Protein 2Q7S (pdb70)

Secondary structure (DSSP, 8-state):
--SEEEE--SS---SEEEEETT------GGG--SS-HHHHGGG--TTHHHHTTTTGGGT-EEEEESS-TTT--TT------GGGEES--SS--------S---S-----SSPEEHHHHHHHIIIIIHHHHHHHHHHHHHHHHHHS-EEEEEEE--TTHHHHTT---SSPPPSEEEESTTTTSS-HHHHHHHHHHHHHTT--EEESSS----HHHHH-BGGGTEEEEEEEE-GGG--TTTT---THHHHHHHHHHHHHHHHHHHHHHH-/--SEEEE--SS---SEEEEETT------TT----S-HHHHGGG--TTHHHHTTTTGGGT-EEEEESS-TTT--TT------GGGEES--SS-----HHHHTTBSSSB-EEETTEES-SSPEEHHHHHHHIIIIIHHHHHHHHHHHHHHHHHHS-EEEEEEE--TTHHHHTT---SSPPPSEEEESTTTTSS-HHHHHHHHHHHHHTT--EEESSS----HHHHHH-BGGGTEEEEEEEE-GGG--TTT----TTHHHHHHHHHHHHHHHHHHHHHH-

Organism: Cupriavidus pinatubonensis (strain JMP 134 / LMG 1197) (NCBI:txid264198)

Structure (mmCIF, N/CA/C/O backbone):
data_2Q7S
#
_entry.id   2Q7S
#
_cell.length_a   58.610
_cell.length_b   74.835
_cell.length_c   145.163
_cell.angle_alpha   90.000
_cell.angle_beta   90.000
_cell.angle_gamma   90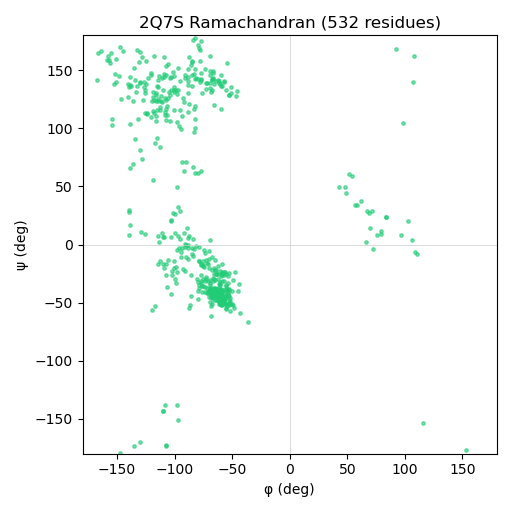.000
#
_symmetry.space_group_name_H-M   'P 21 21 21'
#
loop_
_entity.id
_entity.type
_entity.pdbx_description
1 polymer 'N-formylglutamate amidohydrolase'
2 non-polymer 'ZINC ION'
3 water water
#
loop_
_atom_site.group_PDB
_atom_site.id
_atom_site.type_symbol
_atom_site.label_atom_id
_atom_site.label_alt_id
_atom_site.label_comp_id
_atom_site.label_asym_id
_atom_site.label_entity_id
_atom_site.label_seq_id
_atom_site.pdbx_PDB_ins_code
_atom_site.Cartn_x
_atom_site.Cartn_y
_atom_site.Cartn_z
_atom_site.occupancy
_atom_site.B_iso_or_equiv
_atom_site.auth_seq_id
_atom_site.auth_comp_id
_atom_site.auth_asym_id
_atom_site.auth_atom_id
_atom_site.pdbx_PDB_model_num
ATOM 1 N N . ILE A 1 11 ? 16.338 70.071 85.802 1.00 38.25 10 ILE A N 1
ATOM 2 C CA . ILE A 1 11 ? 15.560 68.912 85.267 1.00 35.99 10 ILE A CA 1
ATOM 3 C C . ILE A 1 11 ? 16.496 68.108 84.322 1.00 33.37 10 ILE A C 1
ATOM 4 O O . ILE A 1 11 ? 16.304 66.899 84.134 1.00 34.12 10 ILE A O 1
ATOM 9 N N . ALA A 1 12 ? 17.523 68.778 83.786 1.00 29.30 11 ALA A N 1
ATOM 10 C CA . ALA A 1 12 ? 18.645 68.111 83.079 1.00 27.96 11 ALA A CA 1
ATOM 11 C C . ALA A 1 12 ? 19.259 66.959 83.922 1.00 22.85 11 ALA A C 1
ATOM 12 O O . ALA A 1 12 ? 19.491 67.119 85.114 1.00 20.36 11 ALA A O 1
ATOM 14 N N . PRO A 1 13 ? 19.426 65.770 83.331 1.00 20.25 12 PRO A N 1
ATOM 15 C CA . PRO A 1 13 ? 19.905 64.627 84.151 1.00 20.86 12 PRO A CA 1
ATOM 16 C C . PRO A 1 13 ? 21.390 64.629 84.558 1.00 18.43 12 PRO A C 1
ATOM 17 O O . PRO A 1 13 ? 21.832 63.763 85.325 1.00 16.77 12 PRO A O 1
ATOM 21 N N . PHE A 1 14 ? 22.162 65.571 84.015 1.00 16.29 13 PHE A N 1
ATOM 22 C CA . PHE A 1 14 ? 23.546 65.683 84.331 1.00 14.43 13 PHE A CA 1
ATOM 23 C C . PHE A 1 14 ? 24.037 67.112 84.073 1.00 13.51 13 PHE A C 1
ATOM 24 O O . PHE A 1 14 ? 23.430 67.874 83.333 1.00 14.30 13 PHE A O 1
ATOM 32 N N . THR A 1 15 ? 25.109 67.449 84.768 1.00 15.76 14 THR A N 1
ATOM 33 C CA . THR A 1 15 ? 25.954 68.569 84.433 1.00 16.93 14 THR A CA 1
ATOM 34 C C . THR A 1 15 ? 27.216 68.058 83.720 1.00 17.52 14 THR A C 1
ATOM 35 O O . THR A 1 15 ? 27.683 66.920 83.943 1.00 16.84 14 THR A O 1
ATOM 39 N N . LEU A 1 16 ? 27.732 68.886 82.817 1.00 17.61 15 LEU A N 1
ATOM 40 C CA . LEU A 1 16 ? 28.925 68.554 82.015 1.00 14.59 15 LEU A CA 1
ATOM 41 C C . LEU A 1 16 ? 29.789 69.803 81.948 1.00 13.33 15 LEU A C 1
ATOM 42 O O . LEU A 1 16 ? 29.424 70.760 81.289 1.00 15.03 15 LEU A O 1
ATOM 47 N N . ALA A 1 17 ? 30.862 69.792 82.728 1.00 13.96 16 ALA A N 1
ATOM 48 C CA . ALA A 1 17 ? 31.829 70.912 82.814 1.00 13.57 16 ALA A CA 1
ATOM 49 C C . ALA A 1 17 ? 32.967 70.651 81.839 1.00 14.05 16 ALA A C 1
ATOM 50 O O . ALA A 1 17 ? 33.769 69.690 82.006 1.00 11.95 16 ALA A O 1
ATOM 52 N N . LEU A 1 18 ? 32.991 71.473 80.789 1.00 16.29 17 LEU A N 1
ATOM 53 C CA . LEU A 1 18 ? 34.006 71.420 79.741 1.00 18.93 17 LEU A CA 1
ATOM 54 C C . LEU A 1 18 ? 35.135 72.446 79.966 1.00 18.42 17 LEU A C 1
ATOM 55 O O . LEU A 1 18 ? 34.930 73.517 80.565 1.00 18.72 17 LEU A O 1
ATOM 60 N N . PRO A 1 19 ? 36.340 72.130 79.461 1.00 17.26 18 PRO A N 1
ATOM 61 C CA . PRO A 1 19 ? 37.448 73.072 79.681 1.00 19.72 18 PRO A CA 1
ATOM 62 C C . PRO A 1 19 ? 37.297 74.421 78.955 1.00 19.30 18 PRO A C 1
ATOM 63 O O . PRO A 1 19 ? 36.811 74.445 77.838 1.00 18.62 18 PRO A O 1
ATOM 67 N N . GLU A 1 20 ? 37.713 75.530 79.574 1.00 19.17 19 GLU A N 1
ATOM 68 C CA . GLU A 1 20 ? 37.782 76.823 78.872 1.00 21.53 19 GLU A CA 1
ATOM 69 C C . GLU A 1 20 ? 38.973 76.996 77.944 1.00 19.01 19 GLU A C 1
ATOM 70 O O . GLU A 1 20 ? 38.882 77.708 76.943 1.00 21.68 19 GLU A O 1
ATOM 76 N N . GLY A 1 21 ? 40.092 76.373 78.282 1.00 17.04 20 GLY A N 1
ATOM 77 C CA . GLY A 1 21 ? 41.268 76.435 77.446 1.00 17.12 20 GLY A CA 1
ATOM 78 C C . GLY A 1 21 ? 41.581 75.103 76.770 1.00 18.78 20 GLY A C 1
ATOM 79 O O . GLY A 1 21 ? 40.684 74.395 76.362 1.00 17.33 20 GLY A O 1
ATOM 80 N N . GLU A 1 22 ? 42.869 74.797 76.641 1.00 20.99 21 GLU A N 1
ATOM 81 C CA . GLU A 1 22 ? 43.349 73.582 75.984 1.00 21.25 21 GLU A CA 1
ATOM 82 C C . GLU A 1 22 ? 42.649 72.398 76.604 1.00 15.42 21 GLU A C 1
ATOM 83 O O . GLU A 1 22 ? 42.582 72.310 77.832 1.00 15.89 21 GLU A O 1
ATOM 89 N N . ALA A 1 23 ? 42.056 71.533 75.780 1.00 12.12 22 ALA A N 1
ATOM 90 C CA . ALA A 1 23 ? 41.524 70.261 76.269 1.00 8.18 22 ALA A CA 1
ATOM 91 C C . ALA A 1 23 ? 42.644 69.196 76.384 1.00 10.60 22 ALA A C 1
ATOM 92 O O . ALA A 1 23 ? 43.642 69.249 75.644 1.00 14.31 22 ALA A O 1
ATOM 94 N N . LEU A 1 24 ? 42.479 68.246 77.322 1.00 9.02 23 LEU A N 1
ATOM 95 C CA . LEU A 1 24 ? 43.346 67.036 77.466 1.00 7.45 23 LEU A CA 1
ATOM 96 C C . LEU A 1 24 ? 42.436 65.839 77.583 1.00 7.75 23 LEU A C 1
ATOM 97 O O . LEU A 1 24 ? 41.290 65.998 78.007 1.00 10.19 23 LEU A O 1
ATOM 102 N N . PRO A 1 25 ? 42.913 64.625 77.260 1.00 7.85 24 PRO A N 1
ATOM 103 C CA . PRO A 1 25 ? 42.015 63.453 77.394 1.00 12.49 24 PRO A CA 1
ATOM 104 C C . PRO A 1 25 ? 41.925 62.891 78.828 1.00 14.43 24 PRO A C 1
ATOM 105 O O . PRO A 1 25 ? 42.311 61.739 79.097 1.00 7.87 24 PRO A O 1
ATOM 109 N N . LEU A 1 26 ? 41.449 63.728 79.715 1.00 13.26 25 LEU A N 1
ATOM 110 C CA . LEU A 1 26 ? 41.137 63.394 81.090 1.00 12.56 25 LEU A CA 1
ATOM 111 C C . LEU A 1 26 ? 39.648 63.595 81.204 1.00 12.37 25 LEU A C 1
ATOM 112 O O . LEU A 1 26 ? 39.134 64.729 81.151 1.00 12.23 25 LEU A O 1
ATOM 117 N N . VAL A 1 27 ? 38.926 62.497 81.356 1.00 11.02 26 VAL A N 1
ATOM 118 C CA . VAL A 1 27 ? 37.456 62.552 81.433 1.00 13.66 26 VAL A CA 1
ATOM 119 C C . VAL A 1 27 ? 37.092 61.984 82.803 1.00 14.48 26 VAL A C 1
ATOM 120 O O . VAL A 1 27 ? 37.536 60.883 83.148 1.00 12.81 26 VAL A O 1
ATOM 124 N N . CYS A 1 28 ? 36.298 62.736 83.575 1.00 12.03 27 CYS A N 1
ATOM 125 C CA . CYS A 1 28 ? 36.003 62.385 84.964 1.00 12.57 27 CYS A CA 1
ATOM 126 C C . CYS A 1 28 ? 34.502 62.337 85.177 1.00 16.30 27 CYS A C 1
ATOM 127 O O . CYS A 1 28 ? 33.799 63.239 84.734 1.00 18.15 27 CYS A O 1
ATOM 130 N N . ASP A 1 29 ? 33.975 61.255 85.777 1.00 16.23 28 ASP A N 1
ATOM 131 C CA . ASP A 1 29 ? 32.572 61.288 86.120 1.00 14.30 28 ASP A CA 1
ATOM 132 C C . ASP A 1 29 ? 32.278 61.051 87.616 1.00 9.54 28 ASP A C 1
ATOM 133 O O . ASP A 1 29 ? 32.965 60.314 88.250 1.00 13.56 28 ASP A O 1
ATOM 138 N N . SER A 1 30 ? 31.264 61.767 88.108 1.00 14.37 29 SER A N 1
ATOM 139 C CA . SER A 1 30 ? 30.750 61.656 89.477 1.00 12.04 29 SER A CA 1
ATOM 140 C C . SER A 1 30 ? 29.293 61.129 89.303 1.00 11.63 29 SER A C 1
ATOM 141 O O . SER A 1 30 ? 28.305 61.915 89.224 1.00 10.66 29 SER A O 1
ATOM 144 N N . PRO A 1 31 ? 29.131 59.798 89.321 1.00 9.91 30 PRO A N 1
ATOM 145 C CA . PRO A 1 31 ? 27.781 59.209 89.105 1.00 9.86 30 PRO A CA 1
ATOM 146 C C . PRO A 1 31 ? 26.811 59.271 90.297 1.00 12.86 30 PRO A C 1
ATOM 147 O O . PRO A 1 31 ? 25.626 59.013 90.141 1.00 15.01 30 PRO A O 1
ATOM 151 N N . HIS A 1 32 ? 27.345 59.521 91.485 1.00 13.20 31 HIS A N 1
ATOM 152 C CA . HIS A 1 32 ? 26.639 59.347 92.717 1.00 12.42 31 HIS A CA 1
ATOM 153 C C . HIS A 1 32 ? 26.338 60.584 93.503 1.00 12.17 31 HIS A C 1
ATOM 154 O O . HIS A 1 32 ? 25.770 60.474 94.569 1.00 13.38 31 HIS A O 1
ATOM 161 N N . SER A 1 33 ? 26.713 61.752 92.956 1.00 13.07 32 SER A N 1
ATOM 162 C CA . SER A 1 33 ? 26.608 63.015 93.642 1.00 14.68 32 SER A CA 1
ATOM 163 C C . SER A 1 33 ? 25.271 63.736 93.462 1.00 14.52 32 SER A C 1
ATOM 164 O O . SER A 1 33 ? 25.082 64.809 94.037 1.00 18.09 32 SER A O 1
ATOM 167 N N . GLY A 1 34 ? 24.357 63.148 92.701 1.00 16.84 33 GLY A N 1
ATOM 168 C CA . GLY A 1 34 ? 23.077 63.764 92.469 1.00 13.11 33 GLY A CA 1
ATOM 169 C C . GLY A 1 34 ? 22.177 63.804 93.679 1.00 12.75 33 GLY A C 1
ATOM 170 O O . GLY A 1 34 ? 22.034 62.801 94.374 1.00 11.10 33 GLY A O 1
ATOM 171 N N . THR A 1 35 ? 21.556 64.968 93.910 1.00 16.34 34 THR A N 1
ATOM 172 C CA . THR A 1 35 ? 20.694 65.212 95.077 1.00 17.93 34 THR A CA 1
ATOM 173 C C . THR A 1 35 ? 19.283 65.717 94.707 1.00 17.69 34 THR A C 1
ATOM 174 O O . THR A 1 35 ? 18.515 66.102 95.588 1.00 14.99 34 THR A O 1
ATOM 178 N N . PHE A 1 36 ? 18.935 65.696 93.419 1.00 19.43 35 PHE A N 1
ATOM 179 C CA . PHE A 1 36 ? 17.597 66.115 92.962 1.00 20.45 35 PHE A CA 1
ATOM 180 C C . PHE A 1 36 ? 16.711 64.882 92.803 1.00 16.03 35 PHE A C 1
ATOM 181 O O . PHE A 1 36 ? 16.816 64.183 91.812 1.00 14.05 35 PHE A O 1
ATOM 189 N N . TYR A 1 37 ? 15.840 64.653 93.781 1.00 15.17 36 TYR A N 1
ATOM 190 C CA . TYR A 1 37 ? 14.971 63.468 93.854 1.00 19.73 36 TYR A CA 1
ATOM 191 C C . TYR A 1 37 ? 13.701 63.649 92.966 1.00 19.97 36 TYR A C 1
ATOM 192 O O . TYR A 1 37 ? 12.939 64.608 93.153 1.00 18.11 36 TYR A O 1
ATOM 201 N N . PRO A 1 38 ? 13.518 62.772 91.960 1.00 19.88 37 PRO A N 1
ATOM 202 C CA . PRO A 1 38 ? 12.305 62.762 91.139 1.00 23.41 37 PRO A CA 1
ATOM 203 C C . PRO A 1 38 ? 10.984 62.589 91.905 1.00 24.54 37 PRO A C 1
ATOM 204 O O . PRO A 1 38 ? 10.898 61.775 92.820 1.00 24.90 37 PRO A O 1
ATOM 208 N N . ALA A 1 39 ? 9.968 63.337 91.485 1.00 26.99 38 ALA A N 1
ATOM 209 C CA . ALA A 1 39 ? 8.641 63.269 92.089 1.00 27.84 38 ALA A CA 1
ATOM 210 C C . ALA A 1 39 ? 8.081 61.846 92.036 1.00 27.43 38 ALA A C 1
ATOM 211 O O . ALA A 1 39 ? 7.341 61.431 92.918 1.00 26.21 38 ALA A O 1
ATOM 213 N N . ASP A 1 40 ? 8.448 61.085 91.014 1.00 28.16 39 ASP A N 1
ATOM 214 C CA . ASP A 1 40 ? 7.848 59.748 90.806 1.00 29.98 39 ASP A CA 1
ATOM 215 C C . ASP A 1 40 ? 8.583 58.604 91.520 1.00 29.96 39 ASP A C 1
ATOM 216 O O . ASP A 1 40 ? 8.336 57.424 91.244 1.00 29.31 39 ASP A O 1
ATOM 221 N N . PHE A 1 41 ? 9.459 58.956 92.455 1.00 31.29 40 PHE A N 1
ATOM 222 C CA . PHE A 1 41 ? 10.187 57.967 93.249 1.00 31.40 40 PHE A CA 1
ATOM 223 C C . PHE A 1 41 ? 9.226 56.924 93.823 1.00 30.72 40 PHE A C 1
ATOM 224 O O . PHE A 1 41 ? 9.424 55.730 93.648 1.00 30.77 40 PHE A O 1
ATOM 232 N N . GLY A 1 42 ? 8.170 57.377 94.501 1.00 32.65 41 GLY A N 1
ATOM 233 C CA . GLY A 1 42 ? 7.190 56.460 95.098 1.00 33.15 41 GLY A CA 1
ATOM 234 C C . GLY A 1 42 ? 7.762 55.524 96.163 1.00 32.60 41 GLY A C 1
ATOM 235 O O . GLY A 1 42 ? 7.374 54.352 96.247 1.00 33.15 41 GLY A O 1
ATOM 236 N N . ALA A 1 43 ? 8.690 56.049 96.965 1.00 31.53 42 ALA A N 1
ATOM 237 C CA . ALA A 1 43 ? 9.302 55.304 98.058 1.00 30.68 42 ALA A CA 1
ATOM 238 C C . ALA A 1 43 ? 8.401 55.406 99.288 1.00 30.85 42 ALA A C 1
ATOM 239 O O . ALA A 1 43 ? 7.591 56.333 99.388 1.00 30.92 42 ALA A O 1
ATOM 241 N N . VAL A 1 44 ? 8.520 54.451 100.210 1.00 31.20 43 VAL A N 1
ATOM 242 C CA . VAL A 1 44 ? 7.849 54.564 101.522 1.00 31.47 43 VAL A CA 1
ATOM 243 C C . VAL A 1 44 ? 8.797 55.079 102.628 1.00 31.60 43 VAL A C 1
ATOM 244 O O . VAL A 1 44 ? 8.371 55.325 103.755 1.00 30.58 43 VAL A O 1
ATOM 248 N N . VAL A 1 45 ? 10.073 55.257 102.294 1.00 33.58 44 VAL A N 1
ATOM 249 C CA . VAL A 1 45 ? 11.095 55.683 103.257 1.00 34.96 44 VAL A CA 1
ATOM 250 C C . VAL A 1 45 ? 11.373 57.188 103.095 1.00 38.51 44 VAL A C 1
ATOM 251 O O . VAL A 1 45 ? 11.301 57.728 101.988 1.00 40.06 44 VAL A O 1
ATOM 255 N N . ALA A 1 46 ? 11.660 57.863 104.210 1.00 42.10 45 ALA A N 1
ATOM 256 C CA . ALA A 1 46 ? 11.848 59.318 104.209 1.00 43.34 45 ALA A CA 1
ATOM 257 C C . ALA A 1 46 ? 13.112 59.658 103.439 1.00 44.83 45 ALA A C 1
ATOM 258 O O . ALA A 1 46 ? 14.116 58.951 103.559 1.00 44.76 45 ALA A O 1
ATOM 260 N N . PRO A 1 47 ? 13.088 60.753 102.655 1.00 45.85 46 PRO A N 1
ATOM 261 C CA . PRO A 1 47 ? 14.249 61.041 101.788 1.00 43.72 46 PRO A CA 1
ATOM 262 C C . PRO A 1 47 ? 15.519 61.204 102.627 1.00 40.92 46 PRO A C 1
ATOM 263 O O . PRO A 1 47 ? 16.604 60.848 102.173 1.00 39.50 46 PRO A O 1
ATOM 267 N N . GLU A 1 48 ? 15.360 61.700 103.858 1.00 36.87 47 GLU A N 1
ATOM 268 C CA . GLU A 1 48 ? 16.462 61.765 104.824 1.00 35.29 47 GLU A CA 1
ATOM 269 C C . GLU A 1 48 ? 17.169 60.421 105.040 1.00 32.20 47 GLU A C 1
ATOM 270 O O . GLU A 1 48 ? 18.342 60.403 105.405 1.00 33.65 47 GLU A O 1
ATOM 276 N N . ARG A 1 49 ? 16.458 59.312 104.837 1.00 27.46 48 ARG A N 1
ATOM 277 C CA . ARG A 1 49 ? 17.053 57.980 104.936 1.00 26.92 48 ARG A CA 1
ATOM 278 C C . ARG A 1 49 ? 17.814 57.581 103.677 1.00 28.32 48 ARG A C 1
ATOM 279 O O . ARG A 1 49 ? 18.786 56.826 103.749 1.00 31.00 48 ARG A O 1
ATOM 287 N N . LEU A 1 50 ? 17.362 58.106 102.538 1.00 28.45 49 LEU A N 1
ATOM 288 C CA . LEU A 1 50 ? 17.918 57.812 101.200 1.00 28.62 49 LEU A CA 1
ATOM 289 C C . LEU A 1 50 ? 19.219 58.576 100.911 1.00 29.36 49 LEU A C 1
ATOM 290 O O . LEU A 1 50 ? 20.139 58.050 100.274 1.00 29.13 49 LEU A O 1
ATOM 295 N N . ARG A 1 51 ? 19.277 59.821 101.388 1.00 28.81 50 ARG A N 1
ATOM 296 C CA . ARG A 1 51 ? 20.456 60.651 101.287 1.00 28.91 50 ARG A CA 1
ATOM 297 C C . ARG A 1 51 ? 21.727 59.881 101.721 1.00 31.81 50 ARG A C 1
ATOM 298 O O . ARG A 1 51 ? 22.836 60.210 101.251 1.00 31.79 50 ARG A O 1
ATOM 306 N N . GLY A 1 52 ? 21.551 58.839 102.553 1.00 28.76 51 GLY A N 1
ATOM 307 C CA . GLY A 1 52 ? 22.604 57.864 102.868 1.00 27.09 51 GLY A CA 1
ATOM 308 C C . GLY A 1 52 ? 23.543 57.508 101.724 1.00 27.27 51 GLY A C 1
ATOM 309 O O . GLY A 1 52 ? 24.714 57.874 101.775 1.00 29.82 51 GLY A O 1
ATOM 310 N N . GLY A 1 53 ? 23.022 56.845 100.682 1.00 25.81 52 GLY A N 1
ATOM 311 C CA . GLY A 1 53 ? 23.784 56.383 99.486 1.00 23.75 52 GLY A CA 1
ATOM 312 C C . GLY A 1 53 ? 24.318 57.436 98.518 1.00 19.95 52 GLY A C 1
ATOM 313 O O . GLY A 1 53 ? 24.870 57.098 97.449 1.00 19.92 52 GLY A O 1
ATOM 314 N N . GLU A 1 54 ? 24.132 58.718 98.851 1.00 17.13 53 GLU A N 1
ATOM 315 C CA . GLU A 1 54 ? 24.689 59.786 98.077 1.00 15.70 53 GLU A CA 1
ATOM 316 C C . GLU A 1 54 ? 26.183 59.924 98.345 1.00 10.44 53 GLU A C 1
ATOM 317 O O . GLU A 1 54 ? 26.613 59.993 99.488 1.00 7.90 53 GLU A O 1
ATOM 323 N N . ASP A 1 55 ? 26.947 59.992 97.285 1.00 10.91 54 ASP A N 1
ATOM 324 C CA . ASP A 1 55 ? 28.302 60.515 97.345 1.00 11.30 54 ASP A CA 1
ATOM 325 C C . ASP A 1 55 ? 28.289 62.066 97.234 1.00 10.12 54 ASP A C 1
ATOM 326 O O . ASP A 1 55 ? 28.802 62.635 96.262 1.00 9.15 54 ASP A O 1
ATOM 331 N N . THR A 1 56 ? 27.731 62.692 98.263 1.00 9.24 55 THR A N 1
ATOM 332 C CA . THR A 1 56 ? 27.428 64.138 98.252 1.00 12.70 55 THR A CA 1
ATOM 333 C C . THR A 1 56 ? 28.697 64.991 98.086 1.00 14.31 55 THR A C 1
ATOM 334 O O . THR A 1 56 ? 29.777 64.673 98.642 1.00 12.64 55 THR A O 1
ATOM 338 N N . HIS A 1 57 ? 28.538 66.059 97.292 1.00 14.20 56 HIS A N 1
ATOM 339 C CA . HIS A 1 57 ? 29.570 67.067 96.999 1.00 14.21 56 HIS A CA 1
ATOM 340 C C . HIS A 1 57 ? 30.795 66.588 96.206 1.00 11.51 56 HIS A C 1
ATOM 341 O O . HIS A 1 57 ? 31.698 67.366 96.006 1.00 8.78 56 HIS A O 1
ATOM 348 N N . VAL A 1 58 ? 30.833 65.317 95.790 1.00 16.00 57 VAL A N 1
ATOM 349 C CA . VAL A 1 58 ? 32.039 64.753 95.124 1.00 16.39 57 VAL A CA 1
ATOM 350 C C . VAL A 1 58 ? 32.361 65.475 93.850 1.00 15.45 57 VAL A C 1
ATOM 351 O O . VAL A 1 58 ? 33.522 65.721 93.512 1.00 11.79 57 VAL A O 1
ATOM 355 N N . ASP A 1 59 ? 31.322 65.917 93.183 1.00 18.09 58 ASP A N 1
ATOM 356 C CA . ASP A 1 59 ? 31.534 66.751 92.003 1.00 20.25 58 ASP A CA 1
ATOM 357 C C . ASP A 1 59 ? 32.183 68.113 92.296 1.00 18.49 58 ASP A C 1
ATOM 358 O O . ASP A 1 59 ? 33.027 68.551 91.520 1.00 16.88 58 ASP A O 1
ATOM 363 N N . ALA A 1 60 ? 31.819 68.751 93.412 1.00 19.18 59 ALA A N 1
ATOM 364 C CA . ALA A 1 60 ? 32.414 70.059 93.819 1.00 16.89 59 ALA A CA 1
ATOM 365 C C . ALA A 1 60 ? 33.845 69.859 94.328 1.00 16.25 59 ALA A C 1
ATOM 366 O O . ALA A 1 60 ? 34.689 70.736 94.143 1.00 14.14 59 ALA A O 1
ATOM 368 N N . LEU A 1 61 ? 34.127 68.691 94.937 1.00 14.68 60 LEU A N 1
ATOM 369 C CA . LEU A 1 61 ? 35.492 68.358 95.414 1.00 14.50 60 LEU A CA 1
ATOM 370 C C . LEU A 1 61 ? 36.456 68.340 94.244 1.00 15.69 60 LEU A C 1
ATOM 371 O O . LEU A 1 61 ? 37.578 68.826 94.358 1.00 12.97 60 LEU A O 1
ATOM 376 N N . TRP A 1 62 ? 35.978 67.829 93.109 1.00 16.74 61 TRP A N 1
ATOM 377 C CA . TRP A 1 62 ? 36.808 67.777 91.911 1.00 16.91 61 TRP A CA 1
ATOM 378 C C . TRP A 1 62 ? 36.558 68.876 90.903 1.00 14.01 61 TRP A C 1
ATOM 379 O O . TRP A 1 62 ? 36.824 68.692 89.700 1.00 14.75 61 TRP A O 1
ATOM 390 N N . GLU A 1 63 ? 36.071 70.025 91.358 1.00 14.76 62 GLU A N 1
ATOM 391 C CA . GLU A 1 63 ? 35.838 71.176 90.445 1.00 17.67 62 GLU A CA 1
ATOM 392 C C . GLU A 1 63 ? 37.001 71.571 89.512 1.00 15.18 62 GLU A C 1
ATOM 393 O O . GLU A 1 63 ? 36.742 72.012 88.440 1.00 19.34 62 GLU A O 1
ATOM 399 N N . ALA A 1 64 ? 38.253 71.368 89.926 1.00 16.15 63 ALA A N 1
ATOM 400 C CA . ALA A 1 64 ? 39.497 71.686 89.142 1.00 14.62 63 ALA A CA 1
ATOM 401 C C . ALA A 1 64 ? 39.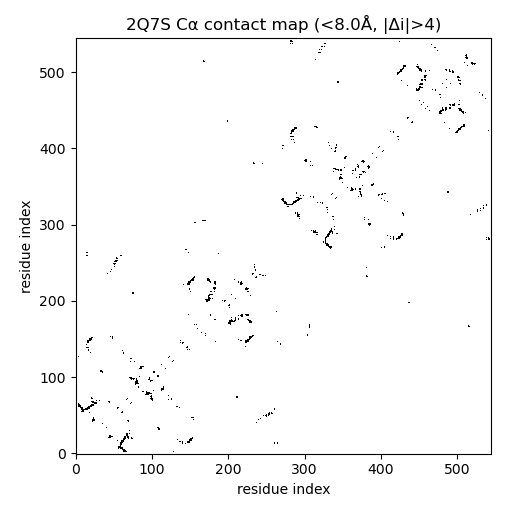638 71.008 87.804 1.00 15.76 63 ALA A C 1
ATOM 402 O O . ALA A 1 64 ? 40.389 71.457 86.967 1.00 10.81 63 ALA A O 1
ATOM 404 N N . VAL A 1 65 ? 38.970 69.877 87.631 1.00 16.00 64 VAL A N 1
ATOM 405 C CA . VAL A 1 65 ? 39.108 69.070 86.451 1.00 13.80 64 VAL A CA 1
ATOM 406 C C . VAL A 1 65 ? 39.010 69.849 85.102 1.00 13.27 64 VAL A C 1
ATOM 407 O O . VAL A 1 65 ? 39.923 69.698 84.285 1.00 10.26 64 VAL A O 1
ATOM 411 N N . PRO A 1 66 ? 37.903 70.628 84.850 1.00 14.40 65 PRO A N 1
ATOM 412 C CA . PRO A 1 66 ? 37.767 71.431 83.651 1.00 13.38 65 PRO A CA 1
ATOM 413 C C . PRO A 1 66 ? 38.727 72.639 83.644 1.00 12.93 65 PRO A C 1
ATOM 414 O O . PRO A 1 66 ? 39.130 73.102 82.584 1.00 12.77 65 PRO A O 1
ATOM 418 N N . ARG A 1 67 ? 39.216 73.025 84.820 1.00 11.49 66 ARG A N 1
ATOM 419 C CA . ARG A 1 67 ? 40.157 74.148 84.950 1.00 11.07 66 ARG A CA 1
ATOM 420 C C . ARG A 1 67 ? 41.535 73.759 84.483 1.00 11.17 66 ARG A C 1
ATOM 421 O O . ARG A 1 67 ? 42.326 74.612 84.242 1.00 9.65 66 ARG A O 1
ATOM 429 N N . VAL A 1 68 ? 41.825 72.465 84.410 1.00 13.14 67 VAL A N 1
ATOM 430 C CA . VAL A 1 68 ? 43.108 72.001 83.952 1.00 13.62 67 VAL A CA 1
ATOM 431 C C . VAL A 1 68 ? 42.998 71.302 82.584 1.00 12.60 67 VAL A C 1
ATOM 432 O O . VAL A 1 68 ? 43.969 70.751 82.124 1.00 15.11 67 VAL A O 1
ATOM 436 N N . GLY A 1 69 ? 41.851 71.379 81.913 1.00 11.38 68 GLY A N 1
ATOM 437 C CA . GLY A 1 69 ? 41.733 70.806 80.565 1.00 11.55 68 GLY A CA 1
ATOM 438 C C . GLY A 1 69 ? 40.889 69.546 80.472 1.00 11.01 68 GLY A C 1
ATOM 439 O O . GLY A 1 69 ? 40.570 69.110 79.380 1.00 10.51 68 GLY A O 1
ATOM 440 N N . GLY A 1 70 ? 40.460 69.019 81.618 1.00 11.80 69 GLY A N 1
ATOM 441 C CA . GLY A 1 70 ? 39.604 67.817 81.657 1.00 13.70 69 GLY A CA 1
ATOM 442 C C . GLY A 1 70 ? 38.126 68.060 81.483 1.00 12.43 69 GLY A C 1
ATOM 443 O O . GLY A 1 70 ? 37.642 69.202 81.402 1.00 12.07 69 GLY A O 1
ATOM 444 N N . THR A 1 71 ? 37.376 66.964 81.444 1.00 14.22 70 THR A N 1
ATOM 445 C CA . THR A 1 71 ? 35.926 67.049 81.371 1.00 14.92 70 THR A CA 1
ATOM 446 C C . THR A 1 71 ? 35.364 66.387 82.606 1.00 12.96 70 THR A C 1
ATOM 447 O O . THR A 1 71 ? 35.775 65.303 82.981 1.00 13.09 70 THR A O 1
ATOM 451 N N . LEU A 1 72 ? 34.448 67.080 83.254 1.00 13.39 71 LEU A N 1
ATOM 452 C CA . LEU A 1 72 ? 33.766 66.556 84.413 1.00 13.69 71 LEU A CA 1
ATOM 453 C C . LEU A 1 72 ? 32.270 66.428 84.171 1.00 14.25 71 LEU A C 1
ATOM 454 O O . LEU A 1 72 ? 31.534 67.410 84.030 1.00 9.08 71 LEU A O 1
ATOM 459 N N . LEU A 1 73 ? 31.846 65.171 84.145 1.00 11.74 72 LEU A N 1
ATOM 460 C CA . LEU A 1 73 ? 30.445 64.801 84.123 1.00 13.79 72 LEU A CA 1
ATOM 461 C C . LEU A 1 73 ? 29.870 64.414 85.521 1.00 13.35 72 LEU A C 1
ATOM 462 O O . LEU A 1 73 ? 30.440 63.640 86.261 1.00 13.79 72 LEU A O 1
ATOM 467 N N . ALA A 1 74 ? 28.698 64.957 85.853 1.00 15.11 73 ALA A N 1
ATOM 468 C CA . ALA A 1 74 ? 28.075 64.597 87.111 1.00 16.75 73 ALA A CA 1
ATOM 469 C C . ALA A 1 74 ? 26.558 64.408 87.014 1.00 15.47 73 ALA A C 1
ATOM 470 O O . ALA A 1 74 ? 25.863 65.231 86.402 1.00 18.49 73 ALA A O 1
ATOM 472 N N . ALA A 1 75 ? 26.055 63.338 87.644 1.00 15.41 74 ALA A N 1
ATOM 473 C CA . ALA A 1 75 ? 24.605 63.062 87.738 1.00 16.66 74 ALA A CA 1
ATOM 474 C C . ALA A 1 75 ? 23.840 64.039 88.641 1.00 13.53 74 ALA A C 1
ATOM 475 O O . ALA A 1 75 ? 24.324 64.421 89.708 1.00 15.01 74 ALA A O 1
ATOM 477 N N . THR A 1 76 ? 22.649 64.452 88.231 1.00 14.85 75 THR A N 1
ATOM 478 C CA . THR A 1 76 ? 21.836 65.343 89.071 1.00 16.46 75 THR A CA 1
ATOM 479 C C . THR A 1 76 ? 20.743 64.530 89.802 1.00 17.03 75 THR A C 1
ATOM 480 O O . THR A 1 76 ? 20.204 64.954 90.820 1.00 18.93 75 THR A O 1
ATOM 484 N N . PHE A 1 77 ? 20.445 63.350 89.275 1.00 19.16 76 PHE A N 1
ATOM 485 C CA . PHE A 1 77 ? 19.502 62.440 89.898 1.00 18.11 76 PHE A CA 1
ATOM 486 C C . PHE A 1 77 ? 20.224 61.607 90.938 1.00 17.28 76 PHE A C 1
ATOM 487 O O . PHE A 1 77 ? 21.441 61.406 90.821 1.00 13.06 76 PHE A O 1
ATOM 495 N N . PRO A 1 78 ? 19.474 61.053 91.908 1.00 15.71 77 PRO A N 1
ATOM 496 C CA . PRO A 1 78 ? 20.130 60.288 92.946 1.00 15.08 77 PRO A CA 1
ATOM 497 C C . PRO A 1 78 ? 20.428 58.864 92.505 1.00 14.33 77 PRO A C 1
ATOM 498 O O . PRO A 1 78 ? 19.618 58.223 91.803 1.00 11.84 77 PRO A O 1
ATOM 502 N N . ARG A 1 79 ? 21.585 58.358 92.926 1.00 12.21 78 ARG A N 1
ATOM 503 C CA . ARG A 1 79 ? 21.967 56.997 92.601 1.00 13.45 78 ARG A CA 1
ATOM 504 C C . ARG A 1 79 ? 21.042 55.940 93.190 1.00 15.39 78 ARG A C 1
ATOM 505 O O . ARG A 1 79 ? 21.012 54.823 92.653 1.00 14.09 78 ARG A O 1
ATOM 513 N N . VAL A 1 80 ? 20.361 56.279 94.312 1.00 14.75 79 VAL A N 1
ATOM 514 C CA A VAL A 1 80 ? 19.357 55.415 94.930 0.50 16.61 79 VAL A CA 1
ATOM 515 C CA B VAL A 1 80 ? 19.355 55.415 94.933 0.50 15.24 79 VAL A CA 1
ATOM 516 C C . VAL A 1 80 ? 18.067 55.342 94.103 1.00 16.19 79 VAL A C 1
ATOM 517 O O . VAL A 1 80 ? 17.213 54.483 94.352 1.00 17.86 79 VAL A O 1
ATOM 524 N N . TYR A 1 81 ? 17.924 56.248 93.139 1.00 15.71 80 TYR A N 1
ATOM 525 C CA . TYR A 1 81 ? 16.826 56.224 92.162 1.00 16.01 80 TYR A CA 1
ATOM 526 C C . TYR A 1 81 ? 17.180 55.366 90.957 1.00 17.25 80 TYR A C 1
ATOM 527 O O . TYR A 1 81 ? 16.442 54.435 90.575 1.00 14.45 80 TYR A O 1
ATOM 536 N N . ILE A 1 82 ? 18.311 55.685 90.337 1.00 13.67 81 ILE A N 1
ATOM 537 C CA . ILE A 1 82 ? 18.958 54.768 89.442 1.00 13.16 81 ILE A CA 1
ATOM 538 C C . ILE A 1 82 ? 20.438 55.038 89.475 1.00 11.91 81 ILE A C 1
ATOM 539 O O . ILE A 1 82 ? 20.862 56.184 89.567 1.00 11.38 81 ILE A O 1
ATOM 544 N N . ASP A 1 83 ? 21.221 53.974 89.457 1.00 12.73 82 ASP A N 1
ATOM 545 C CA . ASP A 1 83 ? 22.662 54.069 89.709 1.00 14.61 82 ASP A CA 1
ATOM 546 C C . ASP A 1 83 ? 23.405 53.946 88.387 1.00 15.00 82 ASP A C 1
ATOM 547 O O . ASP A 1 83 ? 23.524 52.834 87.886 1.00 14.32 82 ASP A O 1
ATOM 552 N N . PRO A 1 84 ? 23.957 55.067 87.867 1.00 15.25 83 PRO A N 1
ATOM 553 C CA . PRO A 1 84 ? 24.667 54.962 86.596 1.00 18.29 83 PRO A CA 1
ATOM 554 C C . PRO A 1 84 ? 25.940 54.122 86.575 1.00 15.56 83 PRO A C 1
ATOM 555 O O . PRO A 1 84 ? 26.419 53.863 85.482 1.00 17.31 83 PRO A O 1
ATOM 559 N N . ASN A 1 85 ? 26.484 53.754 87.745 1.00 11.76 84 ASN A N 1
ATOM 560 C CA . ASN A 1 85 ? 27.688 52.933 87.820 1.00 12.12 84 ASN A CA 1
ATOM 561 C C . ASN A 1 85 ? 27.379 51.483 87.796 1.00 11.61 84 ASN A C 1
ATOM 562 O O . ASN A 1 85 ? 28.248 50.649 88.080 1.00 20.59 84 ASN A O 1
ATOM 567 N N . ARG A 1 86 ? 26.122 51.132 87.569 1.00 15.39 85 ARG A N 1
ATOM 568 C CA . ARG A 1 86 ? 25.793 49.707 87.428 1.00 13.64 85 ARG A CA 1
ATOM 569 C C . ARG A 1 86 ? 25.484 49.493 85.977 1.00 14.16 85 ARG A C 1
ATOM 570 O O . ARG A 1 86 ? 25.144 50.430 85.256 1.00 16.33 85 ARG A O 1
ATOM 586 N N . LEU A 1 88 ? 23.108 47.756 83.023 1.00 16.34 87 LEU A N 1
ATOM 587 C CA . LEU A 1 88 ? 21.699 47.785 82.769 1.00 12.49 87 LEU A CA 1
ATOM 588 C C . LEU A 1 88 ? 21.020 46.463 83.039 1.00 13.82 87 LEU A C 1
ATOM 589 O O . LEU A 1 88 ? 19.801 46.436 83.172 1.00 13.17 87 LEU A O 1
ATOM 594 N N . ASP A 1 89 ? 21.807 45.379 83.125 1.00 12.52 88 ASP A N 1
ATOM 595 C CA . ASP A 1 89 ? 21.287 44.066 83.448 1.00 14.29 88 ASP A CA 1
ATOM 596 C C . ASP A 1 89 ? 21.494 43.692 84.923 1.00 13.71 88 ASP A C 1
ATOM 597 O O . A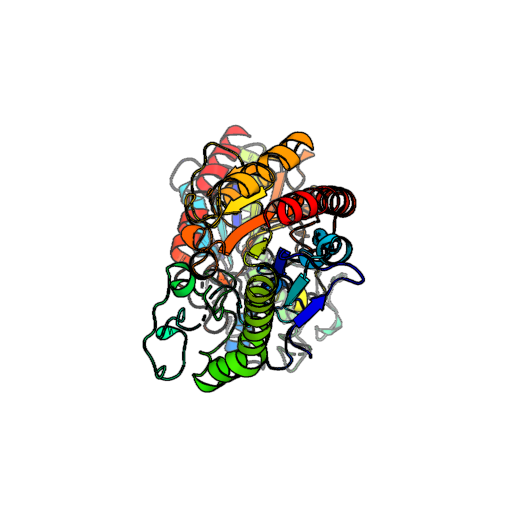SP A 1 89 ? 21.215 42.573 85.311 1.00 12.16 88 ASP A O 1
ATOM 602 N N . ASP A 1 90 ? 21.919 44.662 85.729 1.00 13.86 89 ASP A N 1
ATOM 603 C CA . ASP A 1 90 ? 22.200 44.459 87.163 1.00 13.61 89 ASP A CA 1
ATOM 604 C C . ASP A 1 90 ? 20.957 44.766 88.001 1.00 15.28 89 ASP A C 1
ATOM 605 O O . ASP A 1 90 ? 20.942 45.644 88.841 1.00 15.83 89 ASP A O 1
ATOM 610 N N . ILE A 1 91 ? 19.923 43.952 87.744 1.00 16.98 90 ILE A N 1
ATOM 611 C CA . ILE A 1 91 ? 18.619 44.039 88.341 1.00 15.03 90 ILE A CA 1
ATOM 612 C C . ILE A 1 91 ? 18.257 42.634 88.778 1.00 15.20 90 ILE A C 1
ATOM 613 O O . ILE A 1 91 ? 18.483 41.691 88.045 1.00 15.51 90 ILE A O 1
ATOM 618 N N . ASP A 1 92 ? 17.706 42.501 89.980 1.00 18.33 91 ASP A N 1
ATOM 619 C CA . ASP A 1 92 ? 17.187 41.241 90.470 1.00 18.60 91 ASP A CA 1
ATOM 620 C C . ASP A 1 92 ? 15.738 41.134 90.010 1.00 18.74 91 ASP A C 1
ATOM 621 O O . ASP A 1 92 ? 14.937 41.994 90.354 1.00 17.45 91 ASP A O 1
ATOM 626 N N . PRO A 1 93 ? 15.391 40.081 89.224 1.00 20.74 92 PRO A N 1
ATOM 627 C CA . PRO A 1 93 ? 14.019 39.822 88.785 1.00 20.81 92 PRO A CA 1
ATOM 628 C C . PRO A 1 93 ? 12.936 39.978 89.848 1.00 21.92 92 PRO A C 1
ATOM 629 O O . PRO A 1 93 ? 11.812 40.387 89.537 1.00 21.83 92 PRO A O 1
ATOM 633 N N . ALA A 1 94 ? 13.269 39.636 91.090 1.00 20.75 93 ALA A N 1
ATOM 634 C CA . ALA A 1 94 ? 12.311 39.674 92.168 1.00 22.63 93 ALA A CA 1
ATOM 635 C C . ALA A 1 94 ? 11.951 41.063 92.615 1.00 21.05 93 ALA A C 1
ATOM 636 O O . ALA A 1 94 ? 10.995 41.213 93.350 1.00 21.09 93 ALA A O 1
ATOM 638 N N . GLN A 1 95 ? 12.699 42.084 92.202 1.00 22.60 94 GLN A N 1
ATOM 639 C CA . GLN A 1 95 ? 12.331 43.451 92.542 1.00 24.55 94 GLN A CA 1
ATOM 640 C C . GLN A 1 95 ? 11.296 44.055 91.586 1.00 23.62 94 GLN A C 1
ATOM 641 O O . GLN A 1 95 ? 10.736 45.103 91.877 1.00 26.13 94 GLN A O 1
ATOM 647 N N . LEU A 1 96 ? 11.022 43.365 90.478 1.00 21.74 95 LEU A N 1
ATOM 648 C CA . LEU A 1 96 ? 10.115 43.838 89.431 1.00 20.56 95 LEU A CA 1
ATOM 649 C C . LEU A 1 96 ? 8.752 43.137 89.471 1.00 21.22 95 LEU A C 1
ATOM 650 O O . LEU A 1 96 ? 8.658 41.958 89.779 1.00 18.47 95 LEU A O 1
ATOM 655 N N . GLU A 1 97 ? 7.706 43.901 89.181 1.00 23.75 96 GLU A N 1
ATOM 656 C CA . GLU A 1 97 ? 6.376 43.369 88.972 1.00 26.15 96 GLU A CA 1
ATOM 657 C C . GLU A 1 97 ? 6.390 43.058 87.499 1.00 28.88 96 GLU A C 1
ATOM 658 O O . GLU A 1 97 ? 6.515 43.983 86.672 1.00 29.62 96 GLU A O 1
ATOM 664 N N . GLY A 1 98 ? 6.306 41.765 87.174 1.00 29.01 97 GLY A N 1
ATOM 665 C CA . GLY A 1 98 ? 6.474 41.302 85.803 1.00 28.31 97 GLY A CA 1
ATOM 666 C C . GLY A 1 98 ? 7.887 40.897 85.405 1.00 28.62 97 GLY A C 1
ATOM 667 O O . GLY A 1 98 ? 8.868 41.210 86.097 1.00 27.03 97 GLY A O 1
ATOM 668 N N . PRO A 1 99 ? 8.007 40.250 84.237 1.00 27.96 98 PRO A N 1
ATOM 669 C CA . PRO A 1 99 ? 9.281 39.747 83.742 1.00 27.51 98 PRO A CA 1
ATOM 670 C C . PRO A 1 99 ? 10.021 40.784 82.860 1.00 23.49 98 PRO A C 1
ATOM 671 O O . PRO A 1 99 ? 9.405 41.524 82.078 1.00 21.01 98 PRO A O 1
ATOM 675 N N . TRP A 1 100 ? 11.341 40.821 82.983 1.00 20.00 99 TRP A N 1
ATOM 676 C CA . TRP A 1 100 ? 12.158 41.748 82.212 1.00 16.11 99 TRP A CA 1
ATOM 677 C C . TRP A 1 100 ? 12.328 41.161 80.809 1.00 16.48 99 TRP A C 1
ATOM 678 O O . TRP A 1 100 ? 12.406 39.942 80.669 1.00 16.01 99 TRP A O 1
ATOM 689 N N . PRO A 1 101 ? 12.324 42.010 79.763 1.00 14.73 100 PRO A N 1
ATOM 690 C CA . PRO A 1 101 ? 12.338 41.476 78.402 1.00 14.68 100 PRO A CA 1
ATOM 691 C C . PRO A 1 101 ? 13.590 40.695 77.966 1.00 16.37 100 PRO A C 1
ATOM 692 O O . PRO A 1 101 ? 13.533 39.938 76.989 1.00 15.92 100 PRO A O 1
ATOM 696 N N . THR A 1 102 ? 14.697 40.941 78.662 1.00 16.50 101 THR A N 1
ATOM 697 C CA . THR A 1 102 ? 16.022 40.413 78.349 1.00 15.43 101 THR A CA 1
ATOM 698 C C . THR A 1 102 ? 16.643 39.784 79.593 1.00 14.41 101 THR A C 1
ATOM 699 O O . THR A 1 102 ? 16.129 39.964 80.724 1.00 10.76 101 THR A O 1
ATOM 703 N N . PRO A 1 103 ? 17.727 38.994 79.397 1.00 16.56 102 PRO A N 1
ATOM 704 C CA . PRO A 1 103 ? 18.411 38.370 80.524 1.00 14.95 102 PRO A CA 1
ATOM 705 C C . PRO A 1 103 ? 18.972 39.365 81.535 1.00 15.16 102 PRO A C 1
ATOM 706 O O . PRO A 1 103 ? 19.549 40.417 81.163 1.00 15.18 102 PRO A O 1
ATOM 710 N N . LEU A 1 104 ? 18.795 39.029 82.817 1.00 15.64 103 LEU A N 1
ATOM 711 C CA . LEU A 1 104 ? 19.320 39.822 83.918 1.00 15.07 103 LEU A CA 1
ATOM 712 C C . LEU A 1 104 ? 20.457 39.045 84.559 1.00 16.55 103 LEU A C 1
ATOM 713 O O . LEU A 1 104 ? 20.445 37.824 84.559 1.00 13.01 103 LEU A O 1
ATOM 718 N N . ALA A 1 105 ? 21.452 39.776 85.049 1.00 16.42 104 ALA A N 1
ATOM 719 C CA . ALA A 1 105 ? 22.695 39.229 85.591 1.00 14.99 104 ALA A CA 1
ATOM 720 C C . ALA A 1 105 ? 23.054 40.033 86.842 1.00 16.95 104 ALA A C 1
ATOM 721 O O . ALA A 1 105 ? 24.047 40.784 86.855 1.00 17.42 104 ALA A O 1
ATOM 723 N N . PRO A 1 106 ? 22.222 39.929 87.888 1.00 17.37 105 PRO A N 1
ATOM 724 C CA . PRO A 1 106 ? 22.504 40.684 89.105 1.00 19.24 105 PRO A CA 1
ATOM 725 C C . PRO A 1 106 ? 23.795 40.238 89.858 1.00 21.72 105 PRO A C 1
ATOM 726 O O . PRO A 1 106 ? 24.115 39.054 89.912 1.00 20.28 105 PRO A O 1
ATOM 730 N N . GLY A 1 107 ? 24.511 41.193 90.439 1.00 21.43 106 GLY A N 1
ATOM 731 C CA . GLY A 1 107 ? 25.697 40.923 91.267 1.00 21.49 106 GLY A CA 1
ATOM 732 C C . GLY A 1 107 ? 25.424 41.137 92.752 1.00 19.67 106 GLY A C 1
ATOM 733 O O . GLY A 1 107 ? 24.401 40.674 93.273 1.00 21.71 106 GLY A O 1
ATOM 734 N N . THR A 1 110 ? 23.276 43.709 94.456 1.00 26.74 109 THR A N 1
ATOM 735 C CA . THR A 1 110 ? 21.894 43.835 94.050 1.00 25.59 109 THR A CA 1
ATOM 736 C C . THR A 1 110 ? 20.976 43.075 95.002 1.00 28.99 109 THR A C 1
ATOM 737 O O . THR A 1 110 ? 19.738 43.229 94.933 1.00 29.22 109 THR A O 1
ATOM 741 N N . GLY A 1 115 ? 22.372 47.646 93.899 1.00 20.45 114 GLY A N 1
ATOM 742 C CA . GLY A 1 115 ? 22.101 47.390 92.437 1.00 18.60 114 GLY A CA 1
ATOM 743 C C . GLY A 1 115 ? 21.750 48.586 91.570 1.00 18.48 114 GLY A C 1
ATOM 744 O O . GLY A 1 115 ? 21.760 49.698 92.033 1.00 15.40 114 GLY A O 1
ATOM 745 N N . LEU A 1 116 ? 21.441 48.367 90.280 1.00 18.36 115 LEU A N 1
ATOM 746 C CA . LEU A 1 116 ? 21.052 49.456 89.397 1.00 16.01 115 LEU A CA 1
ATOM 747 C C . LEU A 1 116 ? 19.892 50.266 89.977 1.00 16.61 115 LEU A C 1
ATOM 748 O O . LEU A 1 116 ? 19.890 51.517 89.908 1.00 15.61 115 LEU A O 1
ATOM 753 N N . ILE A 1 117 ? 18.903 49.526 90.494 1.00 15.09 116 ILE A N 1
ATOM 754 C CA . ILE A 1 117 ? 17.759 50.087 91.172 1.00 19.44 116 ILE A CA 1
ATOM 755 C C . ILE A 1 117 ? 17.784 49.627 92.639 1.00 20.80 116 ILE A C 1
ATOM 756 O O . ILE A 1 117 ? 17.494 48.443 92.972 1.00 23.58 116 ILE A O 1
ATOM 761 N N . TRP A 1 118 ? 18.119 50.540 93.532 1.00 20.46 117 TRP A N 1
ATOM 762 C CA . TRP A 1 118 ? 18.076 50.212 94.976 1.00 21.59 117 TRP A CA 1
ATOM 763 C C . TRP A 1 118 ? 16.704 49.776 95.447 1.00 22.51 117 TRP A C 1
ATOM 764 O O . TRP A 1 118 ? 15.691 50.361 95.075 1.00 23.44 117 TRP A O 1
ATOM 775 N N . SER A 1 119 ? 16.702 48.715 96.261 1.00 27.08 118 SER A N 1
ATOM 776 C CA . SER A 1 119 ? 15.499 48.059 96.812 1.00 26.79 118 SER A CA 1
ATOM 777 C C . SER A 1 119 ? 15.323 48.341 98.319 1.00 29.21 118 SER A C 1
ATOM 778 O O . SER A 1 119 ? 14.200 48.243 98.890 1.00 28.56 118 SER A O 1
ATOM 781 N N . ASN A 1 120 ? 16.446 48.604 98.972 1.00 28.32 119 ASN A N 1
ATOM 782 C CA . ASN A 1 120 ? 16.426 48.971 100.352 1.00 31.57 119 ASN A CA 1
ATOM 783 C C . ASN A 1 120 ? 17.631 49.795 100.804 1.00 31.27 119 ASN A C 1
ATOM 784 O O . ASN A 1 120 ? 18.644 49.909 100.104 1.00 32.23 119 ASN A O 1
ATOM 789 N N . VAL A 1 121 ? 17.473 50.408 101.975 1.00 33.28 120 VAL A N 1
ATOM 790 C CA . VAL A 1 121 ? 18.554 51.172 102.620 1.00 34.26 120 VAL A CA 1
ATOM 791 C C . VAL A 1 121 ? 19.255 50.309 103.685 1.00 34.68 120 VAL A C 1
ATOM 792 O O . VAL A 1 121 ? 20.435 50.541 104.007 1.00 36.01 120 VAL A O 1
ATOM 796 N N . ASP A 1 122 ? 18.528 49.308 104.192 1.00 33.71 121 ASP A N 1
ATOM 797 C CA . ASP A 1 122 ? 18.993 48.427 105.270 1.00 34.60 121 ASP A CA 1
ATOM 798 C C . ASP A 1 122 ? 18.320 47.053 105.114 1.00 35.04 121 ASP A C 1
ATOM 799 O O . ASP A 1 122 ? 17.253 46.937 104.474 1.00 35.61 121 ASP A O 1
ATOM 804 N N . ALA A 1 123 ? 18.908 46.017 105.712 1.00 33.27 122 ALA A N 1
ATOM 805 C CA . ALA A 1 123 ? 18.359 44.675 105.532 1.00 32.30 122 ALA A CA 1
ATOM 806 C C . ALA A 1 123 ? 17.116 44.491 106.411 1.00 32.18 122 ALA A C 1
ATOM 807 O O . ALA A 1 123 ? 15.980 44.561 105.925 1.00 31.71 122 ALA A O 1
ATOM 809 N N . PRO A 1 126 ? 14.310 48.577 103.647 1.00 24.88 125 PRO A N 1
ATOM 810 C CA . PRO A 1 126 ? 13.408 48.675 102.486 1.00 26.08 125 PRO A CA 1
ATOM 811 C C . PRO A 1 126 ? 13.201 50.116 102.010 1.00 28.16 125 PRO A C 1
ATOM 812 O O . PRO A 1 126 ? 13.116 51.026 102.850 1.00 27.22 125 PRO A O 1
ATOM 816 N N . ILE A 1 127 ? 13.132 50.301 100.673 1.00 26.05 126 ILE A N 1
ATOM 817 C CA . ILE A 1 127 ? 12.792 51.582 100.042 1.00 25.55 126 ILE A CA 1
ATOM 818 C C . ILE A 1 127 ? 11.301 51.682 99.606 1.00 25.20 126 ILE A C 1
ATOM 819 O O . ILE A 1 127 ? 10.733 52.778 99.642 1.00 26.63 126 ILE A O 1
ATOM 824 N N . TYR A 1 128 ? 10.666 50.572 99.197 1.00 25.62 127 TYR A N 1
ATOM 825 C CA . TYR A 1 128 ? 9.290 50.610 98.641 1.00 26.48 127 TYR A CA 1
ATOM 826 C C . TYR A 1 128 ? 8.350 49.594 99.356 1.00 25.96 127 TYR A C 1
ATOM 827 O O . TYR A 1 128 ? 8.813 48.624 99.969 1.00 22.65 127 TYR A O 1
ATOM 836 N N . ASP A 1 129 ? 7.042 49.793 99.234 1.00 26.36 128 ASP A N 1
ATOM 837 C CA . ASP A 1 129 ? 6.078 48.850 99.843 1.00 28.13 128 ASP A CA 1
ATOM 838 C C . ASP A 1 129 ? 5.462 47.932 98.783 1.00 29.80 128 ASP A C 1
ATOM 839 O O . ASP A 1 129 ? 4.389 47.318 98.991 1.00 28.43 128 ASP A O 1
ATOM 844 N N . ARG A 1 130 ? 6.180 47.825 97.658 1.00 28.84 129 ARG A N 1
ATOM 845 C CA . ARG A 1 130 ? 5.675 47.220 96.449 1.00 29.93 129 ARG A CA 1
ATOM 846 C C . ARG A 1 130 ? 6.849 46.912 95.509 1.00 27.44 129 ARG A C 1
ATOM 847 O O . ARG A 1 130 ? 7.974 47.408 95.699 1.00 28.14 129 ARG A O 1
ATOM 855 N N . LYS A 1 131 ? 6.557 46.109 94.493 1.00 24.81 130 LYS A N 1
ATOM 856 C CA . LYS A 1 131 ? 7.491 45.816 93.414 1.00 24.39 130 LYS A CA 1
ATOM 857 C C . LYS A 1 131 ? 7.355 46.855 92.316 1.00 23.28 130 LYS A C 1
ATOM 858 O O . LYS A 1 131 ? 6.251 47.278 91.986 1.00 22.71 130 LYS A O 1
ATOM 864 N N . LEU A 1 132 ? 8.481 47.262 91.737 1.00 20.89 131 LEU A N 1
ATOM 865 C CA . LEU A 1 132 ? 8.474 48.270 90.682 1.00 19.14 131 LEU A CA 1
ATOM 866 C C . LEU A 1 132 ? 8.025 47.619 89.395 1.00 16.26 131 LEU A C 1
ATOM 867 O O . LEU A 1 132 ? 8.222 46.424 89.178 1.00 16.99 131 LEU A O 1
ATOM 872 N N . THR A 1 133 ? 7.343 48.371 88.556 1.00 14.53 132 THR A N 1
ATOM 873 C CA . THR A 1 133 ? 6.893 47.789 87.299 1.00 15.23 132 THR A CA 1
ATOM 874 C C . THR A 1 133 ? 8.086 47.744 86.339 1.00 15.79 132 THR A C 1
ATOM 875 O O . THR A 1 133 ? 9.073 48.495 86.504 1.00 17.85 132 THR A O 1
ATOM 879 N N . VAL A 1 134 ? 8.011 46.867 85.346 1.00 15.12 133 VAL A N 1
ATOM 880 C CA . VAL A 1 134 ? 9.005 46.869 84.265 1.00 14.38 133 VAL A CA 1
ATOM 881 C C . VAL A 1 134 ? 9.057 48.265 83.608 1.00 13.86 133 VAL A C 1
ATOM 882 O O . VAL A 1 134 ? 10.126 48.879 83.493 1.00 13.02 133 VAL A O 1
ATOM 886 N N . ALA A 1 135 ? 7.879 48.783 83.250 1.00 14.16 134 ALA A N 1
ATOM 887 C CA . ALA A 1 135 ? 7.718 50.090 82.608 1.00 12.45 134 ALA A CA 1
ATOM 888 C C . ALA A 1 135 ? 8.379 51.210 83.382 1.00 12.25 134 ALA A C 1
ATOM 889 O O . ALA A 1 135 ? 9.036 52.063 82.803 1.00 13.40 134 ALA A O 1
ATOM 891 N N . GLU A 1 136 ? 8.225 51.206 84.710 1.00 14.67 135 GLU A N 1
ATOM 892 C CA . GLU A 1 136 ? 8.745 52.242 85.560 1.00 14.31 135 GLU A CA 1
ATOM 893 C C . GLU A 1 136 ? 10.283 52.265 85.564 1.00 13.54 135 GLU A C 1
ATOM 894 O O . GLU A 1 136 ? 10.927 53.325 85.474 1.00 9.34 135 GLU A O 1
ATOM 900 N N . VAL A 1 137 ? 10.882 51.083 85.614 1.00 11.54 136 VAL A N 1
ATOM 901 C CA . VAL A 1 137 ? 12.293 50.976 85.602 1.00 11.28 136 VAL A CA 1
ATOM 902 C C . VAL A 1 137 ? 12.810 51.338 84.201 1.00 11.86 136 VAL A C 1
ATOM 903 O O . VAL A 1 137 ? 13.773 52.070 84.060 1.00 12.33 136 VAL A O 1
ATOM 907 N N . GLN A 1 138 ? 12.112 50.902 83.161 1.00 11.23 137 GLN A N 1
ATOM 908 C CA . GLN A 1 138 ? 12.522 51.265 81.828 1.00 10.96 137 GLN A CA 1
ATOM 909 C C . GLN A 1 138 ? 12.580 52.788 81.687 1.00 12.54 137 GLN A C 1
ATOM 910 O O . GLN A 1 138 ? 13.505 53.300 81.100 1.00 11.07 137 GLN A O 1
ATOM 916 N N . ARG A 1 139 ? 11.603 53.511 82.245 1.00 13.34 138 ARG A N 1
ATOM 917 C CA . ARG A 1 139 ? 11.549 54.962 82.124 1.00 14.35 138 ARG A CA 1
ATOM 918 C C . ARG A 1 139 ? 12.665 55.649 82.876 1.00 14.93 138 ARG A C 1
ATOM 919 O O . ARG A 1 139 ? 13.293 56.606 82.363 1.00 16.56 138 ARG A O 1
ATOM 927 N N . ARG A 1 140 ? 12.987 55.142 84.073 1.00 16.54 139 ARG A N 1
ATOM 928 C CA . ARG A 1 140 ? 14.215 55.593 84.755 1.00 15.17 139 ARG A CA 1
ATOM 929 C C . ARG A 1 140 ? 15.414 55.457 83.845 1.00 14.50 139 ARG A C 1
ATOM 930 O O . ARG A 1 140 ? 16.226 56.399 83.719 1.00 15.80 139 ARG A O 1
ATOM 938 N N . ILE A 1 141 ? 15.562 54.281 83.260 1.00 14.46 140 ILE A N 1
ATOM 939 C CA . ILE A 1 141 ? 16.711 54.023 82.392 1.00 15.35 140 ILE A CA 1
ATOM 940 C C . ILE A 1 141 ? 16.760 55.018 81.240 1.00 14.19 140 ILE A C 1
ATOM 941 O O . ILE A 1 141 ? 17.793 55.598 81.014 1.00 11.47 140 ILE A O 1
ATOM 946 N N . ASN A 1 142 ? 15.633 55.245 80.539 1.00 14.66 141 ASN A N 1
ATOM 947 C CA . ASN A 1 142 ? 15.621 56.141 79.384 1.00 15.86 141 ASN A CA 1
ATOM 948 C C . ASN A 1 142 ? 15.876 57.617 79.717 1.00 14.69 141 ASN A C 1
ATOM 949 O O . ASN A 1 142 ? 16.602 58.298 79.005 1.00 14.55 141 ASN A O 1
ATOM 954 N N . ARG A 1 143 ? 15.242 58.102 80.784 1.00 15.84 142 ARG A N 1
ATOM 955 C CA . ARG A 1 143 ? 15.281 59.497 81.127 1.00 17.99 142 ARG A CA 1
ATOM 956 C C . ARG A 1 143 ? 16.554 59.927 81.850 1.00 16.81 142 ARG A C 1
ATOM 957 O O . ARG A 1 143 ? 16.945 61.068 81.701 1.00 18.93 142 ARG A O 1
ATOM 965 N N . TYR A 1 144 ? 17.166 59.048 82.657 1.00 15.88 143 TYR A N 1
ATOM 966 C CA . TYR A 1 144 ? 18.268 59.426 83.496 1.00 13.33 143 TYR A CA 1
ATOM 967 C C . TYR A 1 144 ? 19.567 58.682 83.144 1.00 10.65 143 TYR A C 1
ATOM 968 O O . TYR A 1 144 ? 20.607 59.297 82.910 1.00 12.83 143 TYR A O 1
ATOM 977 N N . TYR A 1 145 ? 19.527 57.374 83.090 1.00 10.58 144 TYR A N 1
ATOM 978 C CA . TYR A 1 145 ? 20.740 56.591 82.850 1.00 8.66 144 TYR A CA 1
ATOM 979 C C . TYR A 1 145 ? 21.322 56.761 81.454 1.00 11.74 144 TYR A C 1
ATOM 980 O O . TYR A 1 145 ? 22.526 57.020 81.302 1.00 11.72 144 TYR A O 1
ATOM 989 N N . ARG A 1 146 ? 20.480 56.593 80.432 1.00 12.06 145 ARG A N 1
ATOM 990 C CA . ARG A 1 146 ? 20.966 56.605 79.057 1.00 10.02 145 ARG A CA 1
ATOM 991 C C . ARG A 1 146 ? 21.608 57.949 78.672 1.00 12.14 145 ARG A C 1
ATOM 992 O O . ARG A 1 146 ? 22.672 57.972 78.086 1.00 12.85 145 ARG A O 1
ATOM 1000 N N . PRO A 1 147 ? 20.956 59.085 78.987 1.00 12.35 146 PRO A N 1
ATOM 1001 C CA . PRO A 1 147 ? 21.620 60.375 78.766 1.00 12.11 146 PRO A CA 1
ATOM 1002 C C . PRO A 1 147 ? 22.935 60.542 79.472 1.00 11.88 146 PRO A C 1
ATOM 1003 O O . PRO A 1 147 ? 23.898 61.019 78.856 1.00 14.91 146 PRO A O 1
ATOM 1007 N N . TYR A 1 148 ? 22.975 60.187 80.767 1.00 14.38 147 TYR A N 1
ATOM 1008 C CA . TYR A 1 148 ? 24.201 60.218 81.508 1.00 13.84 147 TYR A CA 1
ATOM 1009 C C . TYR A 1 148 ? 25.259 59.388 80.799 1.00 15.06 147 TYR A C 1
ATOM 1010 O O . TYR A 1 148 ? 26.376 59.868 80.532 1.00 11.60 147 TYR A O 1
ATOM 1019 N N . HIS A 1 149 ? 24.942 58.133 80.490 1.00 13.19 148 HIS A N 1
ATOM 1020 C CA . HIS A 1 149 ? 25.947 57.284 79.848 1.00 16.04 148 HIS A CA 1
ATOM 1021 C C . HIS A 1 149 ? 26.329 57.678 78.424 1.00 16.36 148 HIS A C 1
ATOM 1022 O O . HIS A 1 149 ? 27.540 57.638 78.066 1.00 14.33 148 HIS A O 1
ATOM 1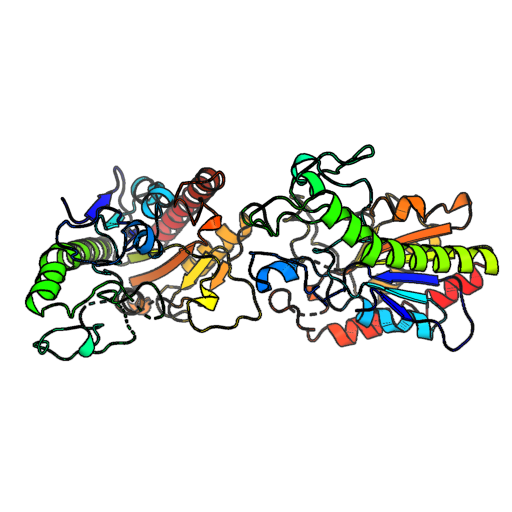029 N N . ALA A 1 150 ? 25.367 58.135 77.630 1.00 16.99 149 ALA A N 1
ATOM 1030 C CA . ALA A 1 150 ? 25.708 58.746 76.317 1.00 17.80 149 ALA A CA 1
ATOM 1031 C C . ALA A 1 150 ? 26.732 59.914 76.450 1.00 18.08 149 ALA A C 1
ATOM 1032 O O . ALA A 1 150 ? 27.661 60.026 75.627 1.00 14.70 149 ALA A O 1
ATOM 1034 N N . ALA A 1 151 ? 26.589 60.728 77.499 1.00 17.10 150 ALA A N 1
ATOM 1035 C CA . ALA A 1 151 ? 27.474 61.907 77.708 1.00 19.16 150 ALA A CA 1
ATOM 1036 C C . ALA A 1 151 ? 28.856 61.388 78.041 1.00 18.35 150 ALA A C 1
ATOM 1037 O O . ALA A 1 151 ? 29.835 61.904 77.509 1.00 15.29 150 ALA A O 1
ATOM 1039 N N . LEU A 1 152 ? 28.927 60.366 78.912 1.00 21.22 151 LEU A N 1
ATOM 1040 C CA . LEU A 1 152 ? 30.229 59.725 79.295 1.00 19.59 151 LEU A CA 1
ATOM 1041 C C . LEU A 1 152 ? 30.912 59.111 78.080 1.00 19.54 151 LEU A C 1
ATOM 1042 O O . LEU A 1 152 ? 32.100 59.327 77.843 1.00 18.60 151 LEU A O 1
ATOM 1047 N N . THR A 1 153 ? 30.178 58.304 77.328 1.00 20.49 152 THR A N 1
ATOM 1048 C CA . THR A 1 153 ? 30.681 57.737 76.042 1.00 20.71 152 THR A CA 1
ATOM 1049 C C . THR A 1 153 ? 31.227 58.800 75.098 1.00 20.23 152 THR A C 1
ATOM 1050 O O . THR A 1 153 ? 32.318 58.668 74.522 1.00 17.62 152 THR A O 1
ATOM 1054 N N . GLU A 1 154 ? 30.444 59.854 74.907 1.00 21.35 153 GLU A N 1
ATOM 1055 C CA . GLU A 1 154 ? 30.817 60.914 73.982 1.00 17.24 153 GLU A CA 1
ATOM 1056 C C . GLU A 1 154 ? 32.096 61.528 74.447 1.00 15.85 153 GLU A C 1
ATOM 1057 O O . GLU A 1 154 ? 32.936 61.829 73.632 1.00 15.25 153 GLU A O 1
ATOM 1063 N N . ALA A 1 155 ? 32.262 61.737 75.753 1.00 13.77 154 ALA A N 1
ATOM 1064 C CA . ALA A 1 155 ? 33.495 62.357 76.285 1.00 14.99 154 ALA A CA 1
ATOM 1065 C C . ALA A 1 155 ? 34.685 61.419 76.184 1.00 13.31 154 ALA A C 1
ATOM 1066 O O . ALA A 1 155 ? 35.780 61.790 75.781 1.00 13.97 154 ALA A O 1
ATOM 1068 N N . VAL A 1 156 ? 34.472 60.169 76.496 1.00 12.04 155 VAL A N 1
ATOM 1069 C CA . VAL A 1 156 ? 35.580 59.205 76.476 1.00 11.44 155 VAL A CA 1
ATOM 1070 C C . VAL A 1 156 ? 36.035 58.946 75.016 1.00 15.05 155 VAL A C 1
ATOM 1071 O O . VAL A 1 156 ? 37.209 59.022 74.707 1.00 19.64 155 VAL A O 1
ATOM 1075 N N . GLU A 1 157 ? 35.086 58.661 74.125 1.00 16.84 156 GLU A N 1
ATOM 1076 C CA . GLU A 1 157 ? 35.405 58.387 72.730 1.00 17.23 156 GLU A CA 1
ATOM 1077 C C . GLU A 1 157 ? 35.893 59.622 71.958 1.00 16.88 156 GLU A C 1
ATOM 1078 O O . GLU A 1 157 ? 36.685 59.478 71.046 1.00 21.33 156 GLU A O 1
ATOM 1084 N N . GLY A 1 158 ? 35.362 60.795 72.264 1.00 14.27 157 GLY A N 1
ATOM 1085 C CA . GLY A 1 158 ? 35.839 62.014 71.723 1.00 12.91 157 GLY A CA 1
ATOM 1086 C C . GLY A 1 158 ? 37.304 62.276 72.087 1.00 15.46 157 GLY A C 1
ATOM 1087 O O . GLY A 1 158 ? 38.094 62.597 71.225 1.00 13.74 157 GLY A O 1
ATOM 1088 N N . ALA A 1 159 ? 37.630 62.171 73.374 1.00 13.78 158 ALA A N 1
ATOM 1089 C CA . ALA A 1 159 ? 38.982 62.251 73.849 1.00 15.77 158 ALA A CA 1
ATOM 1090 C C . ALA A 1 159 ? 39.906 61.295 73.114 1.00 13.03 158 ALA A C 1
ATOM 1091 O O . ALA A 1 159 ? 40.948 61.700 72.616 1.00 14.38 158 ALA A O 1
ATOM 1093 N N . TYR A 1 160 ? 39.518 60.019 73.041 1.00 12.81 159 TYR A N 1
ATOM 1094 C CA . TYR A 1 160 ? 40.358 59.029 72.485 1.00 11.12 159 TYR A CA 1
ATOM 1095 C C . TYR A 1 160 ? 40.520 59.324 70.986 1.00 12.30 159 TYR A C 1
ATOM 1096 O O . TYR A 1 160 ? 41.598 59.201 70.446 1.00 13.87 159 TYR A O 1
ATOM 1105 N N . GLN A 1 161 ? 39.443 59.725 70.321 1.00 11.74 160 GLN A N 1
ATOM 1106 C CA . GLN A 1 161 ? 39.524 59.955 68.881 1.00 9.37 160 GLN A CA 1
ATOM 1107 C C . GLN A 1 161 ? 40.495 61.081 68.563 1.00 12.77 160 GLN A C 1
ATOM 1108 O O . GLN A 1 161 ? 41.262 60.991 67.611 1.00 16.02 160 GLN A O 1
ATOM 1114 N N . ARG A 1 162 ? 40.475 62.145 69.362 1.00 15.93 161 ARG A N 1
ATOM 1115 C CA . ARG A 1 162 ? 41.405 63.287 69.135 1.00 14.01 161 ARG A CA 1
ATOM 1116 C C . ARG A 1 162 ? 42.847 62.980 69.604 1.00 16.95 161 ARG A C 1
ATOM 1117 O O . ARG A 1 162 ? 43.821 63.318 68.940 1.00 15.88 161 ARG A O 1
ATOM 1125 N N . PHE A 1 163 ? 42.992 62.321 70.743 1.00 15.86 162 PHE A N 1
ATOM 1126 C CA . PHE A 1 163 ? 44.309 62.212 71.344 1.00 14.08 162 PHE A CA 1
ATOM 1127 C C . PHE A 1 163 ? 45.000 60.868 71.143 1.00 14.56 162 PHE A C 1
ATOM 1128 O O . PHE A 1 163 ? 46.213 60.795 71.251 1.00 16.76 162 PHE A O 1
ATOM 1136 N N . GLY A 1 164 ? 44.231 59.813 70.885 1.00 14.26 163 GLY A N 1
ATOM 1137 C CA . GLY A 1 164 ? 44.788 58.466 70.770 1.00 12.70 163 GLY A CA 1
ATOM 1138 C C . GLY A 1 164 ? 45.077 57.811 72.089 1.00 15.03 163 GLY A C 1
ATOM 1139 O O . GLY A 1 164 ? 45.680 56.767 72.117 1.00 17.92 163 GLY A O 1
ATOM 1140 N N . ALA A 1 165 ? 44.581 58.399 73.174 1.00 17.71 164 ALA A N 1
ATOM 1141 C CA . ALA A 1 165 ? 44.626 57.835 74.498 1.00 15.92 164 ALA A CA 1
ATOM 1142 C C . ALA A 1 165 ? 43.522 58.514 75.293 1.00 15.95 164 ALA A C 1
ATOM 1143 O O . ALA A 1 165 ? 43.056 59.591 74.929 1.00 15.53 164 ALA A O 1
ATOM 1145 N N . VAL A 1 166 ? 43.139 57.906 76.410 1.00 18.36 165 VAL A N 1
ATOM 1146 C CA . VAL A 1 166 ? 42.227 58.523 77.341 1.00 14.63 165 VAL A CA 1
ATOM 1147 C C . VAL A 1 166 ? 42.495 58.000 78.768 1.00 15.36 165 VAL A C 1
ATOM 1148 O O . VAL A 1 166 ? 42.886 56.843 79.004 1.00 17.12 165 VAL A O 1
ATOM 1152 N N . TRP A 1 167 ? 42.284 58.875 79.715 1.00 12.57 166 TRP A N 1
ATOM 1153 C CA . TRP A 1 167 ? 42.381 58.553 81.140 1.00 14.06 166 TRP A CA 1
ATOM 1154 C C . TRP A 1 167 ? 41.073 58.974 81.771 1.00 13.03 166 TRP A C 1
ATOM 1155 O O . TRP A 1 167 ? 40.726 60.168 81.765 1.00 16.50 166 TRP A O 1
ATOM 1166 N N . HIS A 1 168 ? 40.314 57.970 82.229 1.00 15.25 167 HIS A N 1
ATOM 1167 C CA . HIS A 1 168 ? 39.023 58.145 82.840 1.00 14.53 167 HIS A CA 1
ATOM 1168 C C . HIS A 1 168 ? 39.140 57.983 84.374 1.00 14.60 167 HIS A C 1
ATOM 1169 O O . HIS A 1 168 ? 39.702 57.007 84.819 1.00 16.97 167 HIS A O 1
ATOM 1176 N N . LEU A 1 169 ? 38.628 58.950 85.146 1.00 15.37 168 LEU A N 1
ATOM 1177 C CA . LEU A 1 169 ? 38.499 58.852 86.625 1.00 16.27 168 LEU A CA 1
ATOM 1178 C C . LEU A 1 169 ? 37.007 58.752 86.976 1.00 17.98 168 LEU A C 1
ATOM 1179 O O . LEU A 1 169 ? 36.210 59.578 86.589 1.00 18.69 168 LEU A O 1
ATOM 1184 N N . ASN A 1 170 ? 36.657 57.691 87.674 1.00 16.75 169 ASN A N 1
ATOM 1185 C CA . ASN A 1 170 ? 35.329 57.436 88.209 1.00 16.37 169 ASN A CA 1
ATOM 1186 C C . ASN A 1 170 ? 35.349 57.810 89.717 1.00 15.73 169 ASN A C 1
ATOM 1187 O O . ASN A 1 170 ? 36.082 57.213 90.503 1.00 18.04 169 ASN A O 1
ATOM 1192 N N . LEU A 1 171 ? 34.572 58.818 90.118 1.00 17.21 170 LEU A N 1
ATOM 1193 C CA . LEU A 1 171 ? 34.797 59.520 91.344 1.00 18.39 170 LEU A CA 1
ATOM 1194 C C . LEU A 1 171 ? 33.714 59.225 92.360 1.00 17.61 170 LEU A C 1
ATOM 1195 O O . LEU A 1 171 ? 32.533 59.343 92.038 1.00 15.05 170 LEU A O 1
ATOM 1200 N N . HIS A 1 172 ? 34.120 58.926 93.608 1.00 17.84 171 HIS A N 1
ATOM 1201 C CA . HIS A 1 172 ? 33.202 58.511 94.666 1.00 14.38 171 HIS A CA 1
ATOM 1202 C C . HIS A 1 172 ? 33.623 59.014 96.017 1.00 14.66 171 HIS A C 1
ATOM 1203 O O . HIS A 1 172 ? 34.727 59.529 96.213 1.00 14.45 171 HIS A O 1
ATOM 1210 N N . SER A 1 173 ? 32.691 58.900 96.937 1.00 16.57 172 SER A N 1
ATOM 1211 C CA . SER A 1 173 ? 33.006 58.898 98.364 1.00 14.96 172 SER A CA 1
ATOM 1212 C C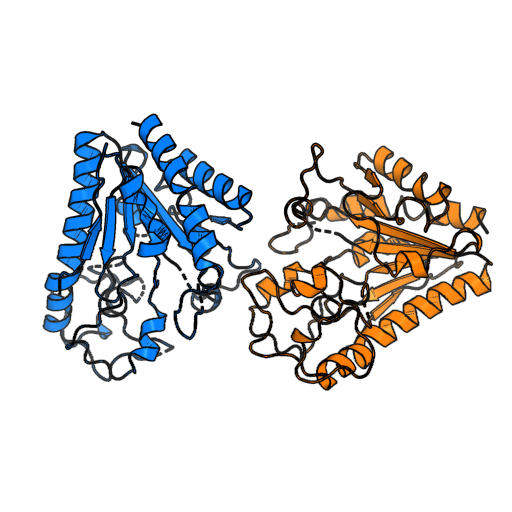 . SER A 1 173 ? 32.337 57.711 99.059 1.00 16.84 172 SER A C 1
ATOM 1213 O O . SER A 1 173 ? 31.328 57.189 98.621 1.00 21.46 172 SER A O 1
ATOM 1224 N N . PRO A 1 175 ? 31.333 55.814 103.082 1.00 16.08 174 PRO A N 1
ATOM 1225 C CA . PRO A 1 175 ? 31.146 55.978 104.509 1.00 16.64 174 PRO A CA 1
ATOM 1226 C C . PRO A 1 175 ? 32.248 55.335 105.318 1.00 19.67 174 PRO A C 1
ATOM 1227 O O . PRO A 1 175 ? 32.991 54.466 104.823 1.00 21.83 174 PRO A O 1
ATOM 1231 N N . ASN A 1 176 ? 32.363 55.756 106.568 1.00 20.05 175 ASN A N 1
ATOM 1232 C CA . ASN A 1 176 ? 33.429 55.291 107.399 1.00 19.52 175 ASN A CA 1
ATOM 1233 C C . ASN A 1 176 ? 33.300 53.790 107.672 1.00 19.89 175 ASN A C 1
ATOM 1234 O O . ASN A 1 176 ? 34.283 53.066 107.841 1.00 20.56 175 ASN A O 1
ATOM 1239 N N . ASN A 1 177 ? 32.067 53.314 107.673 1.00 20.97 176 ASN A N 1
ATOM 1240 C CA . ASN A 1 177 ? 31.800 51.910 107.876 1.00 22.20 176 ASN A CA 1
ATOM 1241 C C . ASN A 1 177 ? 31.601 51.141 106.578 1.00 22.59 176 ASN A C 1
ATOM 1242 O O . ASN A 1 177 ? 30.859 50.175 106.554 1.00 24.94 176 ASN A O 1
ATOM 1247 N N . ALA A 1 178 ? 32.277 51.544 105.504 1.00 22.97 177 ALA A N 1
ATOM 1248 C CA . ALA A 1 178 ? 32.172 50.821 104.229 1.00 24.79 177 ALA A CA 1
ATOM 1249 C C . ALA A 1 178 ? 32.462 49.307 104.343 1.00 25.87 177 ALA A C 1
ATOM 1250 O O . ALA A 1 178 ? 31.857 48.519 103.618 1.00 25.72 177 ALA A O 1
ATOM 1252 N N . TYR A 1 179 ? 33.363 48.908 105.244 1.00 26.34 178 TYR A N 1
ATOM 1253 C CA . TYR A 1 179 ? 33.697 47.494 105.448 1.00 27.81 178 TYR A CA 1
ATOM 1254 C C . TYR A 1 179 ? 32.503 46.719 106.055 1.00 30.18 178 TYR A C 1
ATOM 1255 O O . TYR A 1 179 ? 32.197 45.612 105.630 1.00 29.66 178 TYR A O 1
ATOM 1264 N N . GLU A 1 180 ? 31.861 47.316 107.055 1.00 31.19 179 GLU A N 1
ATOM 1265 C CA . GLU A 1 180 ? 30.681 46.757 107.714 1.00 32.55 179 GLU A CA 1
ATOM 1266 C C . GLU A 1 180 ? 29.509 46.597 106.741 1.00 32.86 179 GLU A C 1
ATOM 1267 O O . GLU A 1 180 ? 28.852 45.551 106.702 1.00 32.48 179 GLU A O 1
ATOM 1273 N N . ARG A 1 181 ? 29.257 47.637 105.964 1.00 32.18 180 ARG A N 1
ATOM 1274 C CA . ARG A 1 181 ? 28.199 47.654 104.959 1.00 34.84 180 ARG A CA 1
ATOM 1275 C C . ARG A 1 181 ? 28.406 46.674 103.791 1.00 36.32 180 ARG A C 1
ATOM 1276 O O . ARG A 1 181 ? 27.442 46.130 103.237 1.00 35.53 180 ARG A O 1
ATOM 1284 N N . LEU A 1 182 ? 29.654 46.524 103.361 1.00 35.59 181 LEU A N 1
ATOM 1285 C CA . LEU A 1 182 ? 30.018 45.425 102.492 1.00 36.28 181 LEU A CA 1
ATOM 1286 C C . LEU A 1 182 ? 30.153 44.291 103.499 1.00 35.97 181 LEU A C 1
ATOM 1287 O O . LEU A 1 182 ? 30.076 44.530 104.696 1.00 37.79 181 LEU A O 1
ATOM 1292 N N . LYS A 1 183 ? 30.317 43.054 103.095 1.00 33.30 182 LYS A N 1
ATOM 1293 C CA . LYS A 1 183 ? 30.301 42.033 104.144 1.00 34.72 182 LYS A CA 1
ATOM 1294 C C . LYS A 1 183 ? 31.719 41.658 104.531 1.00 35.26 182 LYS A C 1
ATOM 1295 O O . LYS A 1 183 ? 32.024 40.472 104.602 1.00 37.35 182 LYS A O 1
ATOM 1297 N N . ILE A 1 184 ? 32.571 42.654 104.810 1.00 34.93 183 ILE A N 1
ATOM 1298 C CA . ILE A 1 184 ? 34.031 42.435 105.024 1.00 34.53 183 ILE A CA 1
ATOM 1299 C C . ILE A 1 184 ? 34.525 42.748 106.453 1.00 35.10 183 ILE A C 1
ATOM 1300 O O . ILE A 1 184 ? 34.161 43.778 107.045 1.00 35.25 183 ILE A O 1
ATOM 1305 N N . GLN A 1 185 ? 35.360 41.856 106.996 1.00 34.06 184 GLN A N 1
ATOM 1306 C CA . GLN A 1 185 ? 36.042 42.109 108.271 1.00 33.62 184 GLN A CA 1
ATOM 1307 C C . GLN A 1 185 ? 37.486 42.358 107.911 1.00 32.60 184 GLN A C 1
ATOM 1308 O O . GLN A 1 185 ? 38.184 41.437 107.506 1.00 35.11 184 GLN A O 1
ATOM 1311 N N . SER A 1 186 ? 37.922 43.609 108.009 1.00 28.51 185 SER A N 1
ATOM 1312 C CA . SER A 1 186 ? 39.277 43.963 107.641 1.00 24.62 185 SER A CA 1
ATOM 1313 C C . SER A 1 186 ? 40.163 44.088 108.873 1.00 23.30 185 SER A C 1
ATOM 1314 O O . SER A 1 186 ? 39.782 44.751 109.831 1.00 20.63 185 SER A O 1
ATOM 1317 N N . PRO A 1 187 ? 41.363 43.471 108.844 1.00 23.22 186 PRO A N 1
ATOM 1318 C CA . PRO A 1 187 ? 42.337 43.690 109.913 1.00 22.28 186 PRO A CA 1
ATOM 1319 C C . PRO A 1 187 ? 43.002 45.069 109.809 1.00 21.31 186 PRO A C 1
ATOM 1320 O O . PRO A 1 187 ? 43.790 45.415 110.666 1.00 22.13 186 PRO A O 1
ATOM 1324 N N . ARG A 1 188 ? 42.689 45.804 108.739 1.00 20.25 187 ARG A N 1
ATOM 1325 C CA . ARG A 1 188 ? 43.165 47.154 108.474 1.00 21.87 187 ARG A CA 1
ATOM 1326 C C . ARG A 1 188 ? 42.052 48.195 108.517 1.00 18.83 187 ARG A C 1
ATOM 1327 O O . ARG A 1 188 ? 40.978 47.963 107.959 1.00 20.61 187 ARG A O 1
ATOM 1335 N N . PRO A 1 189 ? 42.359 49.415 109.000 1.00 17.40 188 PRO A N 1
ATOM 1336 C CA . PRO A 1 189 ? 41.356 50.470 108.798 1.00 15.07 188 PRO A CA 1
ATOM 1337 C C . PRO A 1 189 ? 41.195 50.905 107.348 1.00 15.90 188 PRO A C 1
ATOM 1338 O O . PRO A 1 189 ? 42.156 50.905 106.553 1.00 16.57 188 PRO A O 1
ATOM 1342 N N . LEU A 1 190 ? 39.969 51.311 107.031 1.00 14.31 189 LEU A N 1
ATOM 1343 C CA . LEU A 1 190 ? 39.613 51.902 105.771 1.00 17.29 189 LEU A CA 1
ATOM 1344 C C . LEU A 1 190 ? 40.498 53.113 105.487 1.00 20.65 189 LEU A C 1
ATOM 1345 O O . LEU A 1 190 ? 40.698 53.938 106.376 1.00 22.04 189 LEU A O 1
ATOM 1350 N N . ALA A 1 191 ? 41.037 53.194 104.255 1.00 20.14 190 ALA A N 1
ATOM 1351 C CA . ALA A 1 191 ? 41.950 54.273 103.888 1.00 16.09 190 ALA A CA 1
ATOM 1352 C C . ALA A 1 191 ? 41.131 55.540 103.619 1.00 13.96 190 ALA A C 1
ATOM 1353 O O . ALA A 1 191 ? 39.884 55.519 103.497 1.00 13.04 190 ALA A O 1
ATOM 1355 N N . ASP A 1 192 ? 41.844 56.654 103.524 1.00 12.21 191 ASP A N 1
ATOM 1356 C CA . ASP A 1 192 ? 41.224 57.897 103.201 1.00 9.60 191 ASP A CA 1
ATOM 1357 C C . ASP A 1 192 ? 40.811 57.909 101.726 1.00 12.41 191 ASP A C 1
ATOM 1358 O O . ASP A 1 192 ? 39.795 58.506 101.388 1.00 11.77 191 ASP A O 1
ATOM 1363 N N . PHE A 1 193 ? 41.647 57.307 100.873 1.00 12.02 192 PHE A N 1
ATOM 1364 C CA . PHE A 1 193 ? 41.424 57.137 99.420 1.00 12.30 192 PHE A CA 1
ATOM 1365 C C . PHE A 1 193 ? 41.564 55.672 99.118 1.00 15.42 192 PHE A C 1
ATOM 1366 O O . PHE A 1 193 ? 42.517 55.044 99.582 1.00 16.51 192 PHE A O 1
ATOM 1374 N N . VAL A 1 194 ? 40.620 55.123 98.367 1.00 13.39 193 VAL A N 1
ATOM 1375 C CA . VAL A 1 194 ? 40.728 53.798 97.784 1.00 17.07 193 VAL A CA 1
ATOM 1376 C C . VAL A 1 194 ? 40.730 53.965 96.272 1.00 16.82 193 VAL A C 1
ATOM 1377 O O . VAL A 1 194 ? 39.881 54.697 95.709 1.00 16.46 193 VAL A O 1
ATOM 1381 N N . LEU A 1 195 ? 41.705 53.316 95.645 1.00 13.33 194 LEU A N 1
ATOM 1382 C CA . LEU A 1 195 ? 41.903 53.358 94.184 1.00 15.95 194 LEU A CA 1
ATOM 1383 C C . LEU A 1 195 ? 41.607 51.966 93.619 1.00 15.32 194 LEU A C 1
ATOM 1384 O O . LEU A 1 195 ? 42.261 51.022 93.960 1.00 14.67 194 LEU A O 1
ATOM 1389 N N . GLY A 1 196 ? 40.569 51.856 92.797 1.00 16.35 195 GLY A N 1
ATOM 1390 C CA . GLY A 1 196 ? 40.188 50.596 92.184 1.00 17.48 195 GLY A CA 1
ATOM 1391 C C . GLY A 1 196 ? 40.528 50.595 90.703 1.00 17.39 195 GLY A C 1
ATOM 1392 O O . GLY A 1 196 ? 40.104 51.465 89.954 1.00 15.21 195 GLY A O 1
ATOM 1393 N N . ASP A 1 197 ? 41.300 49.585 90.300 1.00 17.24 196 ASP A N 1
ATOM 1394 C CA . ASP A 1 197 ? 41.671 49.396 88.914 1.00 16.99 196 ASP A CA 1
ATOM 1395 C C . ASP A 1 197 ? 41.625 47.891 88.564 1.00 18.58 196 ASP A C 1
ATOM 1396 O O . ASP A 1 197 ? 42.369 47.416 87.695 1.00 17.14 196 ASP A O 1
ATOM 1401 N N . ARG A 1 198 ? 40.737 47.160 89.253 1.00 17.41 197 ARG A N 1
ATOM 1402 C CA . ARG A 1 198 ? 40.472 45.722 89.023 1.00 18.96 197 ARG A CA 1
ATOM 1403 C C . ARG A 1 198 ? 41.786 44.977 89.111 1.00 17.27 197 ARG A C 1
ATOM 1404 O O . ARG A 1 198 ? 42.224 44.377 88.154 1.00 19.20 197 ARG A O 1
ATOM 1412 N N . ASP A 1 199 ? 42.419 45.106 90.278 1.00 17.21 198 ASP A N 1
ATOM 1413 C CA . ASP A 1 199 ? 43.751 44.565 90.601 1.00 19.43 198 ASP A CA 1
ATOM 1414 C C . ASP A 1 199 ? 44.837 44.830 89.566 1.00 19.13 198 ASP A C 1
ATOM 1415 O O . ASP A 1 199 ? 45.574 43.927 89.169 1.00 16.97 198 ASP A O 1
ATOM 1420 N N . GLY A 1 200 ? 44.943 46.087 89.155 1.00 16.45 199 GLY A N 1
ATOM 1421 C CA . GLY A 1 200 ? 46.023 46.505 88.303 1.00 18.48 199 GLY A CA 1
ATOM 1422 C C . GLY A 1 200 ? 45.837 46.277 86.819 1.00 18.45 199 GLY A C 1
ATOM 1423 O O . GLY A 1 200 ? 46.833 46.200 86.108 1.00 20.61 199 GLY A O 1
ATOM 1424 N N . THR A 1 201 ? 44.592 46.181 86.343 1.00 18.89 200 THR A N 1
ATOM 1425 C CA . THR A 1 201 ? 44.316 45.842 84.923 1.00 19.01 200 THR A CA 1
ATOM 1426 C C . THR A 1 201 ? 43.655 46.939 84.065 1.00 19.11 200 THR A C 1
ATOM 1427 O O . THR A 1 201 ? 43.664 46.858 82.840 1.00 21.08 200 THR A O 1
ATOM 1431 N N . THR A 1 202 ? 43.079 47.957 84.669 1.00 18.45 201 THR A N 1
ATOM 1432 C CA . THR A 1 202 ? 42.282 48.930 83.895 1.00 17.50 201 THR A CA 1
ATOM 1433 C C . THR A 1 202 ? 42.939 50.273 83.680 1.00 18.45 201 THR A C 1
ATOM 1434 O O . THR A 1 202 ? 42.448 51.096 82.887 1.00 18.18 201 THR A O 1
ATOM 1438 N N . CYS A 1 203 ? 44.010 50.518 84.425 1.00 19.39 202 CYS A N 1
ATOM 1439 C CA . CYS A 1 203 ? 44.805 51.730 84.303 1.00 17.67 202 CYS A CA 1
ATOM 1440 C C . CYS A 1 203 ? 46.307 51.376 84.182 1.00 20.71 202 CYS A C 1
ATOM 1441 O O . CYS A 1 203 ? 46.840 50.489 84.866 1.00 19.00 202 CYS A O 1
ATOM 1444 N N . GLU A 1 204 ? 46.990 52.094 83.307 1.00 23.27 203 GLU A N 1
ATOM 1445 C CA . GLU A 1 204 ? 48.404 51.968 83.214 1.00 23.17 203 GLU A CA 1
ATOM 1446 C C . GLU A 1 204 ? 49.011 52.387 84.564 1.00 21.37 203 GLU A C 1
ATOM 1447 O O . GLU A 1 204 ? 48.540 53.324 85.232 1.00 18.78 203 GLU A O 1
ATOM 1453 N N . PRO A 1 205 ? 50.014 51.636 85.013 1.00 19.02 204 PRO A N 1
ATOM 1454 C CA . PRO A 1 205 ? 50.454 51.768 86.391 1.00 17.20 204 PRO A CA 1
ATOM 1455 C C . PRO A 1 205 ? 51.009 53.126 86.801 1.00 15.43 204 PRO A C 1
ATOM 1456 O O . PRO A 1 205 ? 50.956 53.456 87.979 1.00 18.78 204 PRO A O 1
ATOM 1460 N N . GLY A 1 206 ? 51.614 53.861 85.888 1.00 15.43 205 GLY A N 1
ATOM 1461 C CA . GLY A 1 206 ? 52.272 55.126 86.229 1.00 16.91 205 GLY A CA 1
ATOM 1462 C C . GLY A 1 206 ? 51.279 56.133 86.819 1.00 18.16 205 GLY A C 1
ATOM 1463 O O . GLY A 1 206 ? 51.627 56.900 87.713 1.00 18.03 205 GLY A O 1
ATOM 1464 N N . LEU A 1 207 ? 50.039 56.125 86.341 1.00 17.47 206 LEU A N 1
ATOM 1465 C CA . LEU A 1 207 ? 49.041 57.049 86.870 1.00 18.78 206 LEU A CA 1
ATOM 1466 C C . LEU A 1 207 ? 48.553 56.668 88.261 1.00 18.70 206 LEU A C 1
ATOM 1467 O O . LEU A 1 207 ? 48.357 57.548 89.107 1.00 18.51 206 LEU A O 1
ATOM 1472 N N . VAL A 1 208 ? 48.343 55.374 88.494 1.00 19.59 207 VAL A N 1
ATOM 1473 C CA . VAL A 1 208 ? 47.966 54.897 89.831 1.00 19.17 207 VAL A CA 1
ATOM 1474 C C . VAL A 1 208 ? 49.130 55.230 90.823 1.00 18.61 207 VAL A C 1
ATOM 1475 O O . VAL A 1 208 ? 48.882 55.639 91.954 1.00 18.03 207 VAL A O 1
ATOM 1479 N N . ASP A 1 209 ? 50.379 55.068 90.374 1.00 14.73 208 ASP A N 1
ATOM 1480 C CA . ASP A 1 209 ? 51.556 55.353 91.202 1.00 16.56 208 ASP A CA 1
ATOM 1481 C C . ASP A 1 209 ? 51.581 56.846 91.540 1.00 15.93 208 ASP A C 1
ATOM 1482 O O . ASP A 1 209 ? 51.814 57.216 92.685 1.00 13.48 208 ASP A O 1
ATOM 1487 N N . LEU A 1 210 ? 51.351 57.674 90.517 1.00 15.74 209 LEU A N 1
ATOM 1488 C CA . LEU A 1 210 ? 51.272 59.142 90.665 1.00 17.53 209 LEU A CA 1
ATOM 1489 C C . LEU A 1 210 ? 50.234 59.528 91.706 1.00 15.51 209 LEU A C 1
ATOM 1490 O O . LEU A 1 210 ? 50.550 60.211 92.662 1.00 14.56 209 LEU A O 1
ATOM 1495 N N . VAL A 1 211 ? 49.003 59.070 91.537 1.00 15.23 210 VAL A N 1
ATOM 1496 C CA . VAL A 1 211 ? 47.918 59.486 92.432 1.00 16.66 210 VAL A CA 1
ATOM 1497 C C . VAL A 1 211 ? 48.199 59.038 93.874 1.00 17.46 210 VAL A C 1
ATOM 1498 O O . VAL A 1 211 ? 48.075 59.822 94.824 1.00 17.24 210 VAL A O 1
ATOM 1502 N N . GLU A 1 212 ? 48.602 57.783 94.027 1.00 15.52 211 GLU A N 1
ATOM 1503 C CA . GLU A 1 212 ? 48.935 57.254 95.347 1.00 15.98 211 GLU A CA 1
ATOM 1504 C C . GLU A 1 212 ? 50.022 58.093 96.061 1.00 14.31 211 GLU A C 1
ATOM 1505 O O . GLU A 1 212 ? 49.903 58.426 97.215 1.00 14.91 211 GLU A O 1
ATOM 1511 N N . ARG A 1 213 ? 51.118 58.341 95.358 1.00 18.03 212 ARG A N 1
ATOM 1512 C CA . ARG A 1 213 ? 52.280 59.060 95.888 1.00 17.40 212 ARG A CA 1
ATOM 1513 C C . ARG A 1 213 ? 51.917 60.501 96.244 1.00 16.72 212 ARG A C 1
ATOM 1514 O O . ARG A 1 213 ? 52.235 60.983 97.326 1.00 14.30 212 ARG A O 1
ATOM 1522 N N . GLU A 1 214 ? 51.242 61.190 95.341 1.00 14.20 213 GLU A N 1
ATOM 1523 C CA . GLU A 1 214 ? 50.831 62.591 95.605 1.00 13.91 213 GLU A CA 1
ATOM 1524 C C . GLU A 1 214 ? 49.919 62.682 96.841 1.00 13.98 213 GLU A C 1
ATOM 1525 O O . GLU A 1 214 ? 50.132 63.516 97.692 1.00 12.23 213 GLU A O 1
ATOM 1531 N N . LEU A 1 215 ? 48.937 61.778 96.968 1.00 13.33 214 LEU A N 1
ATOM 1532 C CA . LEU A 1 215 ? 48.040 61.781 98.125 1.00 13.03 214 LEU A CA 1
ATOM 1533 C C . LEU A 1 215 ? 48.706 61.420 99.431 1.00 11.19 214 LEU A C 1
ATOM 1534 O O . LEU A 1 215 ? 48.464 62.076 100.430 1.00 14.39 214 LEU A O 1
ATOM 1539 N N . ARG A 1 216 ? 49.549 60.373 99.442 1.00 12.05 215 ARG A N 1
ATOM 1540 C CA . ARG A 1 216 ? 50.372 60.062 100.629 1.00 9.97 215 ARG A CA 1
ATOM 1541 C C . ARG A 1 216 ? 51.331 61.185 101.008 1.00 11.54 215 ARG A C 1
ATOM 1542 O O . ARG A 1 216 ? 51.572 61.418 102.169 1.00 11.78 215 ARG A O 1
ATOM 1550 N N . GLU A 1 217 ? 51.856 61.907 100.045 1.00 11.29 216 GLU A N 1
ATOM 1551 C CA . GLU A 1 217 ? 52.722 63.049 100.380 1.00 19.26 216 GLU A CA 1
ATOM 1552 C C . GLU A 1 217 ? 51.972 64.180 101.092 1.00 17.45 216 GLU A C 1
ATOM 1553 O O . GLU A 1 217 ? 52.565 64.898 101.857 1.00 16.97 216 GLU A O 1
ATOM 1559 N N . LYS A 1 218 ? 50.660 64.284 100.877 1.00 18.93 217 LYS A N 1
ATOM 1560 C CA . LYS A 1 218 ? 49.821 65.337 101.477 1.00 20.24 217 LYS A CA 1
ATOM 1561 C C . LYS A 1 218 ? 49.232 64.870 102.816 1.00 20.48 217 LYS A C 1
ATOM 1562 O O . LYS A 1 218 ? 48.511 65.610 103.488 1.00 21.29 217 LYS A O 1
ATOM 1568 N N . GLY A 1 219 ? 49.523 63.624 103.178 1.00 17.84 218 GLY A N 1
ATOM 1569 C CA . GLY A 1 219 ? 49.186 63.098 104.477 1.00 16.19 218 GLY A CA 1
ATOM 1570 C C . GLY A 1 219 ? 48.031 62.130 104.503 1.00 13.32 218 GLY A C 1
ATOM 1571 O O . GLY A 1 219 ? 47.625 61.709 105.572 1.00 11.37 218 GLY A O 1
ATOM 1572 N N . TYR A 1 220 ? 47.484 61.792 103.342 1.00 9.90 219 TYR A N 1
ATOM 1573 C CA . TYR A 1 220 ? 46.308 60.898 103.269 1.00 8.81 219 TYR A CA 1
ATOM 1574 C C . TYR A 1 220 ? 46.797 59.453 103.215 1.00 11.48 219 TYR A C 1
ATOM 1575 O O . TYR A 1 220 ? 47.885 59.173 102.742 1.00 16.39 219 TYR A O 1
ATOM 1584 N N . THR A 1 221 ? 46.005 58.536 103.722 1.00 16.47 220 THR A N 1
ATOM 1585 C CA . THR A 1 221 ? 46.262 57.108 103.552 1.00 16.17 220 THR A CA 1
ATOM 1586 C C . THR A 1 221 ? 45.584 56.691 102.260 1.00 17.64 220 THR A C 1
ATOM 1587 O O . THR A 1 221 ? 44.543 57.270 101.870 1.00 18.25 220 THR A O 1
ATOM 1591 N N . VAL A 1 222 ? 46.232 55.772 101.541 1.00 15.78 221 VAL A N 1
ATOM 1592 C CA . VAL A 1 222 ? 45.752 55.306 100.233 1.00 13.75 221 VAL A CA 1
ATOM 1593 C C . VAL A 1 222 ? 45.847 53.771 100.258 1.00 15.09 221 VAL A C 1
ATOM 1594 O O . VAL A 1 222 ? 46.856 53.230 100.706 1.00 17.09 221 VAL A O 1
ATOM 1598 N N . ALA A 1 223 ? 44.770 53.097 99.862 1.00 12.51 222 ALA A N 1
ATOM 1599 C CA . ALA A 1 223 ? 44.747 51.632 99.649 1.00 16.16 222 ALA A CA 1
ATOM 1600 C C . ALA A 1 223 ? 44.364 51.403 98.194 1.00 18.10 222 ALA A C 1
ATOM 1601 O O . ALA A 1 223 ? 43.579 52.178 97.640 1.00 19.46 222 ALA A O 1
ATOM 1603 N N . ARG A 1 224 ? 44.919 50.361 97.579 1.00 16.86 223 ARG A N 1
ATOM 1604 C CA . ARG A 1 224 ? 44.501 49.931 96.242 1.00 19.95 223 ARG A CA 1
ATOM 1605 C C . ARG A 1 224 ? 43.585 48.738 96.421 1.00 17.58 223 ARG A C 1
ATOM 1606 O O . ARG A 1 224 ? 43.892 47.842 97.199 1.00 15.93 223 ARG A O 1
ATOM 1614 N N . ASN A 1 225 ? 42.479 48.728 95.691 1.00 15.32 224 ASN A N 1
ATOM 1615 C CA . ASN A 1 225 ? 41.636 47.517 95.525 1.00 15.71 224 ASN A CA 1
ATOM 1616 C C . ASN A 1 225 ? 41.129 46.888 96.814 1.00 14.15 224 ASN A C 1
ATOM 1617 O O . ASN A 1 225 ? 40.899 45.669 96.888 1.00 19.17 224 ASN A O 1
ATOM 1622 N N . ASP A 1 226 ? 40.866 47.745 97.791 1.00 12.66 225 ASP A N 1
ATOM 1623 C CA . ASP A 1 226 ? 40.548 47.342 99.168 1.00 13.91 225 ASP A CA 1
ATOM 1624 C C . ASP A 1 226 ? 39.707 48.446 99.860 1.00 16.30 225 ASP A C 1
ATOM 1625 O O . ASP A 1 226 ? 40.254 49.486 100.252 1.00 16.51 225 ASP A O 1
ATOM 1630 N N . PRO A 1 227 ? 38.377 48.242 99.986 1.00 16.77 226 PRO A N 1
ATOM 1631 C CA . PRO A 1 227 ? 37.551 47.111 99.556 1.00 17.83 226 PRO A CA 1
ATOM 1632 C C . PRO A 1 227 ? 36.967 47.269 98.135 1.00 17.21 226 PRO A C 1
ATOM 1633 O O . PRO A 1 227 ? 36.302 46.360 97.678 1.00 19.71 226 PRO A O 1
ATOM 1637 N N . TYR A 1 228 ? 37.265 48.377 97.454 1.00 15.48 227 TYR A N 1
ATOM 1638 C CA . TYR A 1 228 ? 36.699 48.690 96.148 1.00 18.99 227 TYR A CA 1
ATOM 1639 C C . TYR A 1 228 ? 37.688 48.527 95.009 1.00 21.57 227 TYR A C 1
ATOM 1640 O O . TYR A 1 228 ? 38.619 49.335 94.863 1.00 21.80 227 TYR A O 1
ATOM 1649 N N . LYS A 1 229 ? 37.433 47.516 94.175 1.00 21.96 228 LYS A N 1
ATOM 1650 C CA . LYS A 1 229 ? 38.273 47.184 93.027 1.00 19.45 228 LYS A CA 1
ATOM 1651 C C . LYS A 1 229 ? 37.807 47.817 91.727 1.00 19.44 228 LYS A C 1
ATOM 1652 O O . LYS A 1 229 ? 38.527 47.753 90.744 1.00 22.52 228 LYS A O 1
ATOM 1658 N N . GLY A 1 230 ? 36.651 48.474 91.702 1.00 19.00 229 GLY A N 1
ATOM 1659 C CA . GLY A 1 230 ? 36.167 49.129 90.459 1.00 17.90 229 GLY A CA 1
ATOM 1660 C C . GLY A 1 230 ? 34.868 48.458 90.001 1.00 14.89 229 GLY A C 1
ATOM 1661 O O . GLY A 1 230 ? 34.862 47.190 90.037 1.00 11.95 229 GLY A O 1
ATOM 1662 N N . GLN A 1 232 ? 32.589 47.622 87.152 1.00 21.66 231 GLN A N 1
ATOM 1663 C CA . GLN A 1 232 ? 32.465 46.861 85.866 1.00 21.11 231 GLN A CA 1
ATOM 1664 C C . GLN A 1 232 ? 32.592 47.839 84.732 1.00 16.65 231 GLN A C 1
ATOM 1665 O O . GLN A 1 232 ? 33.306 47.578 83.769 1.00 16.48 231 GLN A O 1
ATOM 1671 N N . LEU A 1 233 ? 31.947 48.990 84.876 1.00 14.63 232 LEU A N 1
ATOM 1672 C CA . LEU A 1 233 ? 32.234 50.117 83.998 1.00 14.73 232 LEU A CA 1
ATOM 1673 C C . LEU A 1 233 ? 33.767 50.310 83.827 1.00 12.96 232 LEU A C 1
ATOM 1674 O O . LEU A 1 233 ? 34.248 50.533 82.733 1.00 11.64 232 LEU A O 1
ATOM 1679 N N . ILE A 1 234 ? 34.528 50.147 84.900 1.00 9.61 233 ILE A N 1
ATOM 1680 C CA . ILE A 1 234 ? 35.973 50.418 84.900 1.00 14.28 233 ILE A CA 1
ATOM 1681 C C . ILE A 1 234 ? 36.726 49.418 84.029 1.00 13.79 233 ILE A C 1
ATOM 1682 O O . ILE A 1 234 ? 37.649 49.791 83.332 1.00 16.85 233 ILE A O 1
ATOM 1687 N N . ALA A 1 235 ? 36.292 48.152 84.062 1.00 13.97 234 ALA A N 1
ATOM 1688 C CA . ALA A 1 235 ? 36.842 47.078 83.229 1.00 13.07 234 ALA A CA 1
ATOM 1689 C C . ALA A 1 235 ? 36.529 47.316 81.736 1.00 16.79 234 ALA A C 1
ATOM 1690 O O . ALA A 1 235 ? 37.304 46.916 80.859 1.00 17.23 234 ALA A O 1
ATOM 1692 N N . GLN A 1 236 ? 35.388 47.954 81.464 1.00 15.82 235 GLN A N 1
ATOM 1693 C CA . GLN A 1 236 ? 34.921 48.186 80.110 1.00 17.17 235 GLN A CA 1
ATOM 1694 C C . GLN A 1 236 ? 35.609 49.350 79.475 1.00 17.09 235 GLN A C 1
ATOM 1695 O O . GLN A 1 236 ? 35.907 49.319 78.284 1.00 17.50 235 GLN A O 1
ATOM 1701 N N . ILE A 1 237 ? 35.812 50.402 80.265 1.00 17.67 236 ILE A N 1
ATOM 1702 C CA . ILE A 1 237 ? 36.484 51.619 79.779 1.00 17.04 236 ILE A CA 1
ATOM 1703 C C . ILE A 1 237 ? 38.021 51.413 79.761 1.00 19.44 236 ILE A C 1
ATOM 1704 O O . ILE A 1 237 ? 38.686 51.671 78.736 1.00 18.36 236 ILE A O 1
ATOM 1709 N N . GLY A 1 238 ? 38.548 50.880 80.860 1.00 20.21 237 GLY A N 1
ATOM 1710 C CA . GLY A 1 238 ? 39.987 50.727 81.044 1.00 19.38 237 GLY A CA 1
ATOM 1711 C C . GLY A 1 238 ? 40.560 49.506 80.398 1.00 22.13 237 GLY A C 1
ATOM 1712 O O . GLY A 1 238 ? 40.456 48.403 80.939 1.00 23.28 237 GLY A O 1
ATOM 1713 N N . ARG A 1 239 ? 41.162 49.701 79.225 1.00 22.64 238 ARG A N 1
ATOM 1714 C CA . ARG A 1 239 ? 41.923 48.655 78.560 1.00 21.45 238 ARG A CA 1
ATOM 1715 C C . ARG A 1 239 ? 43.276 49.242 78.160 1.00 18.29 238 ARG A C 1
ATOM 1716 O O . ARG A 1 239 ? 43.473 49.654 77.006 1.00 17.63 238 ARG A O 1
ATOM 1724 N N . PRO A 1 240 ? 44.220 49.294 79.109 1.00 15.77 239 PRO A N 1
ATOM 1725 C CA . PRO A 1 240 ? 45.443 50.035 78.863 1.00 16.76 239 PRO A CA 1
ATOM 1726 C C . PRO A 1 240 ? 46.271 49.646 77.632 1.00 17.57 239 PRO A C 1
ATOM 1727 O O . PRO A 1 240 ? 47.031 50.473 77.143 1.00 20.53 239 PRO A O 1
ATOM 1731 N N . ALA A 1 241 ? 46.125 48.422 77.142 1.00 20.49 240 ALA A N 1
ATOM 1732 C CA . ALA A 1 241 ? 46.839 47.967 75.954 1.00 21.12 240 ALA A CA 1
ATOM 1733 C C . ALA A 1 241 ? 46.306 48.675 74.690 1.00 20.68 240 ALA A C 1
ATOM 1734 O O . ALA A 1 241 ? 46.917 48.595 73.643 1.00 21.93 240 ALA A O 1
ATOM 1736 N N . GLU A 1 242 ? 45.162 49.367 74.801 1.00 17.83 241 GLU A N 1
ATOM 1737 C CA . GLU A 1 242 ? 44.593 50.122 73.721 1.00 17.56 241 GLU A CA 1
ATOM 1738 C C . GLU A 1 242 ? 44.732 51.586 74.030 1.00 15.83 241 GLU A C 1
ATOM 1739 O O . GLU A 1 242 ? 44.161 52.425 73.343 1.00 18.53 241 GLU A O 1
ATOM 1745 N N . ARG A 1 243 ? 45.443 51.882 75.110 1.00 15.41 242 ARG A N 1
ATOM 1746 C CA . ARG A 1 243 ? 45.665 53.234 75.605 1.00 15.59 242 ARG A CA 1
ATOM 1747 C C . ARG A 1 243 ? 44.424 53.923 76.165 1.00 12.83 242 ARG A C 1
ATOM 1748 O O . ARG A 1 243 ? 44.323 55.169 76.198 1.00 13.59 242 ARG A O 1
ATOM 1756 N N . ARG A 1 244 ? 43.500 53.104 76.646 1.00 12.25 243 ARG A N 1
ATOM 1757 C CA . ARG A 1 244 ? 42.292 53.556 77.310 1.00 13.26 243 ARG A CA 1
ATOM 1758 C C . ARG A 1 244 ? 42.473 53.115 78.757 1.00 12.83 243 ARG A C 1
ATOM 1759 O O . ARG A 1 244 ? 42.775 51.957 79.019 1.00 14.16 243 ARG A O 1
ATOM 1767 N N . ASN A 1 245 ? 42.310 54.046 79.680 1.00 14.61 244 ASN A N 1
ATOM 1768 C CA . ASN A 1 245 ? 42.622 53.821 81.099 1.00 14.65 244 ASN A CA 1
ATOM 1769 C C . ASN A 1 245 ? 41.450 54.256 81.955 1.00 15.31 244 ASN A C 1
ATOM 1770 O O . ASN A 1 245 ? 40.861 55.295 81.718 1.00 17.91 244 ASN A O 1
ATOM 1775 N N . SER A 1 246 ? 41.156 53.482 82.981 1.00 16.54 245 SER A N 1
ATOM 1776 C CA . SER A 1 246 ? 40.105 53.832 83.915 1.00 16.84 245 SER A CA 1
ATOM 1777 C C . SER A 1 246 ? 40.583 53.500 85.347 1.00 14.90 245 SER A C 1
ATOM 1778 O O . SER A 1 246 ? 41.165 52.396 85.653 1.00 13.77 245 SER A O 1
ATOM 1781 N N . LEU A 1 247 ? 40.282 54.432 86.225 1.00 12.69 246 LEU A N 1
ATOM 1782 C CA . LEU A 1 247 ? 40.598 54.333 87.661 1.00 13.84 246 LEU A CA 1
ATOM 1783 C C . LEU A 1 247 ? 39.404 54.787 88.521 1.00 16.32 246 LEU A C 1
ATOM 1784 O O . LEU A 1 247 ? 38.938 55.911 88.379 1.00 18.71 246 LEU A O 1
ATOM 1789 N N . GLN A 1 248 ? 38.908 53.938 89.426 1.00 17.72 247 GLN A N 1
ATOM 1790 C CA . GLN A 1 248 ? 37.858 54.380 90.352 1.00 18.33 247 GLN A CA 1
ATOM 1791 C C . GLN A 1 248 ? 38.545 54.978 91.578 1.00 18.69 247 GLN A C 1
ATOM 1792 O O . GLN A 1 248 ? 39.459 54.382 92.123 1.00 15.84 247 GLN A O 1
ATOM 1798 N N . ILE A 1 249 ? 38.145 56.172 91.997 1.00 17.11 248 ILE A N 1
ATOM 1799 C CA . ILE A 1 249 ? 38.718 56.811 93.208 1.00 17.99 248 ILE A CA 1
ATOM 1800 C C . ILE A 1 249 ? 37.653 57.079 94.261 1.00 19.86 248 ILE A C 1
ATOM 1801 O O . ILE A 1 249 ? 36.657 57.839 93.996 1.00 13.86 248 ILE A O 1
ATOM 1806 N N . GLU A 1 250 ? 37.884 56.539 95.465 1.00 19.21 249 GLU A N 1
ATOM 1807 C CA . GLU A 1 250 ? 36.917 56.652 96.573 1.00 20.95 249 GLU A CA 1
ATOM 1808 C C . GLU A 1 250 ? 37.491 57.449 97.742 1.00 19.41 249 GLU A C 1
ATOM 1809 O O . GLU A 1 250 ? 38.549 57.149 98.190 1.00 14.32 249 GLU A O 1
ATOM 1815 N N . ILE A 1 251 ? 36.762 58.456 98.219 1.00 19.07 250 ILE A N 1
ATOM 1816 C CA . ILE A 1 251 ? 37.168 59.301 99.309 1.00 16.78 250 ILE A CA 1
ATOM 1817 C C . ILE A 1 251 ? 36.343 59.008 100.578 1.00 15.23 250 ILE A C 1
ATOM 1818 O O . ILE A 1 251 ? 35.102 59.103 100.583 1.00 15.54 250 ILE A O 1
ATOM 1823 N N . ARG A 1 252 ? 37.029 58.728 101.681 1.00 13.21 251 ARG A N 1
ATOM 1824 C CA . ARG A 1 252 ? 36.378 58.568 102.987 1.00 10.69 251 ARG A CA 1
ATOM 1825 C C . ARG A 1 252 ? 35.636 59.892 103.349 1.00 10.42 251 ARG A C 1
ATOM 1826 O O . ARG A 1 252 ? 36.214 60.945 103.559 1.00 13.16 251 ARG A O 1
ATOM 1834 N N . ARG A 1 253 ? 34.330 59.792 103.464 1.00 14.13 252 ARG A N 1
ATOM 1835 C CA . ARG A 1 253 ? 33.419 60.920 103.640 1.00 12.76 252 ARG A CA 1
ATOM 1836 C C . ARG A 1 253 ? 33.696 61.875 104.782 1.00 14.32 252 ARG A C 1
ATOM 1837 O O . ARG A 1 253 ? 33.533 63.085 104.578 1.00 16.74 252 ARG A O 1
ATOM 1845 N N . PRO A 1 254 ? 34.121 61.365 105.979 1.00 15.62 253 PRO A N 1
ATOM 1846 C CA . PRO A 1 254 ? 34.431 62.243 107.116 1.00 16.89 253 PRO A CA 1
ATOM 1847 C C . PRO A 1 254 ? 35.452 63.300 106.796 1.00 14.38 253 PRO A C 1
ATOM 1848 O O . PRO A 1 254 ? 35.435 64.365 107.403 1.00 14.02 253 PRO A O 1
ATOM 1852 N N . LEU A 1 255 ? 36.294 63.018 105.809 1.00 18.71 254 LEU A N 1
ATOM 1853 C CA . LEU A 1 255 ? 37.287 63.972 105.316 1.00 16.41 254 LEU A CA 1
ATOM 1854 C C . LEU A 1 255 ? 36.713 65.304 104.838 1.00 15.43 254 LEU A C 1
ATOM 1855 O O . LEU A 1 255 ? 37.435 66.278 104.746 1.00 18.00 254 LEU A O 1
ATOM 1860 N N . TYR A 1 256 ? 35.446 65.335 104.447 1.00 16.42 255 TYR A N 1
ATOM 1861 C CA . TYR A 1 256 ? 34.877 66.555 103.879 1.00 15.49 255 TYR A CA 1
ATOM 1862 C C . TYR A 1 256 ? 33.455 66.917 104.287 1.00 14.08 255 TYR A C 1
ATOM 1863 O O . TYR A 1 256 ? 33.080 68.071 104.144 1.00 13.68 255 TYR A O 1
ATOM 1880 N N . GLU A 1 258 ? 29.841 65.964 107.075 1.00 18.13 257 GLU A N 1
ATOM 1881 C CA . GLU A 1 258 ? 29.235 65.325 108.237 1.00 20.22 257 GLU A CA 1
ATOM 1882 C C . GLU A 1 258 ? 28.220 64.315 107.743 1.00 20.16 257 GLU A C 1
ATOM 1883 O O . GLU A 1 258 ? 27.232 64.667 107.100 1.00 20.70 257 GLU A O 1
ATOM 1889 N N . GLU A 1 259 ? 28.479 63.045 108.022 1.00 21.82 258 GLU A N 1
ATOM 1890 C CA . GLU A 1 259 ? 27.683 61.964 107.428 1.00 23.52 258 GLU A CA 1
ATOM 1891 C C . GLU A 1 259 ? 26.197 62.018 107.792 1.00 22.34 258 GLU A C 1
ATOM 1892 O O . GLU A 1 259 ? 25.343 61.645 106.993 1.00 21.70 258 GLU A O 1
ATOM 1898 N N . GLY A 1 260 ? 25.874 62.506 108.982 1.00 21.67 259 GLY A N 1
ATOM 1899 C CA . GLY A 1 260 ? 24.475 62.677 109.360 1.00 20.78 259 GLY A CA 1
ATOM 1900 C C . GLY A 1 260 ? 23.758 63.753 108.571 1.00 20.36 259 GLY A C 1
ATOM 1901 O O . GLY A 1 260 ? 22.822 63.451 107.853 1.00 22.61 259 GLY A O 1
ATOM 1902 N N . THR A 1 261 ? 24.216 65.005 108.677 1.00 20.67 260 THR A N 1
ATOM 1903 C CA . THR A 1 261 ? 23.555 66.144 108.006 1.00 19.86 260 THR A CA 1
ATOM 1904 C C . THR A 1 261 ? 23.894 66.244 106.499 1.00 21.83 260 THR A C 1
ATOM 1905 O O . THR A 1 261 ? 23.209 66.942 105.743 1.00 19.14 260 THR A O 1
ATOM 1909 N N . ARG A 1 262 ? 24.928 65.509 106.078 1.00 23.38 261 ARG A N 1
ATOM 1910 C CA . ARG A 1 262 ? 25.500 65.539 104.694 1.00 22.89 261 ARG A CA 1
ATOM 1911 C C . ARG A 1 262 ? 26.227 66.863 104.394 1.00 23.22 261 ARG A C 1
ATOM 1912 O O . ARG A 1 262 ? 26.541 67.164 103.235 1.00 25.37 261 ARG A O 1
ATOM 1920 N N . GLU A 1 263 ? 26.516 67.647 105.413 1.00 25.08 262 GLU A N 1
ATOM 1921 C CA . GLU A 1 263 ? 26.977 69.019 105.180 1.00 25.70 262 GLU A CA 1
ATOM 1922 C C . GLU A 1 263 ? 28.470 69.144 105.179 1.00 24.62 262 GLU A C 1
ATOM 1923 O O . GLU A 1 263 ? 29.149 68.546 106.003 1.00 26.41 262 GLU A O 1
ATOM 1929 N N . ARG A 1 264 ? 28.978 69.970 104.274 1.00 23.30 263 ARG A N 1
ATOM 1930 C CA . ARG A 1 264 ? 30.427 70.186 104.180 1.00 22.40 263 ARG A CA 1
ATOM 1931 C C . ARG A 1 264 ? 30.957 70.528 105.559 1.00 22.53 263 ARG A C 1
ATOM 1932 O O . ARG A 1 264 ? 30.337 71.336 106.288 1.00 20.84 263 ARG A O 1
ATOM 1940 N N . ASN A 1 265 ? 32.090 69.909 105.915 1.00 21.76 264 ASN A N 1
ATOM 1941 C CA . ASN A 1 265 ? 32.773 70.220 107.170 1.00 19.80 264 ASN A CA 1
ATOM 1942 C C . ASN A 1 265 ? 34.049 71.003 106.923 1.00 19.78 264 ASN A C 1
ATOM 1943 O O . ASN A 1 265 ? 34.290 71.464 105.820 1.00 19.32 264 ASN A O 1
ATOM 1948 N N . GLU A 1 266 ? 34.832 71.202 107.975 1.00 21.72 265 GLU A N 1
ATOM 1949 C CA . GLU A 1 266 ? 36.052 71.997 107.924 1.00 23.13 265 GLU A CA 1
ATOM 1950 C C . GLU A 1 266 ? 37.125 71.392 106.981 1.00 22.72 265 GLU A C 1
ATOM 1951 O O . GLU A 1 266 ? 37.965 72.117 106.444 1.00 24.36 265 GLU A O 1
ATOM 1954 N N . GLY A 1 267 ? 37.067 70.076 106.763 1.00 17.86 266 GLY A N 1
ATOM 1955 C CA . GLY A 1 267 ? 37.977 69.393 105.873 1.00 15.73 266 GLY A CA 1
ATOM 1956 C C . GLY A 1 267 ? 37.623 69.592 104.410 1.00 16.96 266 GLY A C 1
ATOM 1957 O O . GLY A 1 267 ? 38.482 69.368 103.540 1.00 19.23 266 GLY A O 1
ATOM 1958 N N . PHE A 1 268 ? 36.394 70.026 104.105 1.00 14.66 267 PHE A N 1
ATOM 1959 C CA . PHE A 1 268 ? 36.017 70.210 102.697 1.00 16.15 267 PHE A CA 1
ATOM 1960 C C . PHE A 1 268 ? 37.037 71.076 101.924 1.00 16.80 267 PHE A C 1
ATOM 1961 O O . PHE A 1 268 ? 37.560 70.660 100.899 1.00 18.04 267 PHE A O 1
ATOM 1969 N N . ALA A 1 269 ? 37.271 72.296 102.412 1.00 17.30 268 ALA A N 1
ATOM 1970 C CA . ALA A 1 269 ? 38.124 73.283 101.754 1.00 17.24 268 ALA A CA 1
ATOM 1971 C C . ALA A 1 269 ? 39.530 72.776 101.486 1.00 15.42 268 ALA A C 1
ATOM 1972 O O . ALA A 1 269 ? 40.048 72.899 100.375 1.00 12.83 268 ALA A O 1
ATOM 1974 N N . THR A 1 270 ? 40.141 72.229 102.520 1.00 14.74 269 THR A N 1
ATOM 1975 C CA . THR A 1 270 ? 41.497 71.660 102.438 1.00 16.84 269 THR A CA 1
ATOM 1976 C C . THR A 1 270 ? 41.548 70.448 101.522 1.00 14.95 269 THR A C 1
ATOM 1977 O O . THR A 1 270 ? 42.496 70.299 100.730 1.00 13.07 269 THR A O 1
ATOM 1981 N N . LEU A 1 271 ? 40.505 69.598 101.527 1.00 16.12 270 LEU A N 1
ATOM 1982 C CA . LEU A 1 271 ? 40.509 68.468 100.608 1.00 13.63 270 LEU A CA 1
ATOM 1983 C C . LEU A 1 271 ? 40.361 68.890 99.151 1.00 16.32 270 LEU A C 1
ATOM 1984 O O . LEU A 1 271 ? 41.094 68.398 98.258 1.00 13.94 270 LEU A O 1
ATOM 1989 N N . GLN A 1 272 ? 39.441 69.827 98.905 1.00 16.64 271 GLN A N 1
ATOM 1990 C CA . GLN A 1 272 ? 39.218 70.373 97.565 1.00 15.85 271 GLN A CA 1
ATOM 1991 C C . GLN A 1 272 ? 40.522 70.995 97.044 1.00 16.73 271 GLN A C 1
ATOM 1992 O O . GLN A 1 272 ? 40.883 70.818 95.898 1.00 17.56 271 GLN A O 1
ATOM 1998 N N . ARG A 1 273 ? 41.203 71.733 97.897 1.00 16.38 272 ARG A N 1
ATOM 1999 C CA . ARG A 1 273 ? 42.502 72.343 97.544 1.00 18.72 272 ARG A CA 1
ATOM 2000 C C . ARG A 1 273 ? 43.523 71.258 97.174 1.00 17.27 272 ARG A C 1
ATOM 2001 O O . ARG A 1 273 ? 44.104 71.270 96.106 1.00 18.09 272 ARG A O 1
ATOM 2009 N N . ASP A 1 274 ? 43.673 70.267 98.035 1.00 18.92 273 ASP A N 1
ATOM 2010 C CA . ASP A 1 274 ? 44.536 69.118 97.734 1.00 18.18 273 ASP A CA 1
ATOM 2011 C C . ASP A 1 274 ? 44.192 68.412 96.417 1.00 15.35 273 ASP A C 1
ATOM 2012 O O . ASP A 1 274 ? 45.089 68.038 95.647 1.00 13.55 273 ASP A O 1
ATOM 2017 N N . LEU A 1 275 ? 42.903 68.234 96.140 1.00 17.87 274 LEU A N 1
ATOM 2018 C CA . LEU A 1 275 ? 42.484 67.620 94.879 1.00 15.19 274 LEU A CA 1
ATOM 2019 C C . LEU A 1 275 ? 42.687 68.499 93.656 1.00 13.40 274 LEU A C 1
ATOM 2020 O O . LEU A 1 275 ? 42.899 67.990 92.585 1.00 15.96 274 LEU A O 1
ATOM 2025 N N . THR A 1 276 ? 42.586 69.834 93.803 1.00 15.46 275 THR A N 1
ATOM 2026 C CA . THR A 1 276 ? 42.969 70.745 92.750 1.00 12.84 275 THR A CA 1
ATOM 2027 C C . THR A 1 276 ? 44.435 70.602 92.369 1.00 12.96 275 THR A C 1
ATOM 2028 O O . THR A 1 276 ? 44.791 70.534 91.197 1.00 12.06 275 THR A O 1
ATOM 2032 N N . LEU A 1 277 ? 45.298 70.617 93.377 1.00 13.86 276 LEU A N 1
ATOM 2033 C CA A LEU A 1 277 ? 46.723 70.398 93.172 0.50 12.73 276 LEU A CA 1
ATOM 2034 C CA B LEU A 1 277 ? 46.729 70.368 93.211 0.50 13.38 276 LEU A CA 1
ATOM 2035 C C . LEU A 1 277 ? 47.011 68.998 92.612 1.00 11.50 276 LEU A C 1
ATOM 2036 O O . LEU A 1 277 ? 47.888 68.855 91.754 1.00 15.82 276 LEU A O 1
ATOM 2045 N N . LEU A 1 278 ? 46.286 67.978 93.051 1.00 10.37 277 LEU A N 1
ATOM 2046 C CA . LEU A 1 278 ? 46.490 66.620 92.524 1.00 11.94 277 LEU A CA 1
ATOM 2047 C C . LEU A 1 278 ? 46.069 66.604 91.037 1.00 14.81 277 LEU A C 1
ATOM 2048 O O . LEU A 1 278 ? 46.740 66.017 90.197 1.00 14.15 277 LEU A O 1
ATOM 2053 N N . THR A 1 279 ? 45.001 67.323 90.718 1.00 14.39 278 THR A N 1
ATOM 2054 C CA . THR A 1 279 ? 44.404 67.316 89.358 1.00 15.30 278 THR A CA 1
ATOM 2055 C C . THR A 1 279 ? 45.329 67.994 88.366 1.00 11.30 278 THR A C 1
ATOM 2056 O O . THR A 1 279 ? 45.429 67.593 87.221 1.00 15.46 278 THR A O 1
ATOM 2060 N N . LEU A 1 280 ? 45.992 69.068 88.810 1.00 16.60 279 LEU A N 1
ATOM 2061 C CA . LEU A 1 280 ? 46.945 69.770 88.005 1.00 14.63 279 LEU A C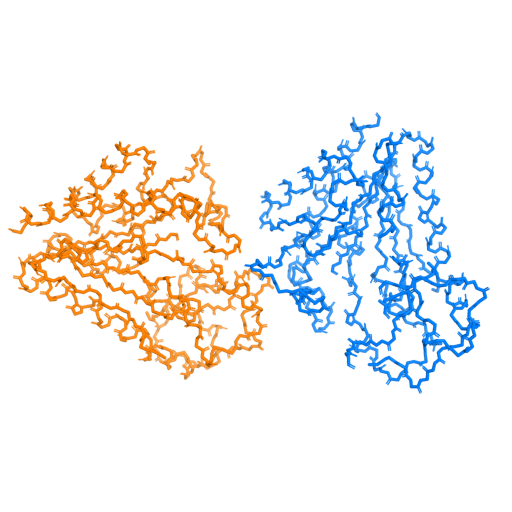A 1
ATOM 2062 C C . LEU A 1 280 ? 48.078 68.795 87.680 1.00 13.32 279 LEU A C 1
ATOM 2063 O O . LEU A 1 280 ? 48.528 68.673 86.526 1.00 11.76 279 LEU A O 1
ATOM 2068 N N . ARG A 1 281 ? 48.530 68.071 88.687 1.00 11.29 280 ARG A N 1
ATOM 2069 C CA . ARG A 1 281 ? 49.576 67.085 88.450 1.00 14.48 280 ARG A CA 1
ATOM 2070 C C . ARG A 1 281 ? 49.169 65.964 87.467 1.00 15.22 280 ARG A C 1
ATOM 2071 O O . ARG A 1 281 ? 49.964 65.525 86.647 1.00 15.80 280 ARG A O 1
ATOM 2079 N N . ILE A 1 282 ? 47.931 65.488 87.569 1.00 16.06 281 ILE A N 1
ATOM 2080 C CA . ILE A 1 282 ? 47.422 64.484 86.662 1.00 15.02 281 ILE A CA 1
ATOM 2081 C C . ILE A 1 282 ? 47.330 65.045 85.245 1.00 15.59 281 ILE A C 1
ATOM 2082 O O . ILE A 1 282 ? 47.616 64.330 84.324 1.00 14.37 281 ILE A O 1
ATOM 2087 N N . ALA A 1 283 ? 46.941 66.322 85.081 1.00 15.64 282 ALA A N 1
ATOM 2088 C CA . ALA A 1 283 ? 46.819 66.951 83.755 1.00 14.63 282 ALA A CA 1
ATOM 2089 C C . ALA A 1 283 ? 48.168 66.948 83.077 1.00 12.20 282 ALA A C 1
ATOM 2090 O O . ALA A 1 283 ? 48.279 66.624 81.909 1.00 13.71 282 ALA A O 1
ATOM 2092 N N . GLU A 1 284 ? 49.203 67.278 83.836 1.00 14.99 283 GLU A N 1
ATOM 2093 C CA . GLU A 1 284 ? 50.591 67.255 83.357 1.00 14.41 283 GLU A CA 1
ATOM 2094 C C . GLU A 1 284 ? 51.052 65.837 82.918 1.00 14.46 283 GLU A C 1
ATOM 2095 O O . GLU A 1 284 ? 51.722 65.649 81.876 1.00 14.53 283 GLU A O 1
ATOM 2101 N N . TYR A 1 285 ? 50.705 64.854 83.728 1.00 13.46 284 TYR A N 1
ATOM 2102 C CA . TYR A 1 285 ? 50.994 63.466 83.420 1.00 15.11 284 TYR A CA 1
ATOM 2103 C C . TYR A 1 285 ? 50.290 63.025 82.114 1.00 15.05 284 TYR A C 1
ATOM 2104 O O . TYR A 1 285 ? 50.913 62.477 81.231 1.00 12.40 284 TYR A O 1
ATOM 2113 N N . VAL A 1 286 ? 49.004 63.316 82.000 1.00 13.48 285 VAL A N 1
ATOM 2114 C CA . VAL A 1 286 ? 48.235 63.062 80.782 1.00 15.69 285 VAL A CA 1
ATOM 2115 C C . VAL A 1 286 ? 48.806 63.722 79.524 1.00 17.03 285 VAL A C 1
ATOM 2116 O O . VAL A 1 286 ? 48.873 63.079 78.507 1.00 17.73 285 VAL A O 1
ATOM 2120 N N . ARG A 1 287 ? 49.183 65.012 79.588 1.00 17.17 286 ARG A N 1
ATOM 2121 C CA . ARG A 1 287 ? 49.743 65.714 78.439 1.00 16.76 286 ARG A CA 1
ATOM 2122 C C . ARG A 1 287 ? 51.028 65.071 78.009 1.00 14.34 286 ARG A C 1
ATOM 2123 O O . ARG A 1 287 ? 51.328 64.985 76.823 1.00 13.47 286 ARG A O 1
ATOM 2131 N N . ARG A 1 288 ? 51.829 64.670 78.972 1.00 14.30 287 ARG A N 1
ATOM 2132 C CA . ARG A 1 288 ? 53.086 63.976 78.662 1.00 16.86 287 ARG A CA 1
ATOM 2133 C C . ARG A 1 288 ? 52.930 62.541 78.136 1.00 19.28 287 ARG A C 1
ATOM 2134 O O . ARG A 1 288 ? 53.875 61.967 77.581 1.00 19.47 287 ARG A O 1
ATOM 2142 N N . GLY A 1 289 ? 51.751 61.955 78.319 1.00 18.66 288 GLY A N 1
ATOM 2143 C CA . GLY A 1 289 ? 51.489 60.596 77.892 1.00 19.83 288 GLY A CA 1
ATOM 2144 C C . GLY A 1 289 ? 50.853 60.498 76.524 1.00 21.87 288 GLY A C 1
ATOM 2145 O O . GLY A 1 289 ? 50.778 59.411 75.983 1.00 21.41 288 GLY A O 1
ATOM 2146 N N . VAL A 1 290 ? 50.401 61.614 75.959 1.00 24.62 289 VAL A N 1
ATOM 2147 C CA . VAL A 1 290 ? 49.751 61.606 74.640 1.00 27.90 289 VAL A CA 1
ATOM 2148 C C . VAL A 1 290 ? 50.784 61.545 73.522 1.00 31.83 289 VAL A C 1
ATOM 2149 O O . VAL A 1 290 ? 51.738 62.339 73.500 1.00 32.49 289 VAL A O 1
ATOM 2154 N N . ILE B 1 11 ? 39.098 44.023 133.437 1.00 40.45 10 ILE B N 1
ATOM 2155 C CA . ILE B 1 11 ? 40.307 43.149 133.683 1.00 39.10 10 ILE B CA 1
ATOM 2156 C C . ILE B 1 11 ? 41.432 43.926 134.410 1.00 36.92 10 ILE B C 1
ATOM 2157 O O . ILE B 1 11 ? 41.467 45.184 134.378 1.00 34.23 10 ILE B O 1
ATOM 2162 N N . ALA B 1 12 ? 42.321 43.165 135.072 1.00 32.65 11 ALA B N 1
ATOM 2163 C CA . ALA B 1 12 ? 43.487 43.716 135.799 1.00 30.64 11 ALA B CA 1
ATOM 2164 C C . ALA B 1 12 ? 44.209 44.738 134.916 1.00 24.39 11 ALA B C 1
ATOM 2165 O O . ALA B 1 12 ? 44.478 44.446 133.763 1.00 20.91 11 ALA B O 1
ATOM 2167 N N . PRO B 1 13 ? 44.457 45.961 135.434 1.00 21.81 12 PRO B N 1
ATOM 2168 C CA . PRO B 1 13 ? 44.856 47.024 134.505 1.00 19.15 12 PRO B CA 1
ATOM 2169 C C . PRO B 1 13 ? 46.331 46.995 134.051 1.00 17.27 12 PRO B C 1
ATOM 2170 O O . PRO B 1 13 ? 46.749 47.833 133.240 1.00 15.96 12 PRO B O 1
ATOM 2174 N N . PHE B 1 14 ? 47.115 46.044 134.569 1.00 15.81 13 PHE B N 1
ATOM 2175 C CA . PHE B 1 14 ? 48.484 45.914 134.179 1.00 13.14 13 PHE B CA 1
ATOM 2176 C C . PHE B 1 14 ? 49.025 44.512 134.420 1.00 12.92 13 PHE B C 1
ATOM 2177 O O . PHE B 1 14 ? 48.491 43.762 135.202 1.00 14.52 13 PHE B O 1
ATOM 2185 N N . THR B 1 15 ? 50.085 44.190 133.719 1.00 14.51 14 THR B N 1
ATOM 2186 C CA . THR B 1 15 ? 50.941 43.057 134.049 1.00 16.43 14 THR B CA 1
ATOM 2187 C C . THR B 1 15 ? 52.228 43.579 134.729 1.00 15.53 14 THR B C 1
ATOM 2188 O O . THR B 1 15 ? 52.693 44.657 134.451 1.00 15.20 14 THR B O 1
ATOM 2192 N N . LEU B 1 16 ? 52.744 42.838 135.693 1.00 16.75 15 LEU B N 1
ATOM 2193 C CA . LEU B 1 16 ? 53.983 43.187 136.351 1.00 15.26 15 LEU B CA 1
ATOM 2194 C C . LEU B 1 16 ? 54.847 41.940 136.392 1.00 15.05 15 LEU B C 1
ATOM 2195 O O . LEU B 1 16 ? 54.555 40.999 137.080 1.00 19.77 15 LEU B O 1
ATOM 2200 N N . ALA B 1 17 ? 55.883 41.935 135.583 1.00 15.14 16 ALA B N 1
ATOM 2201 C CA . ALA B 1 17 ? 56.819 40.814 135.483 1.00 11.50 16 ALA B CA 1
ATOM 2202 C C . ALA B 1 17 ? 57.968 41.109 136.376 1.00 12.95 16 ALA B C 1
ATOM 2203 O O . ALA B 1 17 ? 58.700 42.062 136.155 1.00 12.38 16 ALA B O 1
ATOM 2205 N N . LEU B 1 18 ? 58.141 40.289 137.411 1.00 16.47 17 LEU B N 1
ATOM 2206 C CA . LEU B 1 18 ? 59.215 40.478 138.386 1.00 16.71 17 LEU B CA 1
ATOM 2207 C C . LEU B 1 18 ? 60.287 39.429 138.138 1.00 18.00 17 LEU B C 1
ATOM 2208 O O . LEU B 1 18 ? 60.009 38.366 137.639 1.00 16.33 17 LEU B O 1
ATOM 2213 N N . PRO B 1 19 ? 61.527 39.710 138.535 1.00 18.21 18 PRO B N 1
ATOM 2214 C CA . PRO B 1 19 ? 62.591 38.713 138.309 1.00 19.31 18 PRO B CA 1
ATOM 2215 C C . PRO B 1 19 ? 62.443 37.442 139.112 1.00 16.95 18 PRO B C 1
ATOM 2216 O O . PRO B 1 19 ? 62.067 37.517 140.271 1.00 17.06 18 PRO B O 1
ATOM 2220 N N . GLU B 1 20 ? 62.776 36.285 138.531 1.00 19.89 19 GLU B N 1
ATOM 2221 C CA . GLU B 1 20 ? 62.906 35.048 139.358 1.00 21.90 19 GLU B CA 1
ATOM 2222 C C . GLU B 1 20 ? 64.143 34.982 140.253 1.00 20.29 19 GLU B C 1
ATOM 2223 O O . GLU B 1 20 ? 64.101 34.366 141.314 1.00 20.11 19 GLU B O 1
ATOM 2229 N N . GLY B 1 21 ? 65.228 35.621 139.838 1.00 19.91 20 GLY B N 1
ATOM 2230 C CA . GLY B 1 21 ? 66.452 35.613 140.611 1.00 17.11 20 GLY B CA 1
ATOM 2231 C C . GLY B 1 21 ? 66.770 36.958 141.234 1.00 19.45 20 GLY B C 1
ATOM 2232 O O . GLY B 1 21 ? 65.879 37.687 141.654 1.00 18.18 20 GLY B O 1
ATOM 2233 N N . GLU B 1 22 ? 68.064 37.264 141.273 1.00 21.38 21 GLU B N 1
ATOM 2234 C CA . GLU B 1 22 ? 68.611 38.520 141.802 1.00 21.37 21 GLU B CA 1
ATOM 2235 C C . GLU B 1 22 ? 67.953 39.706 141.173 1.00 14.37 21 GLU B C 1
ATOM 2236 O O . GLU B 1 22 ? 67.894 39.812 139.951 1.00 16.90 21 GLU B O 1
ATOM 2242 N N . ALA B 1 23 ? 67.486 40.620 142.000 1.00 12.02 22 ALA B N 1
ATOM 2243 C CA . ALA B 1 23 ? 66.899 41.855 141.516 1.00 8.15 22 ALA B CA 1
ATOM 2244 C C . ALA B 1 23 ? 68.005 42.870 141.257 1.00 9.79 22 ALA B C 1
ATOM 2245 O O . ALA B 1 23 ? 69.051 42.858 141.918 1.00 13.82 22 ALA B O 1
ATOM 2247 N N . LEU B 1 24 ? 67.796 43.691 140.240 1.00 9.35 23 LEU B N 1
ATOM 2248 C CA . LEU B 1 24 ? 68.588 44.880 139.975 1.00 9.87 23 LEU B CA 1
ATOM 2249 C C . LEU B 1 24 ? 67.695 46.083 139.884 1.00 10.28 23 LEU B C 1
ATOM 2250 O O . LEU B 1 24 ? 66.501 45.959 139.529 1.00 12.39 23 LEU B O 1
ATOM 2255 N N . PRO B 1 25 ? 68.263 47.289 140.094 1.00 11.31 24 PRO B N 1
ATOM 2256 C CA . PRO B 1 25 ? 67.407 48.483 139.936 1.00 12.21 24 PRO B CA 1
ATOM 2257 C C . PRO B 1 25 ? 67.165 48.941 138.461 1.00 16.00 24 PRO B C 1
ATOM 2258 O O . PRO B 1 25 ? 67.519 50.073 138.066 1.00 13.76 24 PRO B O 1
ATOM 2262 N N . LEU B 1 26 ? 66.556 48.077 137.687 1.00 13.62 25 LEU B N 1
ATOM 2263 C CA . LEU B 1 26 ? 66.192 48.334 136.312 1.00 12.87 25 LEU B CA 1
ATOM 2264 C C . LEU B 1 26 ? 64.691 48.170 136.245 1.00 12.72 25 LEU B C 1
ATOM 2265 O O . LEU B 1 26 ? 64.156 47.076 136.415 1.00 12.02 25 LEU B O 1
ATOM 2270 N N . VAL B 1 27 ? 64.009 49.286 136.067 1.00 12.83 26 VAL B N 1
ATOM 2271 C CA . VAL B 1 27 ? 62.542 49.314 136.069 1.00 15.81 26 VAL B CA 1
ATOM 2272 C C . VAL B 1 27 ? 62.086 49.776 134.707 1.00 14.29 26 VAL B C 1
ATOM 2273 O O . VAL B 1 27 ? 62.471 50.822 134.245 1.00 12.78 26 VAL B O 1
ATOM 2277 N N . CYS B 1 28 ? 61.253 48.968 134.066 1.00 11.66 27 CYS B N 1
ATOM 2278 C CA . CYS B 1 28 ? 60.828 49.256 132.705 1.00 13.33 27 CYS B CA 1
ATOM 2279 C C . CYS B 1 28 ? 59.343 49.250 132.612 1.00 13.19 27 CYS B C 1
ATOM 2280 O O . CYS B 1 28 ? 58.698 48.357 133.175 1.00 16.69 27 CYS B O 1
ATOM 2283 N N . ASP B 1 29 ? 58.794 50.254 131.913 1.00 15.24 28 ASP B N 1
ATOM 2284 C CA . ASP B 1 29 ? 57.358 50.295 131.624 1.00 11.63 28 ASP B CA 1
ATOM 2285 C C . ASP B 1 29 ? 56.950 50.458 130.153 1.00 8.57 28 ASP B C 1
ATOM 2286 O O . ASP B 1 29 ? 57.559 51.176 129.411 1.00 10.01 28 ASP B O 1
ATOM 2291 N N . SER B 1 30 ? 55.898 49.726 129.775 1.00 11.26 29 SER B N 1
ATOM 2292 C CA . SER B 1 30 ? 55.312 49.749 128.430 1.00 12.23 29 SER B CA 1
ATOM 2293 C C . SER B 1 30 ? 53.892 50.259 128.586 1.00 13.29 29 SER B C 1
ATOM 2294 O O . SER B 1 30 ? 52.941 49.456 128.753 1.00 9.41 29 SER B O 1
ATOM 2297 N N . PRO B 1 31 ? 53.716 51.595 128.546 1.00 10.03 30 PRO B N 1
ATOM 2298 C CA . PRO B 1 31 ? 52.390 52.123 128.847 1.00 10.04 30 PRO B CA 1
ATOM 2299 C C . PRO B 1 31 ? 51.352 52.035 127.730 1.00 13.00 30 PRO B C 1
ATOM 2300 O O . PRO B 1 31 ? 50.166 52.308 127.978 1.00 14.16 30 PRO B O 1
ATOM 2304 N N . HIS B 1 32 ? 51.823 51.764 126.502 1.00 12.94 31 HIS B N 1
ATOM 2305 C CA . HIS B 1 32 ? 51.036 51.864 125.292 1.00 13.13 31 HIS B CA 1
ATOM 2306 C C . HIS B 1 32 ? 50.773 50.552 124.573 1.00 10.14 31 HIS B C 1
ATOM 2307 O O . HIS B 1 32 ? 50.207 50.540 123.464 1.00 15.00 31 HIS B O 1
ATOM 2314 N N . SER B 1 33 ? 51.145 49.437 125.175 1.00 13.02 32 SER B N 1
ATOM 2315 C CA . SER B 1 33 ? 51.019 48.147 124.471 1.00 14.17 32 SER B CA 1
ATOM 2316 C C . SER B 1 33 ? 49.714 47.415 124.804 1.00 15.34 32 SER B C 1
ATOM 2317 O O . SER B 1 33 ? 49.494 46.295 124.384 1.00 17.55 32 SER B O 1
ATOM 2320 N N . GLY B 1 34 ? 48.857 48.057 125.583 1.00 18.21 33 GLY B N 1
ATOM 2321 C CA . GLY B 1 34 ? 47.581 47.483 125.931 1.00 16.67 33 GLY B CA 1
ATOM 2322 C C . GLY B 1 34 ? 46.610 47.359 124.765 1.00 14.41 33 GLY B C 1
ATOM 2323 O O . GLY B 1 34 ? 46.429 48.283 123.997 1.00 10.99 33 GLY B O 1
ATOM 2324 N N . THR B 1 35 ? 45.992 46.181 124.658 1.00 18.43 34 THR B N 1
ATOM 2325 C CA . THR B 1 35 ? 45.040 45.858 123.590 1.00 19.94 34 THR B CA 1
ATOM 2326 C C . THR B 1 35 ? 43.720 45.296 124.137 1.00 20.18 34 THR B C 1
ATOM 2327 O O . THR B 1 35 ? 42.919 44.772 123.369 1.00 20.21 34 THR B O 1
ATOM 2331 N N . PHE B 1 36 ? 43.494 45.362 125.458 1.00 21.48 35 PHE B N 1
ATOM 2332 C CA . PHE B 1 36 ? 42.187 44.935 126.018 1.00 20.44 35 PHE B CA 1
ATOM 2333 C C . PHE B 1 36 ? 41.243 46.128 126.169 1.00 17.46 35 PHE B C 1
ATOM 2334 O O . PHE B 1 36 ? 41.354 46.876 127.118 1.00 16.33 35 PHE B O 1
ATOM 2342 N N . TYR B 1 37 ? 40.339 46.289 125.201 1.00 17.83 36 TYR B N 1
ATOM 2343 C CA . TYR B 1 37 ? 39.488 47.495 125.062 1.00 21.00 36 TYR B CA 1
ATOM 2344 C C . TYR B 1 37 ? 38.274 47.360 125.989 1.00 20.35 36 TYR B C 1
ATOM 2345 O O . TYR B 1 37 ? 37.480 46.438 125.841 1.00 19.96 36 TYR B O 1
ATOM 2354 N N . PRO B 1 38 ? 38.160 48.248 126.977 1.00 21.47 37 PRO B N 1
ATOM 2355 C CA . PRO B 1 38 ? 37.100 48.103 127.987 1.00 22.78 37 PRO B CA 1
ATOM 2356 C C . PRO B 1 38 ? 35.666 47.994 127.437 1.00 24.89 37 PRO B C 1
ATOM 2357 O O . PRO B 1 38 ? 35.382 48.411 126.322 1.00 24.15 37 PRO B O 1
ATOM 2361 N N . ALA B 1 39 ? 34.796 47.386 128.239 1.00 26.30 38 ALA B N 1
ATOM 2362 C CA . ALA B 1 39 ? 33.425 47.158 127.866 1.00 28.00 38 ALA B CA 1
ATOM 2363 C C . ALA B 1 39 ? 32.710 48.495 127.829 1.00 27.16 38 ALA B C 1
ATOM 2364 O O . ALA B 1 39 ? 31.831 48.692 127.015 1.00 25.16 38 ALA B O 1
ATOM 2366 N N . ASP B 1 40 ? 33.145 49.432 128.675 1.00 28.49 39 ASP B N 1
ATOM 2367 C CA . ASP B 1 40 ? 32.506 50.756 128.757 1.00 29.63 39 ASP B CA 1
ATOM 2368 C C . ASP B 1 40 ? 33.140 51.817 127.847 1.00 28.49 39 ASP B C 1
ATOM 2369 O O . ASP B 1 40 ? 32.810 52.990 127.954 1.00 27.71 39 ASP B O 1
ATOM 2374 N N . PHE B 1 41 ? 34.044 51.409 126.955 1.00 31.37 40 PHE B N 1
ATOM 2375 C CA . PHE B 1 41 ? 34.658 52.345 126.003 1.00 31.67 40 PHE B CA 1
ATOM 2376 C C . PHE B 1 41 ? 33.635 53.325 125.386 1.00 30.27 40 PHE B C 1
ATOM 2377 O O . PHE B 1 41 ? 33.757 54.546 125.525 1.00 29.13 40 PHE B O 1
ATOM 2385 N N . GLY B 1 42 ? 32.624 52.785 124.717 1.00 30.81 41 GLY B N 1
ATOM 2386 C CA . GLY B 1 42 ? 31.554 53.613 124.168 1.00 31.53 41 GLY B CA 1
ATOM 2387 C C . GLY B 1 42 ? 31.960 54.470 122.974 1.00 31.75 41 GLY B C 1
ATOM 2388 O O . GLY B 1 42 ? 31.388 55.539 122.768 1.00 31.52 41 GLY B O 1
ATOM 2389 N N . ALA B 1 43 ? 32.946 54.011 122.193 1.00 29.58 42 ALA B N 1
ATOM 2390 C CA . ALA B 1 43 ? 33.343 54.716 120.968 1.00 29.13 42 ALA B CA 1
ATOM 2391 C C . ALA B 1 43 ? 32.281 54.499 119.889 1.00 28.82 42 ALA B C 1
ATOM 2392 O O . ALA B 1 43 ? 31.602 53.478 119.881 1.00 28.97 42 ALA B O 1
ATOM 2394 N N . VAL B 1 44 ? 32.143 55.459 118.982 1.00 28.77 43 VAL B N 1
ATOM 2395 C CA . VAL B 1 44 ? 31.358 55.234 117.738 1.00 30.15 43 VAL B CA 1
ATOM 2396 C C . VAL B 1 44 ? 32.239 54.905 116.508 1.00 30.51 43 VAL B C 1
ATOM 2397 O O . VAL B 1 44 ? 31.758 54.369 115.518 1.00 29.98 43 VAL B O 1
ATOM 2401 N N . VAL B 1 45 ? 33.518 55.246 116.588 1.00 32.99 44 VAL B N 1
ATOM 2402 C CA . VAL B 1 45 ? 34.488 54.999 115.531 1.00 35.72 44 VAL B CA 1
ATOM 2403 C C . VAL B 1 45 ? 34.804 53.486 115.491 1.00 39.21 44 VAL B C 1
ATOM 2404 O O . VAL B 1 45 ? 34.922 52.836 116.533 1.00 38.91 44 VAL B O 1
ATOM 2408 N N . ALA B 1 46 ? 34.915 52.932 114.282 1.00 42.21 45 ALA B N 1
ATOM 2409 C CA . ALA B 1 46 ? 35.163 51.513 114.102 1.00 42.38 45 ALA B CA 1
ATOM 2410 C C . ALA B 1 46 ? 36.468 51.146 114.777 1.00 44.01 45 ALA B C 1
ATOM 2411 O O . ALA B 1 46 ? 37.439 51.878 114.624 1.00 45.41 45 ALA B O 1
ATOM 2413 N N . PRO B 1 47 ? 36.505 50.010 115.517 1.00 44.39 46 PRO B N 1
ATOM 2414 C CA . PRO B 1 47 ? 37.687 49.602 116.279 1.00 42.28 46 PRO B CA 1
ATOM 2415 C C . PRO B 1 47 ? 38.965 49.411 115.463 1.00 39.96 46 PRO B C 1
ATOM 2416 O O . PRO B 1 47 ? 40.053 49.486 116.027 1.00 39.40 46 PRO B O 1
ATOM 2420 N N . GLU B 1 48 ? 38.830 49.134 114.163 1.00 37.87 47 GLU B N 1
ATOM 2421 C CA . GLU B 1 48 ? 39.972 49.063 113.229 1.00 35.35 47 GLU B CA 1
ATOM 2422 C C . GLU B 1 48 ? 40.798 50.356 113.286 1.00 29.82 47 GLU B C 1
ATOM 2423 O O . GLU B 1 48 ? 42.046 50.329 113.258 1.00 28.79 47 GLU B O 1
ATOM 2429 N N . ARG B 1 49 ? 40.088 51.482 113.421 1.00 24.12 48 ARG B N 1
ATOM 2430 C CA . ARG B 1 49 ? 40.702 52.783 113.507 1.00 25.06 48 ARG B CA 1
ATOM 2431 C C . ARG B 1 49 ? 41.301 53.033 114.883 1.00 23.78 48 ARG B C 1
ATOM 2432 O O . ARG B 1 49 ? 42.184 53.855 115.011 1.00 22.22 48 ARG B O 1
ATOM 2440 N N . LEU B 1 50 ? 40.777 52.385 115.923 1.00 25.98 49 LEU B N 1
ATOM 2441 C CA . LEU B 1 50 ? 41.219 52.676 117.311 1.00 28.28 49 LEU B CA 1
ATOM 2442 C C . LEU B 1 50 ? 42.582 52.088 117.641 1.00 30.08 49 LEU B C 1
ATOM 2443 O O . LEU B 1 50 ? 43.226 52.512 118.617 1.00 32.25 49 LEU B O 1
ATOM 2448 N N . ARG B 1 51 ? 43.023 51.118 116.831 1.00 30.45 50 ARG B N 1
ATOM 2449 C CA . ARG B 1 51 ? 44.283 50.425 117.072 1.00 29.44 50 ARG B CA 1
ATOM 2450 C C . ARG B 1 51 ? 45.527 51.179 116.590 1.00 31.79 50 ARG B C 1
ATOM 2451 O O . ARG B 1 51 ? 46.662 50.714 116.797 1.00 32.87 50 ARG B O 1
ATOM 2459 N N . GLY B 1 52 ? 45.320 52.349 115.989 1.00 32.03 51 GLY B N 1
ATOM 2460 C CA . GLY B 1 52 ? 46.410 53.139 115.429 1.00 30.76 51 GLY B CA 1
ATOM 2461 C C . GLY B 1 52 ? 47.331 53.651 116.501 1.00 29.56 51 GLY B C 1
ATOM 2462 O O . GLY B 1 52 ? 48.531 53.826 116.259 1.00 33.42 51 GLY B O 1
ATOM 2463 N N . GLY B 1 53 ? 46.773 53.849 117.697 1.00 27.20 52 GLY B N 1
ATOM 2464 C CA . GLY B 1 53 ? 47.528 54.361 118.846 1.00 25.74 52 GLY B CA 1
ATOM 2465 C C . GLY B 1 53 ? 48.337 53.376 119.667 1.00 22.19 52 GLY B C 1
ATOM 2466 O O . GLY B 1 53 ? 49.042 53.751 120.619 1.00 23.67 52 GLY B O 1
ATOM 2467 N N . GLU B 1 54 ? 48.240 52.109 119.323 1.00 18.98 53 GLU B N 1
ATOM 2468 C CA . GLU B 1 54 ? 48.858 51.084 120.112 1.00 17.72 53 GLU B CA 1
ATOM 2469 C C . GLU B 1 54 ? 50.304 50.906 119.725 1.00 16.61 53 GLU B C 1
ATOM 2470 O O . GLU B 1 54 ? 50.633 50.774 118.532 1.00 14.52 53 GLU B O 1
ATOM 2476 N N . ASP B 1 55 ? 51.147 50.785 120.746 1.00 15.03 54 ASP B N 1
ATOM 2477 C CA . ASP B 1 55 ? 52.533 50.388 120.551 1.00 14.14 54 ASP B CA 1
ATOM 2478 C C . ASP B 1 55 ? 52.540 48.879 120.742 1.00 12.21 54 ASP B C 1
ATOM 2479 O O . ASP B 1 55 ? 53.045 48.372 121.729 1.00 14.36 54 ASP B O 1
ATOM 2484 N N . THR B 1 56 ? 51.968 48.204 119.773 1.00 12.42 55 THR B N 1
ATOM 2485 C CA . THR B 1 56 ? 51.581 46.808 119.893 1.00 14.89 55 THR B CA 1
ATOM 2486 C C . THR B 1 56 ? 52.841 45.992 120.075 1.00 16.85 55 THR B C 1
ATOM 2487 O O . THR B 1 56 ? 53.897 46.307 119.457 1.00 15.61 55 THR B O 1
ATOM 2491 N N . HIS B 1 57 ? 52.741 44.986 120.949 1.00 16.40 56 HIS B N 1
ATOM 2492 C CA . HIS B 1 57 ? 53.810 43.986 121.155 1.00 15.47 56 HIS B CA 1
ATOM 2493 C C . HIS B 1 57 ? 55.080 44.474 121.900 1.00 13.57 56 HIS B C 1
ATOM 2494 O O . HIS B 1 57 ? 55.993 43.685 122.093 1.00 10.48 56 HIS B O 1
ATOM 2501 N N . VAL B 1 58 ? 55.170 45.763 122.239 1.00 13.75 57 VAL B N 1
ATOM 2502 C CA . VAL B 1 58 ? 56.385 46.331 122.835 1.00 16.27 57 VAL B CA 1
ATOM 2503 C C . VAL B 1 58 ? 56.805 45.608 124.129 1.00 17.21 57 VAL B C 1
ATOM 2504 O O . VAL B 1 58 ? 57.972 45.359 124.377 1.00 16.50 57 VAL B O 1
ATOM 2508 N N . ASP B 1 59 ? 55.834 45.243 124.931 1.00 19.29 58 ASP B N 1
ATOM 2509 C CA . ASP B 1 59 ? 56.087 44.486 126.159 1.00 19.23 58 ASP B CA 1
ATOM 2510 C C . ASP B 1 59 ? 56.716 43.097 125.873 1.00 17.30 58 ASP B C 1
ATOM 2511 O O . ASP B 1 59 ? 57.623 42.681 126.585 1.00 15.31 58 ASP B O 1
ATOM 2516 N N . ALA B 1 60 ? 56.280 42.447 124.802 1.00 15.39 59 ALA B N 1
ATOM 2517 C CA . ALA B 1 60 ? 56.825 41.114 124.400 1.00 15.47 59 ALA B CA 1
ATOM 2518 C C . ALA B 1 60 ? 58.257 41.252 123.803 1.00 14.76 59 ALA B C 1
ATOM 2519 O O . ALA B 1 60 ? 59.125 40.433 124.048 1.00 18.00 59 ALA B O 1
ATOM 2521 N N . LEU B 1 61 ? 58.498 42.324 123.055 1.00 16.60 60 LEU B N 1
ATOM 2522 C CA . LEU B 1 61 ? 59.836 42.673 122.574 1.00 14.68 60 LEU B CA 1
ATOM 2523 C C . LEU B 1 61 ? 60.858 42.786 123.711 1.00 14.38 60 LEU B C 1
ATOM 2524 O O . LEU B 1 61 ? 61.988 42.386 123.561 1.00 13.88 60 LEU B O 1
ATOM 2529 N N . TRP B 1 62 ? 60.449 43.335 124.848 1.00 15.86 61 TRP B N 1
ATOM 2530 C CA . TRP B 1 62 ? 61.347 43.448 126.013 1.00 13.10 61 TRP B CA 1
ATOM 2531 C C . TRP B 1 62 ? 61.122 42.425 127.091 1.00 14.74 61 TRP B C 1
ATOM 2532 O O . TRP B 1 62 ? 61.414 42.708 128.250 1.00 13.00 61 TRP B O 1
ATOM 2543 N N . GLU B 1 63 ? 60.601 41.242 126.726 1.00 14.60 62 GLU B N 1
ATOM 2544 C CA . GLU B 1 63 ? 60.388 40.155 127.690 1.00 18.26 62 GLU B CA 1
ATOM 2545 C C . GLU B 1 63 ? 61.622 39.786 128.512 1.00 15.27 62 GLU B C 1
ATOM 2546 O O . GLU B 1 63 ? 61.485 39.269 129.601 1.00 17.87 62 GLU B O 1
ATOM 2552 N N . ALA B 1 64 ? 62.824 40.059 128.001 1.00 16.03 63 ALA B N 1
ATOM 2553 C CA . ALA B 1 64 ? 64.073 39.772 128.738 1.00 14.76 63 ALA B CA 1
ATOM 2554 C C . ALA B 1 64 ? 64.255 40.486 130.079 1.00 12.04 63 ALA B C 1
ATOM 2555 O O . ALA B 1 64 ? 65.089 40.096 130.853 1.00 8.88 63 ALA B O 1
ATOM 2557 N N . VAL B 1 65 ? 63.574 41.601 130.273 1.00 11.93 64 VAL B N 1
ATOM 2558 C CA . VAL B 1 65 ? 63.810 42.456 131.408 1.00 12.58 64 VAL B CA 1
ATOM 2559 C C . VAL B 1 65 ? 63.769 41.765 132.754 1.00 11.15 64 VAL B C 1
ATOM 2560 O O . VAL B 1 65 ? 64.722 41.931 133.506 1.00 10.68 64 VAL B O 1
ATOM 2564 N N . PRO B 1 66 ? 62.685 40.996 133.069 1.00 11.78 65 PRO B N 1
ATOM 2565 C CA . PRO B 1 66 ? 62.687 40.189 134.293 1.00 11.37 65 PRO B CA 1
ATOM 2566 C C . PRO B 1 66 ? 63.678 39.005 134.318 1.00 11.25 65 PRO B C 1
ATOM 2567 O O . PRO B 1 66 ? 64.045 38.546 135.378 1.00 10.02 65 PRO B O 1
ATOM 2571 N N . ARG B 1 67 ? 64.104 38.532 133.168 1.00 10.52 66 ARG B N 1
ATOM 2572 C CA . ARG B 1 67 ? 65.011 37.367 133.083 1.00 11.27 66 ARG B CA 1
ATOM 2573 C C . ARG B 1 67 ? 66.454 37.774 133.470 1.00 10.58 66 ARG B C 1
ATOM 2574 O O . ARG B 1 67 ? 67.311 36.905 133.721 1.00 11.37 66 ARG B O 1
ATOM 2582 N N . VAL B 1 68 ? 66.741 39.071 133.435 1.00 11.23 67 VAL B N 1
ATOM 2583 C CA . VAL B 1 68 ? 68.037 39.611 133.819 1.00 13.20 67 VAL B CA 1
ATOM 2584 C C . VAL B 1 68 ? 67.995 40.411 135.113 1.00 14.38 67 VAL B C 1
ATOM 2585 O O . VAL B 1 68 ? 68.988 41.019 135.452 1.00 17.57 67 VAL B O 1
ATOM 2589 N N . GLY B 1 69 ? 66.868 40.428 135.823 1.00 14.09 68 GLY B N 1
ATOM 2590 C CA . GLY B 1 69 ? 66.790 41.092 137.123 1.00 12.93 68 GLY B CA 1
ATOM 2591 C C . GLY B 1 69 ? 65.950 42.355 137.186 1.00 13.12 68 GLY B C 1
ATOM 2592 O O . GLY B 1 69 ? 65.708 42.878 138.285 1.00 12.13 68 GLY B O 1
ATOM 2593 N N . GLY B 1 70 ? 65.493 42.857 136.040 1.00 10.99 69 GLY B N 1
ATOM 2594 C CA . GLY B 1 70 ? 64.593 44.049 136.060 1.00 10.28 69 GLY B CA 1
ATOM 2595 C C . GLY B 1 70 ? 63.122 43.759 136.335 1.00 11.21 69 GLY B C 1
ATOM 2596 O O . GLY B 1 70 ? 62.683 42.596 136.510 1.00 8.84 69 GLY B O 1
ATOM 2597 N N . THR B 1 71 ? 62.345 44.828 136.403 1.00 12.54 70 THR B N 1
ATOM 2598 C CA . THR B 1 71 ? 60.907 44.722 136.525 1.00 15.02 70 THR B CA 1
ATOM 2599 C C . THR B 1 71 ? 60.266 45.301 135.282 1.00 13.84 70 THR B C 1
ATOM 2600 O O . THR B 1 71 ? 60.695 46.328 134.784 1.00 10.53 70 THR B O 1
ATOM 2604 N N . LEU B 1 72 ? 59.271 44.606 134.760 1.00 12.21 71 LEU B N 1
ATOM 2605 C CA . LEU B 1 72 ? 58.597 45.071 133.563 1.00 11.39 71 LEU B CA 1
ATOM 2606 C C . LEU B 1 72 ? 57.110 45.201 133.820 1.00 13.31 71 LEU B C 1
ATOM 2607 O O . LEU B 1 72 ? 56.404 44.227 134.025 1.00 10.73 71 LEU B O 1
ATOM 2612 N N . LEU B 1 73 ? 56.661 46.453 133.813 1.00 11.71 72 LEU B N 1
ATOM 2613 C CA . LEU B 1 73 ? 55.257 46.830 133.941 1.00 11.20 72 LEU B CA 1
ATOM 2614 C C . LEU B 1 73 ? 54.660 47.077 132.586 1.00 11.91 72 LEU B C 1
ATOM 2615 O O . LEU B 1 73 ? 55.250 47.767 131.808 1.00 13.95 72 LEU B O 1
ATOM 2620 N N . ALA B 1 74 ? 53.470 46.527 132.314 1.00 11.71 73 ALA B N 1
ATOM 2621 C CA . ALA B 1 74 ? 52.815 46.808 131.040 1.00 15.80 73 ALA B CA 1
ATOM 2622 C C . ALA B 1 74 ? 51.324 47.040 131.231 1.00 15.28 73 ALA B C 1
ATOM 2623 O O . ALA B 1 74 ? 50.684 46.324 131.992 1.00 18.49 73 ALA B O 1
ATOM 2625 N N . ALA B 1 75 ? 50.800 48.061 130.562 1.00 15.14 74 ALA B N 1
ATOM 2626 C CA . ALA B 1 75 ? 49.341 48.377 130.586 1.00 16.10 74 ALA B CA 1
ATOM 2627 C C . ALA B 1 75 ? 48.538 47.353 129.773 1.00 15.36 74 ALA B C 1
ATOM 2628 O O . ALA B 1 75 ? 48.948 46.995 128.663 1.00 15.41 74 ALA B O 1
ATOM 2630 N N . THR B 1 76 ? 47.428 46.847 130.326 1.00 14.82 75 THR B N 1
ATOM 2631 C CA . THR B 1 76 ? 46.576 45.932 129.604 1.00 15.38 75 THR B CA 1
ATOM 2632 C C . THR B 1 76 ? 45.483 46.690 128.856 1.00 16.71 75 THR B C 1
ATOM 2633 O O . THR B 1 76 ? 44.961 46.199 127.869 1.00 19.65 75 THR B O 1
ATOM 2637 N N . PHE B 1 77 ? 45.173 47.890 129.314 1.00 17.46 76 PHE B N 1
ATOM 2638 C CA . PHE B 1 77 ? 44.171 48.772 128.663 1.00 18.20 76 PHE B CA 1
ATOM 2639 C C . PHE B 1 77 ? 44.831 49.579 127.552 1.00 16.56 76 PHE B C 1
ATOM 2640 O O . PHE B 1 77 ? 46.017 49.878 127.653 1.00 13.45 76 PHE B O 1
ATOM 2648 N N . PRO B 1 78 ? 44.044 50.019 126.536 1.00 18.47 77 PRO B N 1
ATOM 2649 C CA . PRO B 1 78 ? 44.564 50.776 125.420 1.00 15.26 77 PRO B CA 1
ATOM 2650 C C . PRO B 1 78 ? 44.821 52.231 125.768 1.00 16.65 77 PRO B C 1
ATOM 2651 O O . PRO B 1 78 ? 44.050 52.860 126.501 1.00 13.80 77 PRO B O 1
ATOM 2655 N N . ARG B 1 79 ? 45.929 52.775 125.277 1.00 14.85 78 ARG B N 1
ATOM 2656 C CA . ARG B 1 79 ? 46.262 54.176 125.567 1.00 16.50 78 ARG B CA 1
ATOM 2657 C C . ARG B 1 79 ? 45.274 55.186 125.003 1.00 18.15 78 ARG B C 1
ATOM 2658 O O . ARG B 1 79 ? 45.214 56.288 125.489 1.00 18.51 78 ARG B O 1
ATOM 2666 N N . VAL B 1 80 ? 44.513 54.782 123.980 1.00 18.31 79 VAL B N 1
ATOM 2667 C CA A VAL B 1 80 ? 43.468 55.616 123.425 0.50 17.60 79 VAL B CA 1
ATOM 2668 C CA B VAL B 1 80 ? 43.434 55.573 123.402 0.50 16.94 79 VAL B CA 1
ATOM 2669 C C . VAL B 1 80 ? 42.234 55.717 124.344 1.00 18.11 79 VAL B C 1
ATOM 2670 O O . VAL B 1 80 ? 41.403 56.631 124.169 1.00 21.26 79 VAL B O 1
ATOM 2677 N N . TYR B 1 81 ? 42.164 54.830 125.340 1.00 17.49 80 TYR B N 1
ATOM 2678 C CA . TYR B 1 81 ? 41.132 54.828 126.391 1.00 17.54 80 TYR B CA 1
ATOM 2679 C C . TYR B 1 81 ? 41.542 55.739 127.548 1.00 17.65 80 TYR B C 1
ATOM 2680 O O . TYR B 1 81 ? 40.787 56.623 127.953 1.00 22.07 80 TYR B O 1
ATOM 2689 N N . ILE B 1 82 ? 42.742 55.524 128.055 1.00 17.09 81 ILE B N 1
ATOM 2690 C CA . ILE B 1 82 ? 43.482 56.496 128.852 1.00 15.71 81 ILE B CA 1
ATOM 2691 C C . ILE B 1 82 ? 44.976 56.246 128.703 1.00 13.63 81 ILE B C 1
ATOM 2692 O O . ILE B 1 82 ? 45.430 55.093 128.703 1.00 14.07 81 ILE B O 1
ATOM 2697 N N . ASP B 1 83 ? 45.746 57.328 128.563 1.00 13.51 82 ASP B N 1
ATOM 2698 C CA . ASP B 1 83 ? 47.176 57.246 128.311 1.00 15.32 82 ASP B CA 1
ATOM 2699 C C . ASP B 1 83 ? 48.001 57.418 129.597 1.00 17.20 82 ASP B C 1
ATOM 2700 O O . ASP B 1 83 ? 48.234 58.576 130.020 1.00 17.45 82 ASP B O 1
ATOM 2705 N N . PRO B 1 84 ? 48.582 56.308 130.134 1.00 15.82 83 PRO B N 1
ATOM 2706 C CA . PRO B 1 84 ? 49.298 56.413 131.399 1.00 16.09 83 PRO B CA 1
ATOM 2707 C C . PRO B 1 84 ? 50.603 57.168 131.343 1.00 13.34 83 PRO B C 1
ATOM 2708 O O . PRO B 1 84 ? 51.173 57.447 132.400 1.00 16.35 83 PRO B O 1
ATOM 2712 N N . ASN B 1 85 ? 51.032 57.554 130.139 1.00 12.59 84 ASN B N 1
ATOM 2713 C CA . ASN B 1 85 ? 52.272 58.287 129.951 1.00 13.30 84 ASN B CA 1
ATOM 2714 C C . ASN B 1 85 ? 52.009 59.792 129.928 1.00 16.24 84 ASN B C 1
ATOM 2715 O O . ASN B 1 85 ? 52.922 60.579 129.797 1.00 21.84 84 ASN B O 1
ATOM 2720 N N . ARG B 1 86 ? 50.753 60.186 130.007 1.00 14.52 85 ARG B N 1
ATOM 2721 C CA . ARG B 1 86 ? 50.409 61.600 130.127 1.00 14.13 85 ARG B CA 1
ATOM 2722 C C . ARG B 1 86 ? 50.145 61.940 131.599 1.00 16.04 85 ARG B C 1
ATOM 2723 O O . ARG B 1 86 ? 49.863 61.064 132.417 1.00 17.13 85 ARG B O 1
ATOM 2736 N N . LEU B 1 88 ? 47.994 63.847 134.634 1.00 15.34 87 LEU B N 1
ATOM 2737 C CA . LEU B 1 88 ? 46.554 63.932 134.954 1.00 13.87 87 LEU B CA 1
ATOM 2738 C C . LEU B 1 88 ? 45.895 65.283 134.681 1.00 14.80 87 LEU B C 1
ATOM 2739 O O . LEU B 1 88 ? 44.654 65.388 134.613 1.00 16.24 87 LEU B O 1
ATOM 2744 N N . ASP B 1 89 ? 46.707 66.333 134.522 1.00 13.61 88 ASP B N 1
ATOM 2745 C CA . ASP B 1 89 ? 46.167 67.624 134.158 1.00 15.63 88 ASP B CA 1
ATOM 2746 C C . ASP B 1 89 ? 46.253 67.889 132.616 1.00 17.06 88 ASP B C 1
ATOM 2747 O O . ASP B 1 89 ? 45.954 68.973 132.157 1.00 12.41 88 ASP B O 1
ATOM 2752 N N . ASP B 1 90 ? 46.643 66.881 131.843 1.00 15.22 89 ASP B N 1
ATOM 2753 C CA . ASP B 1 90 ? 46.809 67.039 130.379 1.00 14.42 89 ASP B CA 1
ATOM 2754 C C . ASP B 1 90 ? 45.456 66.695 129.719 1.00 16.26 89 ASP B C 1
ATOM 2755 O O . ASP B 1 90 ? 45.264 65.649 129.137 1.00 19.41 89 ASP B O 1
ATOM 2760 N N . ILE B 1 91 ? 44.496 67.592 129.910 1.00 14.26 90 ILE B N 1
ATOM 2761 C CA . ILE B 1 91 ? 43.149 67.399 129.465 1.00 16.41 90 ILE B CA 1
ATOM 2762 C C . ILE B 1 91 ? 42.728 68.750 128.952 1.00 16.77 90 ILE B C 1
ATOM 2763 O O . ILE B 1 91 ? 43.054 69.775 129.555 1.00 13.55 90 ILE B O 1
ATOM 2768 N N . ASP B 1 92 ? 42.034 68.753 127.827 1.00 18.22 91 ASP B N 1
ATOM 2769 C CA . ASP B 1 92 ? 41.479 69.962 127.282 1.00 18.81 91 ASP B CA 1
ATOM 2770 C C . ASP B 1 92 ? 40.060 70.127 127.803 1.00 17.68 91 ASP B C 1
ATOM 2771 O O . ASP B 1 92 ? 39.214 69.269 127.560 1.00 16.41 91 ASP B O 1
ATOM 2776 N N . PRO B 1 93 ? 39.771 71.258 128.472 1.00 20.62 92 PRO B N 1
ATOM 2777 C CA . PRO B 1 93 ? 38.426 71.569 128.990 1.00 22.20 92 PRO B CA 1
ATOM 2778 C C . PRO B 1 93 ? 37.297 71.411 127.973 1.00 23.62 92 PRO B C 1
ATOM 2779 O O . PRO B 1 93 ? 36.206 70.930 128.315 1.00 23.65 92 PRO B O 1
ATOM 2783 N N . ALA B 1 94 ? 37.552 71.821 126.730 1.00 24.60 93 ALA B N 1
ATOM 2784 C CA . ALA B 1 94 ? 36.552 71.695 125.666 1.00 24.46 93 ALA B CA 1
ATOM 2785 C C . ALA B 1 94 ? 36.254 70.248 125.270 1.00 23.84 93 ALA B C 1
ATOM 2786 O O . ALA B 1 94 ? 35.344 70.005 124.493 1.00 25.74 93 ALA B O 1
ATOM 2788 N N . GLN B 1 95 ? 37.043 69.290 125.742 1.00 24.12 94 GLN B N 1
ATOM 2789 C CA . GLN B 1 95 ? 36.764 67.885 125.490 1.00 23.80 94 GLN B CA 1
ATOM 2790 C C . GLN B 1 95 ? 35.848 67.260 126.545 1.00 24.03 94 GLN B C 1
ATOM 2791 O O . GLN B 1 95 ? 35.512 66.101 126.421 1.00 27.04 94 GLN B O 1
ATOM 2793 N N . LEU B 1 96 ? 35.463 67.999 127.580 1.00 21.71 95 LEU B N 1
ATOM 2794 C CA . LEU B 1 96 ? 34.670 67.430 128.672 1.00 20.96 95 LEU B CA 1
ATOM 2795 C C . LEU B 1 96 ? 33.288 68.058 128.723 1.00 21.37 95 LEU B C 1
ATOM 2796 O O . LEU B 1 96 ? 33.138 69.258 128.489 1.00 20.26 95 LEU B O 1
ATOM 2801 N N . GLU B 1 97 ? 32.282 67.239 129.027 1.00 23.25 96 GLU B N 1
ATOM 2802 C CA . GLU B 1 97 ? 30.985 67.730 129.493 1.00 25.27 96 GLU B CA 1
ATOM 2803 C C . GLU B 1 97 ? 31.110 68.005 131.002 1.00 26.69 96 GLU B C 1
ATOM 2804 O O . GLU B 1 97 ? 31.227 67.053 131.810 1.00 26.39 96 GLU B O 1
ATOM 2810 N N . GLY B 1 98 ? 31.127 69.286 131.373 1.00 23.52 97 GLY B N 1
ATOM 2811 C CA . GLY B 1 98 ? 31.289 69.688 132.772 1.00 24.96 97 GLY B CA 1
ATOM 2812 C C . GLY B 1 98 ? 32.651 70.301 133.113 1.00 24.83 97 GLY B C 1
ATOM 2813 O O . GLY B 1 98 ? 33.625 70.133 132.369 1.00 24.37 97 GLY B O 1
ATOM 2814 N N . PRO B 1 99 ? 32.733 71.018 134.248 1.00 25.51 98 PRO B N 1
ATOM 2815 C CA . PRO B 1 99 ? 33.968 71.675 134.588 1.00 24.80 98 PRO B CA 1
ATOM 2816 C C . PRO B 1 99 ? 34.871 70.731 135.400 1.00 23.00 98 PRO B C 1
ATOM 2817 O O . PRO B 1 99 ? 34.395 70.019 136.292 1.00 19.74 98 PRO B O 1
ATOM 2821 N N . TRP B 1 100 ? 36.159 70.723 135.082 1.00 19.21 99 TRP B N 1
ATOM 2822 C CA . TRP B 1 100 ? 37.104 69.904 135.815 1.00 17.38 99 TRP B CA 1
ATOM 2823 C C . TRP B 1 100 ? 37.394 70.610 137.141 1.00 17.11 99 TRP B C 1
ATOM 2824 O O . TRP B 1 100 ? 37.440 71.857 137.189 1.00 14.52 99 TRP B O 1
ATOM 2835 N N . PRO B 1 101 ? 37.554 69.825 138.219 1.00 13.89 100 PRO B N 1
ATOM 2836 C CA . PRO B 1 101 ? 37.645 70.458 139.548 1.00 13.66 100 PRO B CA 1
ATOM 2837 C C . PRO B 1 101 ? 38.954 71.153 139.888 1.00 11.22 100 PRO B C 1
ATOM 2838 O O . PRO B 1 101 ? 38.997 71.906 140.829 1.00 15.19 100 PRO B O 1
ATOM 2842 N N . THR B 1 102 ? 40.007 70.901 139.117 1.00 15.86 101 THR B N 1
ATOM 2843 C CA . THR B 1 102 ? 41.338 71.415 139.392 1.00 13.49 101 THR B CA 1
ATOM 2844 C C . THR B 1 102 ? 41.927 72.003 138.100 1.00 15.45 101 THR B C 1
ATOM 2845 O O . THR B 1 102 ? 41.383 71.825 136.999 1.00 15.13 101 THR B O 1
ATOM 2849 N N . PRO B 1 103 ? 43.038 72.746 138.218 1.00 15.10 102 PRO B N 1
ATOM 2850 C CA . PRO B 1 103 ? 43.600 73.319 137.007 1.00 14.00 102 PRO B CA 1
ATOM 2851 C C . PRO B 1 103 ? 44.061 72.346 135.958 1.00 15.21 102 PRO B C 1
ATOM 2852 O O . PRO B 1 103 ? 44.716 71.304 136.253 1.00 19.52 102 PRO B O 1
ATOM 2856 N N . LEU B 1 104 ? 43.807 72.711 134.705 1.00 16.55 103 LEU B N 1
ATOM 2857 C CA . LEU B 1 104 ? 44.148 71.878 133.572 1.00 17.58 103 LEU B CA 1
ATOM 2858 C C . LEU B 1 104 ? 45.265 72.528 132.780 1.00 18.31 103 LEU B C 1
ATOM 2859 O O . LEU B 1 104 ? 45.316 73.760 132.656 1.00 16.68 103 LEU B O 1
ATOM 2864 N N . ALA B 1 105 ? 46.167 71.707 132.261 1.00 17.90 104 ALA B N 1
ATOM 2865 C CA . ALA B 1 105 ? 47.311 72.207 131.458 1.00 20.90 104 ALA B CA 1
ATOM 2866 C C . ALA B 1 105 ? 47.548 71.359 130.188 1.00 21.87 104 ALA B C 1
ATOM 2867 O O . ALA B 1 105 ? 48.529 70.612 130.104 1.00 24.08 104 ALA B O 1
ATOM 2869 N N . PRO B 1 106 ? 46.622 71.428 129.214 1.00 22.68 105 PRO B N 1
ATOM 2870 C CA . PRO B 1 106 ? 46.763 70.613 128.016 1.00 23.41 105 PRO B CA 1
ATOM 2871 C C . PRO B 1 106 ? 47.941 71.014 127.099 1.00 25.07 105 PRO B C 1
ATOM 2872 O O . PRO B 1 106 ? 48.092 72.189 126.766 1.00 25.89 105 PRO B O 1
ATOM 2876 N N . GLY B 1 107 ? 48.750 70.043 126.685 1.00 24.14 106 GLY B N 1
ATOM 2877 C CA . GLY B 1 107 ? 49.753 70.281 125.622 1.00 23.36 106 GLY B CA 1
ATOM 2878 C C . GLY B 1 107 ? 49.197 70.333 124.203 1.00 23.89 106 GLY B C 1
ATOM 2879 O O . GLY B 1 107 ? 48.001 70.099 123.970 1.00 23.25 106 GLY B O 1
ATOM 2880 N N . GLU B 1 108 ? 50.068 70.650 123.240 1.00 26.69 107 GLU B N 1
ATOM 2881 C CA . GLU B 1 108 ? 49.654 70.811 121.834 1.00 26.61 107 GLU B CA 1
ATOM 2882 C C . GLU B 1 108 ? 48.907 69.572 121.290 1.00 26.31 107 GLU B C 1
ATOM 2883 O O . GLU B 1 108 ? 47.880 69.699 120.609 1.00 27.98 107 GLU B O 1
ATOM 2885 N N . LYS B 1 109 ? 49.415 68.378 121.583 1.00 26.10 108 LYS B N 1
ATOM 2886 C CA . LYS B 1 109 ? 48.759 67.143 121.096 1.00 25.04 108 LYS B CA 1
ATOM 2887 C C . LYS B 1 109 ? 47.356 67.007 121.675 1.00 23.44 108 LYS B C 1
ATOM 2888 O O . LYS B 1 109 ? 46.425 66.636 120.961 1.00 21.29 108 LYS B O 1
ATOM 2890 N N . THR B 1 110 ? 47.206 67.341 122.963 1.00 22.99 109 THR B N 1
ATOM 2891 C CA . THR B 1 110 ? 45.917 67.256 123.638 1.00 26.12 109 THR B CA 1
ATOM 2892 C C . THR B 1 110 ? 44.851 68.130 122.980 1.00 28.04 109 THR B C 1
ATOM 2893 O O . THR B 1 110 ? 43.708 67.686 122.814 1.00 26.32 109 THR B O 1
ATOM 2897 N N . ARG B 1 111 ? 45.233 69.358 122.623 1.00 28.63 110 ARG B N 1
ATOM 2898 C CA . ARG B 1 111 ? 44.337 70.275 121.940 1.00 31.79 110 ARG B CA 1
ATOM 2899 C C . ARG B 1 111 ? 43.777 69.657 120.653 1.00 30.71 110 ARG B C 1
ATOM 2900 O O . ARG B 1 111 ? 42.654 69.937 120.286 1.00 27.42 110 ARG B O 1
ATOM 2908 N N . LEU B 1 112 ? 44.585 68.851 119.962 1.00 29.20 111 LEU B N 1
ATOM 2909 C CA . LEU B 1 112 ? 44.154 68.198 118.700 1.00 29.62 111 LEU B CA 1
ATOM 2910 C C . LEU B 1 112 ? 43.369 66.864 118.923 1.00 27.96 111 LEU B C 1
ATOM 2911 O O . LEU B 1 112 ? 42.913 66.229 117.956 1.00 26.84 111 LEU B O 1
ATOM 2916 N N . GLY B 1 113 ? 43.244 66.466 120.194 1.00 25.54 112 GLY B N 1
ATOM 2917 C CA . GLY B 1 113 ? 42.460 65.321 120.633 1.00 24.87 112 GLY B CA 1
ATOM 2918 C C . GLY B 1 113 ? 43.297 64.087 120.959 1.00 24.98 112 GLY B C 1
ATOM 2919 O O . GLY B 1 113 ? 42.754 62.999 120.949 1.00 23.53 112 GLY B O 1
ATOM 2920 N N . TYR B 1 114 ? 44.604 64.249 121.229 1.00 23.29 113 TYR B N 1
ATOM 2921 C CA . TYR B 1 114 ? 45.485 63.135 121.634 1.00 22.95 113 TYR B CA 1
ATOM 2922 C C . TYR B 1 114 ? 46.107 63.341 123.038 1.00 23.45 113 TYR B C 1
ATOM 2923 O O . TYR B 1 114 ? 47.327 63.276 123.234 1.00 22.29 113 TYR B O 1
ATOM 2932 N N . GLY B 1 115 ? 45.243 63.549 124.024 1.00 22.52 114 GLY B N 1
ATOM 2933 C CA . GLY B 1 115 ? 45.707 63.845 125.388 1.00 20.34 114 GLY B CA 1
ATOM 2934 C C . GLY B 1 115 ? 45.757 62.665 126.283 1.00 20.16 114 GLY B C 1
ATOM 2935 O O . GLY B 1 115 ? 45.995 61.540 125.811 1.00 16.79 114 GLY B O 1
ATOM 2936 N N . LEU B 1 116 ? 45.573 62.915 127.600 1.00 18.69 115 LEU B N 1
ATOM 2937 C CA . LEU B 1 116 ? 45.411 61.870 128.569 1.00 18.70 115 LEU B CA 1
ATOM 2938 C C . LEU B 1 116 ? 44.271 60.969 128.071 1.00 18.19 115 LEU B C 1
ATOM 2939 O O . LEU B 1 116 ? 44.362 59.720 128.102 1.00 16.28 115 LEU B O 1
ATOM 2944 N N . ILE B 1 117 ? 43.225 61.609 127.570 1.00 16.93 116 ILE B N 1
ATOM 2945 C CA . ILE B 1 117 ? 42.063 60.903 127.021 1.00 20.47 116 ILE B CA 1
ATOM 2946 C C . ILE B 1 117 ? 41.920 61.277 125.530 1.00 21.84 116 ILE B C 1
ATOM 2947 O O . ILE B 1 117 ? 41.649 62.438 125.204 1.00 28.15 116 ILE B O 1
ATOM 2952 N N . TRP B 1 118 ? 42.091 60.336 124.611 1.00 20.04 117 TRP B N 1
ATOM 2953 C CA . TRP B 1 118 ? 41.895 60.703 123.166 1.00 20.70 117 TRP B CA 1
ATOM 2954 C C . TRP B 1 118 ? 40.451 61.072 122.850 1.00 20.48 117 TRP B C 1
ATOM 2955 O O . TRP B 1 118 ? 39.505 60.430 123.345 1.00 19.42 117 TRP B O 1
ATOM 2966 N N . SER B 1 119 ? 40.301 62.134 122.054 1.00 22.92 118 SER B N 1
ATOM 2967 C CA . SER B 1 119 ? 39.006 62.543 121.478 1.00 24.60 118 SER B CA 1
ATOM 2968 C C . SER B 1 119 ? 38.874 62.137 120.007 1.00 24.07 118 SER B C 1
ATOM 2969 O O . SER B 1 119 ? 37.763 61.973 119.503 1.00 20.23 118 SER B O 1
ATOM 2972 N N . ASN B 1 120 ? 40.016 61.999 119.337 1.00 24.75 119 ASN B N 1
ATOM 2973 C CA . ASN B 1 120 ? 40.076 61.830 117.881 1.00 28.24 119 ASN B CA 1
ATOM 2974 C C . ASN B 1 120 ? 41.058 60.710 117.588 1.00 27.29 119 ASN B C 1
ATOM 2975 O O . ASN B 1 120 ? 41.965 60.487 118.382 1.00 25.15 119 ASN B O 1
ATOM 2980 N N . VAL B 1 121 ? 40.870 60.002 116.471 1.00 28.28 120 VAL B N 1
ATOM 2981 C CA . VAL B 1 121 ? 41.915 59.078 115.961 1.00 30.12 120 VAL B CA 1
ATOM 2982 C C . VAL B 1 121 ? 42.698 59.770 114.834 1.00 31.50 120 VAL B C 1
ATOM 2983 O O . VAL B 1 121 ? 43.890 59.515 114.651 1.00 32.18 120 VAL B O 1
ATOM 2987 N N . ASP B 1 122 ? 42.025 60.669 114.112 1.00 31.33 121 ASP B N 1
ATOM 2988 C CA . ASP B 1 122 ? 42.689 61.645 113.242 1.00 30.70 121 ASP B CA 1
ATOM 2989 C C . ASP B 1 122 ? 41.857 62.930 113.216 1.00 29.60 121 ASP B C 1
ATOM 2990 O O . ASP B 1 122 ? 40.807 62.992 113.863 1.00 27.36 121 ASP B O 1
ATOM 2995 N N . ALA B 1 123 ? 42.309 63.941 112.462 1.00 28.96 122 ALA B N 1
ATOM 2996 C CA . ALA B 1 123 ? 41.658 65.250 112.463 1.00 28.75 122 ALA B CA 1
ATOM 2997 C C . ALA B 1 123 ? 40.225 65.213 111.932 1.00 29.88 122 ALA B C 1
ATOM 2998 O O . ALA B 1 123 ? 39.425 66.084 112.299 1.00 27.21 122 ALA B O 1
ATOM 3000 N N . ALA B 1 124 ? 39.909 64.220 111.088 1.00 26.21 123 ALA B N 1
ATOM 3001 C CA . ALA B 1 124 ? 38.551 64.068 110.517 1.00 26.60 123 ALA B CA 1
ATOM 3002 C C . ALA B 1 124 ? 37.654 63.079 111.283 1.00 24.79 123 ALA B C 1
ATOM 3003 O O . ALA B 1 124 ? 36.471 62.933 110.948 1.00 21.14 123 ALA B O 1
ATOM 3005 N N . THR B 1 125 ? 38.202 62.428 112.313 1.00 23.47 124 THR B N 1
ATOM 3006 C CA . THR B 1 125 ? 37.584 61.228 112.891 1.00 22.68 124 THR B CA 1
ATOM 3007 C C . THR B 1 125 ? 37.538 61.221 114.435 1.00 22.72 124 THR B C 1
ATOM 3008 O O . THR B 1 125 ? 38.471 60.715 115.099 1.00 18.31 124 THR B O 1
ATOM 3012 N N . PRO B 1 126 ? 36.438 61.752 115.004 1.00 24.03 125 PRO B N 1
ATOM 3013 C CA . PRO B 1 126 ? 36.194 61.701 116.436 1.00 24.00 125 PRO B CA 1
ATOM 3014 C C . PRO B 1 126 ? 35.969 60.274 116.902 1.00 23.57 125 PRO B C 1
ATOM 3015 O O . PRO B 1 126 ? 35.433 59.462 116.160 1.00 20.79 125 PRO B O 1
ATOM 3019 N N . ILE B 1 127 ? 36.357 59.983 118.141 1.00 23.88 126 ILE B N 1
ATOM 3020 C CA . ILE B 1 127 ? 36.129 58.665 118.739 1.00 23.21 126 ILE B CA 1
ATOM 3021 C C . ILE B 1 127 ? 34.658 58.541 119.209 1.00 23.99 126 ILE B C 1
ATOM 3022 O O . ILE B 1 127 ? 34.043 57.469 119.116 1.00 23.17 126 ILE B O 1
ATOM 3027 N N . TYR B 1 128 ? 34.101 59.650 119.676 1.00 22.72 127 TYR B N 1
ATOM 3028 C CA . TYR B 1 128 ? 32.790 59.650 120.350 1.00 26.31 127 TYR B CA 1
ATOM 3029 C C . TYR B 1 128 ? 31.796 60.491 119.572 1.00 25.62 127 TYR B C 1
ATOM 3030 O O . TYR B 1 128 ? 32.200 61.310 118.745 1.00 26.77 127 TYR B O 1
ATOM 3039 N N . ASP B 1 129 ? 30.502 60.298 119.829 1.00 27.78 128 ASP B N 1
ATOM 3040 C CA . ASP B 1 129 ? 29.478 61.207 119.278 1.00 28.37 128 ASP B CA 1
ATOM 3041 C C . ASP B 1 129 ? 28.946 62.186 120.346 1.00 29.49 128 ASP B C 1
ATOM 3042 O O . ASP B 1 129 ? 27.867 62.743 120.210 1.00 27.93 128 ASP B O 1
ATOM 3047 N N . ARG B 1 130 ? 29.735 62.371 121.410 1.00 30.53 129 ARG B N 1
ATOM 3048 C CA . ARG B 1 130 ? 29.465 63.343 122.460 1.00 28.67 129 ARG B CA 1
ATOM 3049 C C . ARG B 1 130 ? 30.707 63.507 123.302 1.00 26.52 129 ARG B C 1
ATOM 3050 O O . ARG B 1 130 ? 31.615 62.661 123.266 1.00 26.33 129 ARG B O 1
ATOM 3058 N N . LYS B 1 131 ? 30.739 64.570 124.094 1.00 23.79 130 LYS B N 1
ATOM 3059 C CA . LYS B 1 131 ? 31.819 64.766 125.068 1.00 25.78 130 LYS B CA 1
ATOM 3060 C C . LYS B 1 131 ? 31.712 63.778 126.253 1.00 24.07 130 LYS B C 1
ATOM 3061 O O . LYS B 1 131 ? 30.621 63.544 126.779 1.00 25.66 130 LYS B O 1
ATOM 3067 N N . LEU B 1 132 ? 32.853 63.256 126.684 1.00 22.78 131 LEU B N 1
ATOM 3068 C CA . LEU B 1 132 ? 32.954 62.475 127.916 1.00 20.60 131 LEU B CA 1
ATOM 3069 C C . LEU B 1 132 ? 32.677 63.401 129.089 1.00 16.70 131 LEU B C 1
ATOM 3070 O O . LEU B 1 132 ? 32.939 64.596 129.029 1.00 16.96 131 LEU B O 1
ATOM 3075 N N . THR B 1 133 ? 32.078 62.869 130.138 1.00 17.51 132 THR B N 1
ATOM 3076 C CA . THR B 1 133 ? 31.751 63.661 131.304 1.00 14.81 132 THR B CA 1
ATOM 3077 C C . THR B 1 133 ? 32.953 63.671 132.260 1.00 17.39 132 THR B C 1
ATOM 3078 O O . THR B 1 133 ? 33.864 62.839 132.151 1.00 17.99 132 THR B O 1
ATOM 3082 N N . VAL B 1 134 ? 32.963 64.638 133.173 1.00 18.71 133 VAL B N 1
ATOM 3083 C CA . VAL B 1 134 ? 33.951 64.660 134.283 1.00 16.54 133 VAL B CA 1
ATOM 3084 C C . VAL B 1 134 ? 33.989 63.292 134.989 1.00 15.60 133 VAL B C 1
ATOM 3085 O O . VAL B 1 134 ? 35.051 62.691 135.129 1.00 15.57 133 VAL B O 1
ATOM 3089 N N . ALA B 1 135 ? 32.831 62.776 135.385 1.00 13.70 134 ALA B N 1
ATOM 3090 C CA . ALA B 1 135 ? 32.762 61.477 136.074 1.00 14.48 134 ALA B CA 1
ATOM 3091 C C . ALA B 1 135 ? 33.382 60.335 135.287 1.00 12.80 134 ALA B C 1
ATOM 3092 O O . ALA B 1 135 ? 34.142 59.561 135.849 1.00 14.01 134 ALA B O 1
ATOM 3094 N N . GLU B 1 136 ? 33.037 60.216 133.999 1.00 15.07 135 GLU B N 1
ATOM 3095 C CA . GLU B 1 136 ? 33.582 59.178 133.142 1.00 14.55 135 GLU B CA 1
ATOM 3096 C C . GLU B 1 136 ? 35.088 59.227 133.111 1.00 12.94 135 GLU B C 1
ATOM 3097 O O . GLU B 1 136 ? 35.730 58.177 133.161 1.00 10.26 135 GLU B O 1
ATOM 3103 N N . VAL B 1 137 ? 35.653 60.431 132.959 1.00 14.98 136 VAL B N 1
ATOM 3104 C CA . VAL B 1 137 ? 37.113 60.585 132.894 1.00 15.33 136 VAL B CA 1
ATOM 3105 C C . VAL B 1 137 ? 37.720 60.256 134.284 1.00 14.43 136 VAL B C 1
ATOM 3106 O O . VAL B 1 137 ? 38.784 59.597 134.377 1.00 17.39 136 VAL B O 1
ATOM 3110 N N . GLN B 1 138 ? 37.057 60.682 135.353 1.00 10.19 137 GLN B N 1
ATOM 3111 C CA . GLN B 1 138 ? 37.561 60.391 136.690 1.00 10.30 137 GLN B CA 1
ATOM 3112 C C . GLN B 1 138 ? 37.606 58.863 136.947 1.00 10.87 137 GLN B C 1
ATOM 3113 O O . GLN B 1 138 ? 38.548 58.356 137.541 1.00 11.63 137 GLN B O 1
ATOM 3119 N N . ARG B 1 139 ? 36.602 58.145 136.448 1.00 13.58 138 ARG B N 1
ATOM 3120 C CA . ARG B 1 139 ? 36.530 56.690 136.624 1.00 14.63 138 ARG B CA 1
ATOM 3121 C C . ARG B 1 139 ? 37.622 55.955 135.884 1.00 15.92 138 ARG B C 1
ATOM 3122 O O . ARG B 1 139 ? 38.193 54.991 136.415 1.00 16.13 138 ARG B O 1
ATOM 3130 N N . ARG B 1 140 ? 37.921 56.416 134.668 1.00 15.20 139 ARG B N 1
ATOM 3131 C CA . ARG B 1 140 ? 39.065 55.892 133.937 1.00 17.05 139 ARG B CA 1
ATOM 3132 C C . ARG B 1 140 ? 40.358 56.079 134.698 1.00 14.21 139 ARG B C 1
ATOM 3133 O O . ARG B 1 140 ? 41.187 55.165 134.796 1.00 13.87 139 ARG B O 1
ATOM 3141 N N . ILE B 1 141 ? 40.525 57.272 135.252 1.00 12.39 140 ILE B N 1
ATOM 3142 C CA . ILE B 1 141 ? 41.709 57.567 136.045 1.00 15.57 140 ILE B CA 1
ATOM 3143 C C . ILE B 1 141 ? 41.833 56.636 137.229 1.00 14.28 140 ILE B C 1
ATOM 3144 O O . ILE B 1 141 ? 42.876 56.026 137.436 1.00 13.90 140 ILE B O 1
ATOM 3149 N N . ASN B 1 142 ? 40.747 56.455 137.979 1.00 16.60 141 ASN B N 1
ATOM 3150 C CA . ASN B 1 142 ? 40.777 55.610 139.160 1.00 15.78 141 ASN B CA 1
ATOM 3151 C C . ASN B 1 142 ? 40.948 54.131 138.853 1.00 15.72 141 ASN B C 1
ATOM 3152 O O . ASN B 1 142 ? 41.590 53.461 139.612 1.00 16.22 141 ASN B O 1
ATOM 3157 N N . ARG B 1 143 ? 40.312 53.605 137.807 1.00 14.98 142 ARG B N 1
ATOM 3158 C CA . ARG B 1 143 ? 40.347 52.138 137.583 1.00 17.28 142 ARG B CA 1
ATOM 3159 C C . ARG B 1 143 ? 41.575 51.685 136.792 1.00 14.94 142 ARG B C 1
ATOM 3160 O O . ARG B 1 143 ? 41.990 50.542 136.932 1.00 17.23 142 ARG B O 1
ATOM 3168 N N . TYR B 1 144 ? 42.142 52.565 135.975 1.00 14.74 143 TYR B N 1
ATOM 3169 C CA . TYR B 1 144 ? 43.217 52.219 135.053 1.00 12.59 143 TYR B CA 1
ATOM 3170 C C . TYR B 1 144 ? 44.499 52.983 135.290 1.00 11.36 143 TYR B C 1
ATOM 3171 O O . TYR B 1 144 ? 45.535 52.386 135.503 1.00 12.14 143 TYR B O 1
ATOM 3180 N N . TYR B 1 145 ? 44.447 54.302 135.264 1.00 11.84 144 TYR B N 1
ATOM 3181 C CA . TYR B 1 145 ? 45.661 55.114 135.364 1.00 11.19 144 TYR B CA 1
ATOM 3182 C C . TYR B 1 145 ? 46.335 55.037 136.737 1.00 13.21 144 TYR B C 1
ATOM 3183 O O . TYR B 1 145 ? 47.541 54.737 136.842 1.00 13.92 144 TYR B O 1
ATOM 3192 N N . ARG B 1 146 ? 45.567 55.298 137.800 1.00 10.13 145 ARG B N 1
ATOM 3193 C CA . ARG B 1 146 ? 46.158 55.319 139.129 1.00 11.79 145 ARG B CA 1
ATOM 3194 C C . ARG B 1 146 ? 46.842 54.033 139.530 1.00 14.32 145 ARG B C 1
ATOM 3195 O O . ARG B 1 146 ? 47.935 54.065 140.073 1.00 14.88 145 ARG B O 1
ATOM 3203 N N . PRO B 1 147 ? 46.172 52.887 139.341 1.00 12.89 146 PRO B N 1
ATOM 3204 C CA . PRO B 1 147 ? 46.858 51.640 139.612 1.00 12.33 146 PRO B CA 1
ATOM 3205 C C . PRO B 1 147 ? 48.101 51.371 138.810 1.00 12.90 146 PRO B C 1
ATOM 3206 O O . PRO B 1 147 ? 49.071 50.785 139.354 1.00 15.42 146 PRO B O 1
ATOM 3210 N N . TYR B 1 148 ? 48.058 51.680 137.505 1.00 12.41 147 TYR B N 1
ATOM 3211 C CA . TYR B 1 148 ? 49.227 51.512 136.664 1.00 12.17 147 TYR B CA 1
ATOM 3212 C C . TYR B 1 148 ? 50.346 52.370 137.204 1.00 14.50 147 TYR B C 1
ATOM 3213 O O . TYR B 1 148 ? 51.447 51.907 137.369 1.00 12.07 147 TYR B O 1
ATOM 3222 N N . HIS B 1 149 ? 50.048 53.640 137.459 1.00 9.90 148 HIS B N 1
ATOM 3223 C CA . HIS B 1 149 ? 51.021 54.567 137.907 1.00 13.30 148 HIS B CA 1
ATOM 3224 C C . HIS B 1 149 ? 51.517 54.291 139.344 1.00 14.06 148 HIS B C 1
ATOM 3225 O O . HIS B 1 149 ? 52.734 54.424 139.600 1.00 13.41 148 HIS B O 1
ATOM 3232 N N . ALA B 1 150 ? 50.628 53.895 140.257 1.00 14.85 149 ALA B N 1
ATOM 3233 C CA . ALA B 1 150 ? 51.066 53.362 141.589 1.00 15.60 149 ALA B CA 1
ATOM 3234 C C . ALA B 1 150 ? 52.045 52.164 141.493 1.00 15.94 149 ALA B C 1
ATOM 3235 O O . ALA B 1 150 ? 52.984 52.069 142.277 1.00 13.03 149 ALA B O 1
ATOM 3237 N N . ALA B 1 151 ? 51.863 51.294 140.492 1.00 14.39 150 ALA B N 1
ATOM 3238 C CA . ALA B 1 151 ? 52.794 50.154 140.274 1.00 17.22 150 ALA B CA 1
ATOM 3239 C C . ALA B 1 151 ? 54.148 50.668 139.825 1.00 18.06 150 ALA B C 1
ATOM 3240 O O . ALA B 1 151 ? 55.199 50.221 140.341 1.00 18.24 150 ALA B O 1
ATOM 3242 N N . LEU B 1 152 ? 54.127 51.607 138.884 1.00 17.14 151 LEU B N 1
ATOM 3243 C CA . LEU B 1 152 ? 55.363 52.229 138.373 1.00 19.88 151 LEU B CA 1
ATOM 3244 C C . LEU B 1 152 ? 56.130 52.926 139.497 1.00 18.77 151 LEU B C 1
ATOM 3245 O O . LEU B 1 152 ? 57.304 52.680 139.665 1.00 17.57 151 LEU B O 1
ATOM 3250 N N . THR B 1 153 ? 55.451 53.779 140.236 1.00 18.16 152 THR B N 1
ATOM 3251 C CA . THR B 1 153 ? 56.000 54.472 141.414 1.00 19.59 152 THR B CA 1
ATOM 3252 C C . THR B 1 153 ? 56.604 53.515 142.414 1.00 18.46 152 THR B C 1
ATOM 3253 O O . THR B 1 153 ? 57.715 53.738 142.884 1.00 16.06 152 THR B O 1
ATOM 3257 N N . GLU B 1 154 ? 55.860 52.461 142.736 1.00 18.94 153 GLU B N 1
ATOM 3258 C CA . GLU B 1 154 ? 56.261 51.508 143.772 1.00 20.60 153 GLU B CA 1
ATOM 3259 C C . GLU B 1 154 ? 57.528 50.788 143.301 1.00 15.60 153 GLU B C 1
ATOM 3260 O O . GLU B 1 154 ? 58.411 50.588 144.077 1.00 16.73 153 GLU B O 1
ATOM 3266 N N . ALA B 1 155 ? 57.558 50.405 142.032 1.00 13.93 154 ALA B N 1
ATOM 3267 C CA . ALA B 1 155 ? 58.671 49.754 141.381 1.00 13.31 154 ALA B CA 1
ATOM 3268 C C . ALA B 1 155 ? 59.872 50.680 141.381 1.00 13.56 154 ALA B C 1
ATOM 3269 O O . ALA B 1 155 ? 60.933 50.281 141.796 1.00 14.29 154 ALA B O 1
ATOM 3271 N N . VAL B 1 156 ? 59.683 51.918 140.984 1.00 12.92 155 VAL B N 1
ATOM 3272 C CA . VAL B 1 156 ? 60.821 52.859 140.874 1.00 13.14 155 VAL B CA 1
ATOM 3273 C C . VAL B 1 156 ? 61.353 53.169 142.287 1.00 14.76 155 VAL B C 1
ATOM 3274 O O . VAL B 1 156 ? 62.561 53.187 142.536 1.00 14.01 155 VAL B O 1
ATOM 3278 N N . GLU B 1 157 ? 60.437 53.425 143.212 1.00 15.16 156 GLU B N 1
ATOM 3279 C CA . GLU B 1 157 ? 60.830 53.834 144.564 1.00 14.34 156 GLU B CA 1
ATOM 3280 C C . GLU B 1 157 ? 61.341 52.648 145.354 1.00 14.87 156 GLU B C 1
ATOM 3281 O O . GLU B 1 157 ? 62.196 52.794 146.227 1.00 15.41 156 GLU B O 1
ATOM 3287 N N . GLY B 1 158 ? 60.843 51.463 145.051 1.00 13.88 157 GLY B N 1
ATOM 3288 C CA . GLY B 1 158 ? 61.340 50.275 145.696 1.00 16.41 157 GLY B CA 1
ATOM 3289 C C . GLY B 1 158 ? 62.783 49.961 145.335 1.00 14.35 157 GLY B C 1
ATOM 3290 O O . GLY B 1 158 ? 63.570 49.510 146.179 1.00 15.13 157 GLY B O 1
ATOM 3291 N N . ALA B 1 159 ? 63.106 50.163 144.063 1.00 13.14 158 ALA B N 1
ATOM 3292 C CA . ALA B 1 159 ? 64.420 49.936 143.525 1.00 11.84 158 ALA B CA 1
ATOM 3293 C C . ALA B 1 159 ? 65.391 50.964 144.082 1.00 12.51 158 ALA B C 1
ATOM 3294 O O . ALA B 1 159 ? 66.534 50.635 144.438 1.00 9.60 158 ALA B O 1
ATOM 3296 N N . TYR B 1 160 ? 64.939 52.213 144.173 1.00 9.14 159 TYR B N 1
ATOM 3297 C CA . TYR B 1 160 ? 65.790 53.261 144.658 1.00 10.41 159 TYR B CA 1
ATOM 3298 C C . TYR B 1 160 ? 66.024 53.035 146.138 1.00 12.11 159 TYR B C 1
ATOM 3299 O O . TYR B 1 160 ? 67.126 53.213 146.622 1.00 13.67 159 TYR B O 1
ATOM 3308 N N . GLN B 1 161 ? 64.985 52.614 146.863 1.00 11.15 160 GLN B N 1
ATOM 3309 C CA . GLN B 1 161 ? 65.120 52.372 148.294 1.00 11.75 160 GLN B CA 1
ATOM 3310 C C . GLN B 1 161 ? 66.098 51.266 148.575 1.00 12.40 160 GLN B C 1
ATOM 3311 O O . GLN B 1 161 ? 66.942 51.364 149.468 1.00 16.50 160 GLN B O 1
ATOM 3317 N N . ARG B 1 162 ? 66.001 50.227 147.772 1.00 13.87 161 ARG B N 1
ATOM 3318 C CA . ARG B 1 162 ? 66.808 49.070 147.954 1.00 13.30 161 ARG B CA 1
ATOM 3319 C C . ARG B 1 162 ? 68.272 49.260 147.599 1.00 15.53 161 ARG B C 1
ATOM 3320 O O . ARG B 1 162 ? 69.142 48.781 148.312 1.00 14.62 161 ARG B O 1
ATOM 3328 N N . PHE B 1 163 ? 68.523 49.961 146.494 1.00 15.48 162 PHE B N 1
ATOM 3329 C CA . PHE B 1 163 ? 69.841 50.051 145.868 1.00 14.27 162 PHE B CA 1
ATOM 3330 C C . PHE B 1 163 ? 70.562 51.394 145.964 1.00 15.30 162 PHE B C 1
ATOM 3331 O O . PHE B 1 163 ? 71.760 51.443 145.766 1.00 16.44 162 PHE B O 1
ATOM 3339 N N . GLY B 1 164 ? 69.836 52.476 146.219 1.00 13.09 163 GLY B N 1
ATOM 3340 C CA . GLY B 1 164 ? 70.415 53.790 146.208 1.00 14.83 163 GLY B CA 1
ATOM 3341 C C . GLY B 1 164 ? 70.595 54.370 144.825 1.00 15.99 163 GLY B C 1
ATOM 3342 O O . GLY B 1 164 ? 71.251 55.391 144.664 1.00 20.30 163 GLY B O 1
ATOM 3343 N N . ALA B 1 165 ? 70.054 53.716 143.806 1.00 17.43 164 ALA B N 1
ATOM 3344 C CA . ALA B 1 165 ? 70.028 54.263 142.448 1.00 14.52 164 ALA B CA 1
ATOM 3345 C C . ALA B 1 165 ? 68.919 53.541 141.715 1.00 15.30 164 ALA B C 1
ATOM 3346 O O . ALA B 1 165 ? 68.553 52.438 142.094 1.00 16.27 164 ALA B O 1
ATOM 3348 N N . VAL B 1 166 ? 68.407 54.134 140.644 1.00 14.92 165 VAL B N 1
ATOM 3349 C CA . VAL B 1 166 ? 67.411 53.442 139.803 1.00 14.37 165 VAL B CA 1
ATOM 3350 C C . VAL B 1 166 ? 67.585 53.923 138.354 1.00 13.78 165 VAL B C 1
ATOM 3351 O O . VAL B 1 166 ? 67.914 55.067 138.090 1.00 12.42 165 VAL B O 1
ATOM 3355 N N . TRP B 1 167 ? 67.372 53.008 137.440 1.00 12.42 166 TRP B N 1
ATOM 3356 C CA . TRP B 1 167 ? 67.386 53.269 136.009 1.00 13.18 166 TRP B CA 1
ATOM 3357 C C . TRP B 1 167 ? 66.054 52.813 135.460 1.00 14.33 166 TRP B C 1
ATOM 3358 O O . TRP B 1 167 ? 65.685 51.620 135.535 1.00 15.68 166 TRP B O 1
ATOM 3369 N N . HIS B 1 168 ? 65.270 53.790 135.007 1.00 14.69 167 HIS B N 1
ATOM 3370 C CA . HIS B 1 168 ? 63.943 53.519 134.423 1.00 15.92 167 HIS B CA 1
ATOM 3371 C C . HIS B 1 168 ? 63.997 53.630 132.887 1.00 16.88 167 HIS B C 1
ATOM 3372 O O . HIS B 1 168 ? 64.511 54.619 132.349 1.00 20.18 167 HIS B O 1
ATOM 3379 N N . LEU B 1 169 ? 63.418 52.649 132.198 1.00 17.94 168 LEU B N 1
ATOM 3380 C CA . LEU B 1 169 ? 63.228 52.673 130.739 1.00 17.20 168 LEU B CA 1
ATOM 3381 C C . LEU B 1 169 ? 61.730 52.725 130.455 1.00 19.39 168 LEU B C 1
ATOM 3382 O O . LEU B 1 169 ? 60.957 51.947 130.985 1.00 19.33 168 LEU B O 1
ATOM 3387 N N . ASN B 1 170 ? 61.341 53.726 129.674 1.00 18.60 169 ASN B N 1
ATOM 3388 C CA . ASN B 1 170 ? 59.978 53.971 129.294 1.00 18.07 169 ASN B CA 1
ATOM 3389 C C . ASN B 1 170 ? 59.879 53.597 127.800 1.00 16.89 169 ASN B C 1
ATOM 3390 O O . ASN B 1 170 ? 60.437 54.265 126.947 1.00 17.73 169 ASN B O 1
ATOM 3395 N N . LEU B 1 171 ? 59.154 52.510 127.534 1.00 15.61 170 LEU B N 1
ATOM 3396 C CA . LEU B 1 171 ? 59.229 51.743 126.315 1.00 18.64 170 LEU B CA 1
ATOM 3397 C C . LEU B 1 171 ? 58.060 51.931 125.347 1.00 18.43 170 LEU B C 1
ATOM 3398 O O . LEU B 1 171 ? 56.893 51.784 125.718 1.00 13.78 170 LEU B O 1
ATOM 3403 N N . HIS B 1 172 ? 58.416 52.175 124.070 1.00 17.62 171 HIS B N 1
ATOM 3404 C CA . HIS B 1 172 ? 57.500 52.573 123.039 1.00 15.92 171 HIS B CA 1
ATOM 3405 C C . HIS B 1 172 ? 57.895 52.041 121.649 1.00 17.16 171 HIS B C 1
ATOM 3406 O O . HIS B 1 172 ? 58.969 51.472 121.431 1.00 17.61 171 HIS B O 1
ATOM 3413 N N . SER B 1 173 ? 56.970 52.201 120.719 1.00 19.59 172 SER B N 1
ATOM 3414 C CA . SER B 1 173 ? 57.245 52.081 119.291 1.00 16.50 172 SER B CA 1
ATOM 3415 C C . SER B 1 173 ? 56.551 53.242 118.605 1.00 17.94 172 SER B C 1
ATOM 3416 O O . SER B 1 173 ? 55.585 53.764 119.123 1.00 26.13 172 SER B O 1
ATOM 3427 N N . PRO B 1 175 ? 55.361 55.283 114.706 1.00 15.47 174 PRO B N 1
ATOM 3428 C CA . PRO B 1 175 ? 55.041 54.952 113.338 1.00 19.16 174 PRO B CA 1
ATOM 3429 C C . PRO B 1 175 ? 56.120 55.347 112.362 1.00 21.71 174 PRO B C 1
ATOM 3430 O O . PRO B 1 175 ? 56.898 56.341 112.599 1.00 22.97 174 PRO B O 1
ATOM 3434 N N . ASN B 1 176 ? 56.153 54.613 111.237 1.00 24.12 175 ASN B N 1
ATOM 3435 C CA . ASN B 1 176 ? 57.093 54.933 110.179 1.00 22.30 175 ASN B CA 1
ATOM 3436 C C . ASN B 1 176 ? 57.026 56.384 109.746 1.00 21.74 175 ASN B C 1
ATOM 3437 O O . ASN B 1 176 ? 58.057 57.004 109.495 1.00 24.64 175 ASN B O 1
ATOM 3442 N N . ASN B 1 177 ? 55.827 56.951 109.700 1.00 24.22 176 ASN B N 1
ATOM 3443 C CA . ASN B 1 177 ? 55.668 58.341 109.250 1.00 22.77 176 ASN B CA 1
ATOM 3444 C C . ASN B 1 177 ? 55.639 59.354 110.394 1.00 23.44 176 ASN B C 1
ATOM 3445 O O . ASN B 1 177 ? 55.025 60.395 110.252 1.00 22.88 176 ASN B O 1
ATOM 3450 N N . ALA B 1 178 ? 56.309 59.048 111.511 1.00 24.95 177 ALA B N 1
ATOM 3451 C CA . ALA B 1 178 ? 56.323 59.907 112.676 1.00 25.61 177 ALA B CA 1
ATOM 3452 C C . ALA B 1 178 ? 56.727 61.343 112.322 1.00 27.29 177 ALA B C 1
ATOM 3453 O O . ALA B 1 178 ? 56.185 62.284 112.850 1.00 24.25 177 ALA B O 1
ATOM 3455 N N . TYR B 1 179 ? 57.690 61.523 111.426 1.00 29.60 178 TYR B N 1
ATOM 3456 C CA . TYR B 1 179 ? 58.088 62.883 111.079 1.00 30.33 178 TYR B CA 1
ATOM 3457 C C . TYR B 1 179 ? 56.927 63.577 110.391 1.00 31.68 178 TYR B C 1
ATOM 3458 O O . TYR B 1 179 ? 56.626 64.738 110.694 1.00 32.01 178 TYR B O 1
ATOM 3467 N N . GLU B 1 180 ? 56.270 62.841 109.490 1.00 31.79 179 GLU B N 1
ATOM 3468 C CA A GLU B 1 180 ? 55.193 63.392 108.682 0.50 31.34 179 GLU B CA 1
ATOM 3469 C CA B GLU B 1 180 ? 55.164 63.377 108.678 0.50 31.64 179 GLU B CA 1
ATOM 3470 C C . GLU B 1 180 ? 53.969 63.727 109.563 1.00 31.64 179 GLU B C 1
ATOM 3471 O O . GLU B 1 180 ? 53.343 64.766 109.386 1.00 30.66 179 GLU B O 1
ATOM 3482 N N . ARG B 1 181 ? 53.663 62.869 110.537 1.00 32.40 180 ARG B N 1
ATOM 3483 C CA . ARG B 1 181 ? 52.620 63.150 111.551 1.00 33.64 180 ARG B CA 1
ATOM 3484 C C . ARG B 1 181 ? 52.915 64.363 112.421 1.00 35.77 180 ARG B C 1
ATOM 3485 O O . ARG B 1 181 ? 52.014 65.133 112.760 1.00 36.77 180 ARG B O 1
ATOM 3493 N N . LEU B 1 182 ? 54.182 64.497 112.808 1.00 37.38 181 LEU B N 1
ATOM 3494 C CA . LEU B 1 182 ? 54.643 65.561 113.694 1.00 36.54 181 LEU B CA 1
ATOM 3495 C C . LEU B 1 182 ? 54.910 66.813 112.859 1.00 36.94 181 LEU B C 1
ATOM 3496 O O . LEU B 1 182 ? 55.340 67.846 113.380 1.00 39.19 181 LEU B O 1
ATOM 3501 N N . LYS B 1 183 ? 54.592 66.730 111.566 1.00 36.02 182 LYS B N 1
ATOM 3502 C CA . LYS B 1 183 ? 54.865 67.786 110.601 1.00 35.65 182 LYS B CA 1
ATOM 3503 C C . LYS B 1 183 ? 56.268 68.354 110.825 1.00 35.78 182 LYS B C 1
ATOM 3504 O O . LYS B 1 183 ? 56.453 69.568 110.932 1.00 36.41 182 LYS B O 1
ATOM 3508 N N . ILE B 1 184 ? 57.247 67.451 110.914 1.00 35.09 183 ILE B N 1
ATOM 3509 C CA . ILE B 1 184 ? 58.670 67.810 110.946 1.00 34.23 183 ILE B CA 1
ATOM 3510 C C . ILE B 1 184 ? 59.330 67.437 109.616 1.00 34.09 183 ILE B C 1
ATOM 3511 O O . ILE B 1 184 ? 58.953 66.455 108.970 1.00 33.92 183 ILE B O 1
ATOM 3516 N N . GLN B 1 185 ? 60.299 68.248 109.202 1.00 34.69 184 GLN B N 1
ATOM 3517 C CA . GLN B 1 185 ? 60.971 68.071 107.915 1.00 34.71 184 GLN B CA 1
ATOM 3518 C C . GLN B 1 185 ? 62.429 67.677 108.157 1.00 34.20 184 GLN B C 1
ATOM 3519 O O . GLN B 1 185 ? 63.325 68.527 108.170 1.00 38.29 184 GLN B O 1
ATOM 3522 N N . SER B 1 186 ? 62.659 66.384 108.362 1.00 29.96 185 SER B N 1
ATOM 3523 C CA . SER B 1 186 ? 64.016 65.864 108.539 1.00 26.43 185 SER B CA 1
ATOM 3524 C C . SER B 1 186 ? 64.728 65.655 107.184 1.00 25.12 185 SER B C 1
ATOM 3525 O O . SER B 1 186 ? 64.097 65.229 106.213 1.00 22.71 185 SER B O 1
ATOM 3528 N N . PRO B 1 187 ? 66.052 65.918 107.131 1.00 23.84 186 PRO B N 1
ATOM 3529 C CA . PRO B 1 187 ? 66.887 65.536 105.976 1.00 24.16 186 PRO B CA 1
ATOM 3530 C C . PRO B 1 187 ? 67.388 64.078 106.092 1.00 23.55 186 PRO B C 1
ATOM 3531 O O . PRO B 1 187 ? 67.991 63.540 105.142 1.00 22.43 186 PRO B O 1
ATOM 3535 N N . ARG B 1 188 ? 67.132 63.479 107.259 1.00 21.85 187 ARG B N 1
ATOM 3536 C CA . ARG B 1 188 ? 67.485 62.104 107.595 1.00 22.77 187 ARG B CA 1
ATOM 3537 C C . ARG B 1 188 ? 66.223 61.247 107.658 1.00 20.74 187 ARG B C 1
ATOM 3538 O O . ARG B 1 188 ? 65.192 61.728 108.118 1.00 20.51 187 ARG B O 1
ATOM 3546 N N . PRO B 1 189 ? 66.294 59.972 107.230 1.00 18.74 188 PRO B N 1
ATOM 3547 C CA . PRO B 1 189 ? 65.237 59.041 107.654 1.00 16.74 188 PRO B CA 1
ATOM 3548 C C . PRO B 1 189 ? 65.105 58.865 109.169 1.00 14.52 188 PRO B C 1
ATOM 3549 O O . PRO B 1 189 ? 66.090 58.917 109.929 1.00 11.30 188 PRO B O 1
ATOM 3553 N N . LEU B 1 190 ? 63.872 58.669 109.594 1.00 14.29 189 LEU B N 1
ATOM 3554 C CA . LEU B 1 190 ? 63.592 58.239 110.951 1.00 17.12 189 LEU B CA 1
ATOM 3555 C C . LEU B 1 190 ? 64.501 57.088 111.366 1.00 18.62 189 LEU B C 1
ATOM 3556 O O . LEU B 1 190 ? 64.662 56.124 110.611 1.00 22.34 189 LEU B O 1
ATOM 3561 N N . ALA B 1 191 ? 65.104 57.208 112.556 1.00 18.23 190 ALA B N 1
ATOM 3562 C CA . ALA B 1 191 ? 65.932 56.161 113.113 1.00 15.62 190 ALA B CA 1
ATOM 3563 C C . ALA B 1 191 ? 65.107 54.946 113.511 1.00 12.54 190 ALA B C 1
ATOM 3564 O O . ALA B 1 191 ? 63.889 55.010 113.747 1.00 8.60 190 ALA B O 1
ATOM 3566 N N . ASP B 1 192 ? 65.826 53.846 113.667 1.00 13.29 191 ASP B N 1
ATOM 3567 C CA . ASP B 1 192 ? 65.278 52.587 114.117 1.00 10.70 191 ASP B CA 1
ATOM 3568 C C . ASP B 1 192 ? 64.890 52.727 115.607 1.00 12.48 191 ASP B C 1
ATOM 3569 O O . ASP B 1 192 ? 63.869 52.200 116.060 1.00 13.13 191 ASP B O 1
ATOM 3574 N N . PHE B 1 193 ? 65.760 53.397 116.345 1.00 12.47 192 PHE B N 1
ATOM 3575 C CA . PHE B 1 193 ? 65.618 53.662 117.800 1.00 12.74 192 PHE B CA 1
ATOM 3576 C C . PHE B 1 193 ? 65.779 55.133 118.020 1.00 10.86 192 PHE B C 1
ATOM 3577 O O . PHE B 1 193 ? 66.748 55.732 117.504 1.00 12.44 192 PHE B O 1
ATOM 3585 N N . VAL B 1 194 ? 64.791 55.745 118.653 1.00 8.61 193 VAL B N 1
ATOM 3586 C CA . VAL B 1 194 ? 64.915 57.101 119.196 1.00 11.46 193 VAL B CA 1
ATOM 3587 C C . VAL B 1 194 ? 65.035 57.010 120.735 1.00 13.11 193 VAL B C 1
ATOM 3588 O O . VAL B 1 194 ? 64.254 56.364 121.384 1.00 17.41 193 VAL B O 1
ATOM 3592 N N . LEU B 1 195 ? 66.073 57.609 121.277 1.00 12.28 194 LEU B N 1
ATOM 3593 C CA . LEU B 1 195 ? 66.344 57.654 122.716 1.00 12.87 194 LEU B CA 1
ATOM 3594 C C . LEU B 1 195 ? 66.038 59.075 123.224 1.00 15.27 194 LEU B C 1
ATOM 3595 O O . LEU B 1 195 ? 66.645 60.023 122.752 1.00 15.63 194 LEU B O 1
ATOM 3600 N N . GLY B 1 196 ? 65.086 59.201 124.160 1.00 15.79 195 GLY B N 1
ATOM 3601 C CA . GLY B 1 196 ? 64.613 60.489 124.650 1.00 14.62 195 GLY B CA 1
ATOM 3602 C C . GLY B 1 196 ? 64.991 60.714 126.102 1.00 16.02 195 GLY B C 1
ATOM 3603 O O . GLY B 1 196 ? 64.593 59.978 126.976 1.00 14.62 195 GLY B O 1
ATOM 3604 N N . ASP B 1 197 ? 65.779 61.746 126.363 1.00 16.55 196 ASP B N 1
ATOM 3605 C CA . ASP B 1 197 ? 66.272 62.007 127.711 1.00 15.97 196 ASP B CA 1
ATOM 3606 C C . ASP B 1 197 ? 66.246 63.516 128.001 1.00 19.00 196 ASP B C 1
ATOM 3607 O O . ASP B 1 197 ? 67.035 64.029 128.796 1.00 15.29 196 ASP B O 1
ATOM 3612 N N . ARG B 1 198 ? 65.306 64.182 127.315 1.00 18.43 197 ARG B N 1
ATOM 3613 C CA . ARG B 1 198 ? 64.993 65.591 127.427 1.00 18.74 197 ARG B CA 1
ATOM 3614 C C . ARG B 1 198 ? 66.285 66.426 127.281 1.00 19.95 197 ARG B C 1
ATOM 3615 O O . ARG B 1 198 ? 66.705 67.114 128.188 1.00 18.05 197 ARG B O 1
ATOM 3623 N N . ASP B 1 199 ? 66.908 66.278 126.113 1.00 19.54 198 ASP B N 1
ATOM 3624 C CA . ASP B 1 199 ? 68.224 66.835 125.774 1.00 20.37 198 ASP B CA 1
ATOM 3625 C C . ASP B 1 199 ? 69.355 66.598 126.785 1.00 19.50 198 ASP B C 1
ATOM 3626 O O . ASP B 1 199 ? 70.137 67.519 127.107 1.00 21.00 198 ASP B O 1
ATOM 3631 N N . GLY B 1 200 ? 69.421 65.367 127.266 1.00 17.88 199 GLY B N 1
ATOM 3632 C CA . GLY B 1 200 ? 70.518 64.887 128.079 1.00 18.45 199 GLY B CA 1
ATOM 3633 C C . GLY B 1 200 ? 70.436 65.210 129.558 1.00 19.27 199 GLY B C 1
ATOM 3634 O O . GLY B 1 200 ? 71.456 65.221 130.246 1.00 20.80 199 GLY B O 1
ATOM 3635 N N . THR B 1 201 ? 69.233 65.439 130.054 1.00 18.02 200 THR B N 1
ATOM 3636 C CA . THR B 1 201 ? 69.045 65.858 131.422 1.00 18.64 200 THR B CA 1
ATOM 3637 C C . THR B 1 201 ? 68.350 64.833 132.334 1.00 19.90 200 THR B C 1
ATOM 3638 O O . THR B 1 201 ? 68.374 64.988 133.562 1.00 20.91 200 THR B O 1
ATOM 3642 N N . THR B 1 202 ? 67.731 63.798 131.770 1.00 17.95 201 THR B N 1
ATOM 3643 C CA . THR B 1 202 ? 66.984 62.826 132.611 1.00 18.95 201 THR B CA 1
ATOM 3644 C C . THR B 1 202 ? 67.732 61.513 132.903 1.00 19.18 201 THR B C 1
ATOM 3645 O O . THR B 1 202 ? 67.373 60.756 133.809 1.00 15.68 201 THR B O 1
ATOM 3649 N N . CYS B 1 203 ? 68.804 61.262 132.168 1.00 21.33 202 CYS B N 1
ATOM 3650 C CA . CYS B 1 203 ? 69.533 60.008 132.315 1.00 20.94 202 CYS B CA 1
ATOM 3651 C C . CYS B 1 203 ? 71.010 60.323 132.372 1.00 22.54 202 CYS B C 1
ATOM 3652 O O . CYS B 1 203 ? 71.490 61.229 131.677 1.00 21.16 202 CYS B O 1
ATOM 3655 N N . GLU B 1 204 ? 71.734 59.597 133.217 1.00 22.91 203 GLU B N 1
ATOM 3656 C CA . GLU B 1 204 ? 73.164 59.823 133.313 1.00 22.09 203 GLU B CA 1
ATOM 3657 C C . GLU B 1 204 ? 73.739 59.317 131.988 1.00 21.07 203 GLU B C 1
ATOM 3658 O O . GLU B 1 204 ? 73.201 58.337 131.387 1.00 21.23 203 GLU B O 1
ATOM 3664 N N . PRO B 1 205 ? 74.797 59.989 131.508 1.00 20.44 204 PRO B N 1
ATOM 3665 C CA . PRO B 1 205 ? 75.193 59.856 130.102 1.00 19.72 204 PRO B CA 1
ATOM 3666 C C . PRO B 1 205 ? 75.693 58.462 129.700 1.00 18.64 204 PRO B C 1
ATOM 3667 O O . PRO B 1 205 ? 75.685 58.141 128.510 1.00 21.33 204 PRO B O 1
ATOM 3671 N N . GLY B 1 206 ? 76.117 57.646 130.660 1.00 18.95 205 GLY B N 1
ATOM 3672 C CA . GLY B 1 206 ? 76.762 56.367 130.365 1.00 17.80 205 GLY B CA 1
ATOM 3673 C C . GLY B 1 206 ? 75.776 55.296 129.922 1.00 18.79 205 GLY B C 1
ATOM 3674 O O . GLY B 1 206 ? 76.084 54.451 129.076 1.00 16.21 205 GLY B O 1
ATOM 3675 N N . LEU B 1 207 ? 74.586 55.298 130.491 1.00 18.58 206 LEU B N 1
ATOM 3676 C CA . LEU B 1 207 ? 73.621 54.314 130.026 1.00 19.62 206 LEU B CA 1
ATOM 3677 C C . LEU B 1 207 ? 73.173 54.658 128.607 1.00 19.53 206 LEU B C 1
ATOM 3678 O O . LEU B 1 207 ? 72.976 53.754 127.802 1.00 19.66 206 LEU B O 1
ATOM 3683 N N . VAL B 1 208 ? 72.987 55.949 128.307 1.00 18.57 207 VAL B N 1
ATOM 3684 C CA . VAL B 1 208 ? 72.536 56.369 126.976 1.00 16.35 207 VAL B CA 1
ATOM 3685 C C . VAL B 1 208 ? 73.622 55.965 125.962 1.00 16.16 207 VAL B C 1
ATOM 3686 O O . VAL B 1 208 ? 73.310 55.452 124.873 1.00 15.03 207 VAL B O 1
ATOM 3690 N N . ASP B 1 209 ? 74.883 56.243 126.305 1.00 14.96 208 ASP B N 1
ATOM 3691 C CA . ASP B 1 209 ? 76.051 55.916 125.460 1.00 15.49 208 ASP B CA 1
ATOM 3692 C C . ASP B 1 209 ? 76.068 54.412 125.157 1.00 15.53 208 ASP B C 1
ATOM 3693 O O . ASP B 1 209 ? 76.282 54.000 124.019 1.00 17.36 208 ASP B O 1
ATOM 3698 N N . LEU B 1 210 ? 75.810 53.604 126.180 1.00 15.72 209 LEU B N 1
ATOM 3699 C CA A LEU B 1 210 ? 75.840 52.135 126.044 0.50 14.76 209 LEU B CA 1
ATOM 3700 C CA B LEU B 1 210 ? 75.825 52.129 126.054 0.50 16.21 209 LEU B CA 1
ATOM 3701 C C . LEU B 1 210 ? 74.719 51.625 125.124 1.00 16.06 209 LEU B C 1
ATOM 3702 O O . LEU B 1 210 ? 74.958 50.774 124.259 1.00 15.99 209 LEU B O 1
ATOM 3711 N N . VAL B 1 211 ? 73.506 52.158 125.287 1.00 17.50 210 VAL B N 1
ATOM 3712 C CA . VAL B 1 211 ? 72.345 51.693 124.520 1.00 17.44 210 VAL B CA 1
ATOM 3713 C C . VAL B 1 211 ? 72.578 52.032 123.041 1.00 17.75 210 VAL B C 1
ATOM 3714 O O . VAL B 1 211 ? 72.405 51.201 122.175 1.00 15.21 210 VAL B O 1
ATOM 3718 N N . GLU B 1 212 ? 72.987 53.265 122.780 1.00 16.51 211 GLU B N 1
ATOM 3719 C CA . GLU B 1 212 ? 73.306 53.732 121.431 1.00 16.62 211 GLU B CA 1
ATOM 3720 C C . GLU B 1 212 ? 74.399 52.936 120.742 1.00 15.97 211 GLU B C 1
ATOM 3721 O O . GLU B 1 212 ? 74.251 52.522 119.609 1.00 18.03 211 GLU B O 1
ATOM 3727 N N . ARG B 1 213 ? 75.518 52.760 121.428 1.00 17.47 212 ARG B N 1
ATOM 3728 C CA . ARG B 1 213 ? 76.625 51.942 120.930 1.00 18.26 212 ARG B CA 1
ATOM 3729 C C . ARG B 1 213 ? 76.212 50.472 120.655 1.00 17.05 212 ARG B C 1
ATOM 3730 O O . ARG B 1 213 ? 76.473 49.930 119.574 1.00 12.70 212 ARG B O 1
ATOM 3738 N N . GLU B 1 214 ? 75.592 49.815 121.625 1.00 14.53 213 GLU B N 1
ATOM 3739 C CA . GLU B 1 214 ? 75.181 48.402 121.427 1.00 13.14 213 GLU B CA 1
ATOM 3740 C C . GLU B 1 214 ? 74.239 48.212 120.257 1.00 12.05 213 GLU B C 1
ATOM 3741 O O . GLU B 1 214 ? 74.365 47.256 119.498 1.00 9.95 213 GLU B O 1
ATOM 3747 N N . LEU B 1 215 ? 73.287 49.121 120.081 1.00 11.27 214 LEU B N 1
ATOM 3748 C CA . LEU B 1 215 ? 72.333 48.962 118.972 1.00 11.30 214 LEU B CA 1
ATOM 3749 C C . LEU B 1 215 ? 72.953 49.312 117.622 1.00 10.13 214 LEU B C 1
ATOM 3750 O O . LEU B 1 215 ? 72.628 48.690 116.618 1.00 11.73 214 LEU B O 1
ATOM 3755 N N . ARG B 1 216 ? 73.844 50.307 117.582 1.00 9.93 215 ARG B N 1
ATOM 3756 C CA . ARG B 1 216 ? 74.534 50.648 116.350 1.00 10.41 215 ARG B CA 1
ATOM 3757 C C . ARG B 1 216 ? 75.426 49.489 115.916 1.00 11.32 215 ARG B C 1
ATOM 3758 O O . ARG B 1 216 ? 75.520 49.167 114.728 1.00 11.51 215 ARG B O 1
ATOM 3766 N N . GLU B 1 217 ? 76.103 48.893 116.878 1.00 11.62 216 GLU B N 1
ATOM 3767 C CA . GLU B 1 217 ? 76.886 47.681 116.622 1.00 18.14 216 GLU B CA 1
ATOM 3768 C C . GLU B 1 217 ? 76.089 46.465 116.088 1.00 16.62 216 GLU B C 1
ATOM 3769 O O . GLU B 1 217 ? 76.660 45.625 115.399 1.00 18.73 216 GLU B O 1
ATOM 3775 N N . LYS B 1 218 ? 74.794 46.367 116.396 1.00 18.71 217 LYS B N 1
ATOM 3776 C CA . LYS B 1 218 ? 73.926 45.330 115.788 1.00 19.89 217 LYS B CA 1
ATOM 3777 C C . LYS B 1 218 ? 73.284 45.805 114.455 1.00 18.92 217 LYS B C 1
ATOM 3778 O O . LYS B 1 218 ? 72.424 45.127 113.890 1.00 19.06 217 LYS B O 1
ATOM 3784 N N . GLY B 1 219 ? 73.679 46.986 113.989 1.00 16.54 218 GLY B N 1
ATOM 3785 C CA . GLY B 1 219 ? 73.288 47.479 112.679 1.00 15.76 218 GLY B CA 1
ATOM 3786 C C . GLY B 1 219 ? 72.096 48.421 112.708 1.00 13.83 218 GLY B C 1
ATOM 3787 O O . GLY B 1 219 ? 71.554 48.772 111.660 1.00 13.77 218 GLY B O 1
ATOM 3788 N N . TYR B 1 220 ? 71.644 48.825 113.886 1.00 12.09 219 TYR B N 1
ATOM 3789 C CA . TYR B 1 220 ? 70.438 49.680 113.956 1.00 10.33 219 TYR B CA 1
ATOM 3790 C C . TYR B 1 220 ? 70.844 51.145 113.921 1.00 10.27 219 TYR B C 1
ATOM 3791 O O . TYR B 1 220 ? 71.884 51.510 114.416 1.00 12.99 219 TYR B O 1
ATOM 3800 N N . THR B 1 221 ? 70.039 51.994 113.314 1.00 11.97 220 THR B N 1
ATOM 3801 C CA . THR B 1 221 ? 70.270 53.437 113.420 1.00 14.21 220 THR B CA 1
ATOM 3802 C C . THR B 1 221 ? 69.658 53.937 114.732 1.00 15.32 220 THR B C 1
ATOM 3803 O O . THR B 1 221 ? 68.651 53.407 115.194 1.00 17.08 220 THR B O 1
ATOM 3807 N N . VAL B 1 222 ? 70.291 54.939 115.322 1.00 13.06 221 VAL B N 1
ATOM 3808 C CA . VAL B 1 222 ? 69.910 55.445 116.612 1.00 12.67 221 VAL B CA 1
ATOM 3809 C C . VAL B 1 222 ? 70.057 56.974 116.552 1.00 16.01 221 VAL B C 1
ATOM 3810 O O . VAL B 1 222 ? 71.108 57.496 116.181 1.00 11.40 221 VAL B O 1
ATOM 3814 N N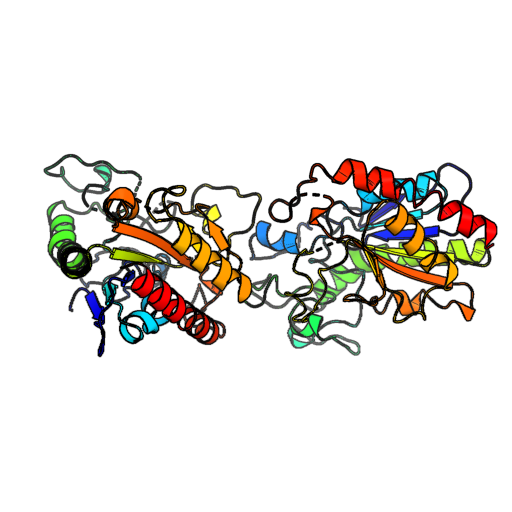 . ALA B 1 223 ? 69.003 57.680 116.914 1.00 15.89 222 ALA B N 1
ATOM 3815 C CA . ALA B 1 223 ? 69.074 59.135 117.038 1.00 16.68 222 ALA B CA 1
ATOM 3816 C C . ALA B 1 223 ? 68.704 59.471 118.494 1.00 16.50 222 ALA B C 1
ATOM 3817 O O . ALA B 1 223 ? 67.968 58.724 119.123 1.00 14.60 222 ALA B O 1
ATOM 3819 N N . ARG B 1 224 ? 69.284 60.536 119.040 1.00 15.52 223 ARG B N 1
ATOM 3820 C CA . ARG B 1 224 ? 68.910 61.022 120.372 1.00 18.39 223 ARG B CA 1
ATOM 3821 C C . ARG B 1 224 ? 67.965 62.218 120.217 1.00 15.92 223 ARG B C 1
ATOM 3822 O O . ARG B 1 224 ? 68.232 63.111 119.465 1.00 14.09 223 ARG B O 1
ATOM 3830 N N . ASN B 1 225 ? 66.852 62.214 120.931 1.00 17.59 224 ASN B N 1
ATOM 3831 C CA . ASN B 1 225 ? 66.022 63.413 121.072 1.00 17.01 224 ASN B CA 1
ATOM 3832 C C . ASN B 1 225 ? 65.500 63.996 119.756 1.00 16.40 224 ASN B C 1
ATOM 3833 O O . ASN B 1 225 ? 65.338 65.232 119.603 1.00 20.60 224 ASN B O 1
ATOM 3838 N N . ASP B 1 226 ? 65.229 63.100 118.815 1.00 17.08 225 ASP B N 1
ATOM 3839 C CA . ASP B 1 226 ? 64.830 63.465 117.435 1.00 17.81 225 ASP B CA 1
ATOM 3840 C C . ASP B 1 226 ? 64.017 62.302 116.865 1.00 16.87 225 ASP B C 1
ATOM 3841 O O . ASP B 1 226 ? 64.592 61.263 116.606 1.00 18.59 225 ASP B O 1
ATOM 3846 N N . PRO B 1 227 ? 62.681 62.459 116.701 1.00 15.96 226 PRO B N 1
ATOM 3847 C CA . PRO B 1 227 ? 61.860 63.629 117.030 1.00 15.97 226 PRO B CA 1
ATOM 3848 C C . PRO B 1 227 ? 61.300 63.600 118.452 1.00 18.18 226 PRO B C 1
ATOM 3849 O O . PRO B 1 227 ? 60.593 64.533 118.830 1.00 15.57 226 PRO B O 1
ATOM 3853 N N . TYR B 1 228 ? 61.608 62.534 119.208 1.00 18.53 227 TYR B N 1
ATOM 3854 C CA . TYR B 1 228 ? 61.048 62.321 120.532 1.00 19.65 227 TYR B CA 1
ATOM 3855 C C . TYR B 1 228 ? 62.092 62.552 121.617 1.00 19.10 227 TYR B C 1
ATOM 3856 O O . TYR B 1 228 ? 63.052 61.789 121.735 1.00 23.07 227 TYR B O 1
ATOM 3865 N N . LYS B 1 229 ? 61.858 63.592 122.419 1.00 17.62 228 LYS B N 1
ATOM 3866 C CA A LYS B 1 229 ? 62.738 63.990 123.507 0.50 18.38 228 LYS B CA 1
ATOM 3867 C CA B LYS B 1 229 ? 62.757 63.958 123.497 0.50 18.68 228 LYS B CA 1
ATOM 3868 C C . LYS B 1 229 ? 62.336 63.382 124.858 1.00 18.85 228 LYS B C 1
ATOM 3869 O O . LYS B 1 229 ? 63.091 63.461 125.828 1.00 19.90 228 LYS B O 1
ATOM 3880 N N . GLY B 1 230 ? 61.156 62.773 124.936 1.00 17.76 229 GLY B N 1
ATOM 3881 C CA . GLY B 1 230 ? 60.641 62.278 126.201 1.00 16.09 229 GLY B CA 1
ATOM 3882 C C . GLY B 1 230 ? 59.504 63.105 126.767 1.00 17.05 229 GLY B C 1
ATOM 3883 O O . GLY B 1 230 ? 59.542 64.343 126.743 1.00 10.95 229 GLY B O 1
ATOM 3884 N N . VAL B 1 231 ? 58.503 62.430 127.320 1.00 14.79 230 VAL B N 1
ATOM 3885 C CA . VAL B 1 231 ? 57.378 63.089 127.968 1.00 17.42 230 VAL B CA 1
ATOM 3886 C C . VAL B 1 231 ? 57.697 63.584 129.396 1.00 16.60 230 VAL B C 1
ATOM 3887 O O . VAL B 1 231 ? 58.721 63.270 129.938 1.00 12.24 230 VAL B O 1
ATOM 3891 N N . GLN B 1 232 ? 56.803 64.387 129.967 1.00 17.44 231 GLN B N 1
ATOM 3892 C CA A GLN B 1 232 ? 57.027 64.996 131.294 0.50 17.83 231 GLN B CA 1
ATOM 3893 C CA B GLN B 1 232 ? 57.005 65.016 131.298 0.50 17.67 231 GLN B CA 1
ATOM 3894 C C . GLN B 1 232 ? 57.375 63.962 132.355 1.00 15.34 231 GLN B C 1
ATOM 3895 O O . GLN B 1 232 ? 58.124 64.237 133.292 1.00 14.62 231 GLN B O 1
ATOM 3906 N N . LEU B 1 233 ? 56.842 62.763 132.200 1.00 14.69 232 LEU B N 1
ATOM 3907 C CA . LEU B 1 233 ? 57.071 61.700 133.173 1.00 13.59 232 LEU B CA 1
ATOM 3908 C C . LEU B 1 233 ? 58.565 61.347 133.343 1.00 15.63 232 LEU B C 1
ATOM 3909 O O . LEU B 1 233 ? 59.060 61.122 134.457 1.00 14.15 232 LEU B O 1
ATOM 3914 N N . ILE B 1 234 ? 59.266 61.341 132.221 1.00 10.93 233 ILE B N 1
ATOM 3915 C CA . ILE B 1 234 ? 60.660 61.060 132.129 1.00 13.07 233 ILE B CA 1
ATOM 3916 C C . ILE B 1 234 ? 61.414 62.061 132.928 1.00 12.73 233 ILE B C 1
ATOM 3917 O O . ILE B 1 234 ? 62.403 61.704 133.548 1.00 16.97 233 ILE B O 1
ATOM 3922 N N . ALA B 1 235 ? 60.969 63.323 132.860 1.00 12.06 234 ALA B N 1
ATOM 3923 C CA . ALA B 1 235 ? 61.608 64.435 133.570 1.00 15.27 234 ALA B CA 1
ATOM 3924 C C . ALA B 1 235 ? 61.328 64.376 135.086 1.00 18.70 234 ALA B C 1
ATOM 3925 O O . ALA B 1 235 ? 62.088 64.892 135.899 1.00 18.98 234 ALA B O 1
ATOM 3927 N N . GLN B 1 236 ? 60.188 63.788 135.449 1.00 21.76 235 GLN B N 1
ATOM 3928 C CA . GLN B 1 236 ? 59.809 63.569 136.855 1.00 21.56 235 GLN B CA 1
ATOM 3929 C C . GLN B 1 236 ? 60.543 62.396 137.486 1.00 20.01 235 GLN B C 1
ATOM 3930 O O . GLN B 1 236 ? 60.777 62.378 138.689 1.00 21.60 235 GLN B O 1
ATOM 3936 N N . ILE B 1 237 ? 60.834 61.375 136.701 1.00 20.27 236 ILE B N 1
ATOM 3937 C CA . ILE B 1 237 ? 61.520 60.210 137.236 1.00 18.68 236 ILE B CA 1
ATOM 3938 C C . ILE B 1 237 ? 63.016 60.468 137.202 1.00 19.35 236 ILE B C 1
ATOM 3939 O O . ILE B 1 237 ? 63.694 60.265 138.210 1.00 20.52 236 ILE B O 1
ATOM 3944 N N . GLY B 1 238 ? 63.487 61.016 136.083 1.00 19.23 237 GLY B N 1
ATOM 3945 C CA . GLY B 1 238 ? 64.913 61.169 135.795 1.00 17.94 237 GLY B CA 1
ATOM 3946 C C . GLY B 1 238 ? 65.547 62.373 136.387 1.00 20.86 237 GLY B C 1
ATOM 3947 O O . GLY B 1 238 ? 65.474 63.475 135.817 1.00 22.75 237 GLY B O 1
ATOM 3948 N N . ARG B 1 239 ? 66.178 62.164 137.542 1.00 22.33 238 ARG B N 1
ATOM 3949 C CA . ARG B 1 239 ? 66.905 63.215 138.263 1.00 21.53 238 ARG B CA 1
ATOM 3950 C C . ARG B 1 239 ? 68.299 62.715 138.582 1.00 18.89 238 ARG B C 1
ATOM 3951 O O . ARG B 1 239 ? 68.598 62.386 139.730 1.00 19.06 238 ARG B O 1
ATOM 3959 N N . PRO B 1 240 ? 69.166 62.649 137.575 1.00 16.49 239 PRO B N 1
ATOM 3960 C CA . PRO B 1 240 ? 70.461 61.971 137.735 1.00 17.56 239 PRO B CA 1
ATOM 3961 C C . PRO B 1 240 ? 71.365 62.482 138.857 1.00 20.82 239 PRO B C 1
ATOM 3962 O O . PRO B 1 240 ? 72.204 61.720 139.338 1.00 20.67 239 PRO B O 1
ATOM 3966 N N . ALA B 1 241 ? 71.216 63.756 139.250 1.00 21.01 240 ALA B N 1
ATOM 3967 C CA . ALA B 1 241 ? 71.934 64.312 140.393 1.00 20.41 240 ALA B CA 1
ATOM 3968 C C . ALA B 1 241 ? 71.598 63.530 141.646 1.00 21.01 240 ALA B C 1
ATOM 3969 O O . ALA B 1 241 ? 72.387 63.501 142.576 1.00 22.47 240 ALA B O 1
ATOM 3971 N N . GLU B 1 242 ? 70.413 62.917 141.660 1.00 18.04 241 GLU B N 1
ATOM 3972 C CA . GLU B 1 242 ? 69.914 62.137 142.783 1.00 18.78 241 GLU B CA 1
ATOM 3973 C C . GLU B 1 242 ? 70.017 60.607 142.548 1.00 15.87 241 GLU B C 1
ATOM 3974 O O . GLU B 1 242 ? 69.525 59.818 143.357 1.00 16.02 241 GLU B O 1
ATOM 3980 N N . ARG B 1 243 ? 70.659 60.221 141.446 1.00 14.50 242 ARG B N 1
ATOM 3981 C CA . ARG B 1 243 ? 70.863 58.815 141.016 1.00 16.04 242 ARG B CA 1
ATOM 3982 C C . ARG B 1 243 ? 69.582 58.105 140.615 1.00 12.56 242 ARG B C 1
ATOM 3983 O O . ARG B 1 243 ? 69.454 56.886 140.712 1.00 12.99 242 ARG B O 1
ATOM 3991 N N . ARG B 1 244 ? 68.645 58.895 140.134 1.00 13.93 243 ARG B N 1
ATOM 3992 C CA . ARG B 1 244 ? 67.410 58.430 139.544 1.00 14.62 243 ARG B CA 1
ATOM 3993 C C . ARG B 1 244 ? 67.491 58.782 138.070 1.00 12.66 243 ARG B C 1
ATOM 3994 O O . ARG B 1 244 ? 67.695 59.936 137.729 1.00 14.59 243 ARG B O 1
ATOM 4002 N N . ASN B 1 245 ? 67.357 57.783 137.222 1.00 13.78 2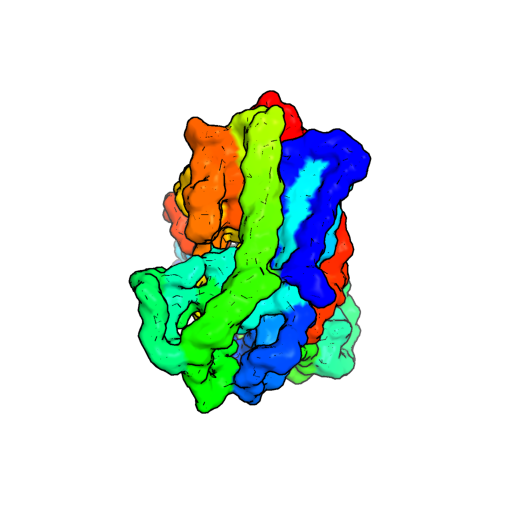44 ASN B N 1
ATOM 4003 C CA . ASN B 1 245 ? 67.557 57.936 135.776 1.00 12.52 244 ASN B CA 1
ATOM 4004 C C . ASN B 1 245 ? 66.350 57.475 134.987 1.00 15.10 244 ASN B C 1
ATOM 4005 O O . ASN B 1 245 ? 65.783 56.415 135.247 1.00 15.46 244 ASN B O 1
ATOM 4010 N N . SER B 1 246 ? 65.997 58.227 133.964 1.00 16.13 245 SER B N 1
ATOM 4011 C CA . SER B 1 246 ? 64.912 57.807 133.071 1.00 14.37 245 SER B CA 1
ATOM 4012 C C . SER B 1 246 ? 65.305 58.124 131.592 1.00 11.65 245 SER B C 1
ATOM 4013 O O . SER B 1 246 ? 65.871 59.206 131.257 1.00 14.11 245 SER B O 1
ATOM 4016 N N . LEU B 1 247 ? 64.873 57.217 130.733 1.00 14.23 246 LEU B N 1
ATOM 4017 C CA . LEU B 1 247 ? 65.153 57.181 129.312 1.00 15.43 246 LEU B CA 1
ATOM 4018 C C . LEU B 1 247 ? 63.948 56.619 128.591 1.00 17.62 246 LEU B C 1
ATOM 4019 O O . LEU B 1 247 ? 63.518 55.488 128.840 1.00 17.98 246 LEU B O 1
ATOM 4024 N N . GLN B 1 248 ? 63.456 57.373 127.627 1.00 19.47 247 GLN B N 1
ATOM 4025 C CA . GLN B 1 248 ? 62.413 56.887 126.763 1.00 20.19 247 GLN B CA 1
ATOM 4026 C C . GLN B 1 248 ? 63.047 56.268 125.523 1.00 20.45 247 GLN B C 1
ATOM 4027 O O . GLN B 1 248 ? 63.900 56.878 124.891 1.00 18.90 247 GLN B O 1
ATOM 4033 N N . ILE B 1 249 ? 62.694 55.018 125.215 1.00 17.82 248 ILE B N 1
ATOM 4034 C CA . ILE B 1 249 ? 63.202 54.360 124.039 1.00 18.23 248 ILE B CA 1
ATOM 4035 C C . ILE B 1 249 ? 62.057 54.043 123.033 1.00 19.34 248 ILE B C 1
ATOM 4036 O O . ILE B 1 249 ? 61.096 53.334 123.379 1.00 14.63 248 ILE B O 1
ATOM 4041 N N . GLU B 1 250 ? 62.190 54.544 121.795 1.00 19.57 249 GLU B N 1
ATOM 4042 C CA . GLU B 1 250 ? 61.124 54.425 120.779 1.00 19.70 249 GLU B CA 1
ATOM 4043 C C . GLU B 1 250 ? 61.638 53.555 119.659 1.00 19.24 249 GLU B C 1
ATOM 4044 O O . GLU B 1 250 ? 62.603 53.896 119.057 1.00 13.98 249 GLU B O 1
ATOM 4050 N N . ILE B 1 251 ? 60.920 52.466 119.351 1.00 19.72 250 ILE B N 1
ATOM 4051 C CA . ILE B 1 251 ? 61.227 51.574 118.246 1.00 15.07 250 ILE B CA 1
ATOM 4052 C C . ILE B 1 251 ? 60.414 51.841 116.966 1.00 11.62 250 ILE B C 1
ATOM 4053 O O . ILE B 1 251 ? 59.195 51.932 116.971 1.00 13.59 250 ILE B O 1
ATOM 4058 N N . ARG B 1 252 ? 61.099 51.954 115.841 1.00 10.90 251 ARG B N 1
ATOM 4059 C CA . ARG B 1 252 ? 60.421 52.152 114.556 1.00 10.04 251 ARG B CA 1
ATOM 4060 C C . ARG B 1 252 ? 59.601 50.871 114.225 1.00 11.42 251 ARG B C 1
ATOM 4061 O O . ARG B 1 252 ? 60.141 49.762 114.095 1.00 11.90 251 ARG B O 1
ATOM 4069 N N . ARG B 1 253 ? 58.300 51.015 114.081 1.00 13.91 252 ARG B N 1
ATOM 4070 C CA . ARG B 1 253 ? 57.414 49.836 114.042 1.00 14.28 252 ARG B CA 1
ATOM 4071 C C . ARG B 1 253 ? 57.667 48.818 112.945 1.00 14.68 252 ARG B C 1
ATOM 4072 O O . ARG B 1 253 ? 57.532 47.652 113.213 1.00 15.72 252 ARG B O 1
ATOM 4080 N N . PRO B 1 254 ? 57.964 49.241 111.694 1.00 17.08 253 PRO B N 1
ATOM 4081 C CA . PRO B 1 254 ? 58.160 48.215 110.634 1.00 17.25 253 PRO B CA 1
ATOM 4082 C C . PRO B 1 254 ? 59.287 47.178 110.904 1.00 18.51 253 PRO B C 1
ATOM 4083 O O . PRO B 1 254 ? 59.317 46.112 110.272 1.00 17.51 253 PRO B O 1
ATOM 4087 N N . LEU B 1 255 ? 60.175 47.500 111.844 1.00 18.91 254 LEU B N 1
ATOM 4088 C CA . LEU B 1 255 ? 61.182 46.574 112.338 1.00 16.54 254 LEU B CA 1
ATOM 4089 C C . LEU B 1 255 ? 60.569 45.329 112.941 1.00 15.55 254 LEU B C 1
ATOM 4090 O O . LEU B 1 255 ? 61.199 44.305 112.988 1.00 18.13 254 LEU B O 1
ATOM 4095 N N . TYR B 1 256 ? 59.335 45.407 113.424 1.00 16.17 255 TYR B N 1
ATOM 4096 C CA . TYR B 1 256 ? 58.774 44.247 114.070 1.00 15.74 255 TYR B CA 1
ATOM 4097 C C . TYR B 1 256 ? 57.327 43.941 113.750 1.00 15.81 255 TYR B C 1
ATOM 4098 O O . TYR B 1 256 ? 56.856 42.860 114.081 1.00 14.41 255 TYR B O 1
ATOM 4120 N N . GLU B 1 258 ? 53.728 44.622 110.944 1.00 17.70 257 GLU B N 1
ATOM 4121 C CA . GLU B 1 258 ? 53.037 45.181 109.783 1.00 18.09 257 GLU B CA 1
ATOM 4122 C C . GLU B 1 258 ? 52.053 46.264 110.309 1.00 18.22 257 GLU B C 1
ATOM 4123 O O . GLU B 1 258 ? 51.155 45.984 111.088 1.00 17.57 257 GLU B O 1
ATOM 4129 N N . GLU B 1 259 ? 52.274 47.508 109.927 1.00 18.41 258 GLU B N 1
ATOM 4130 C CA . GLU B 1 259 ? 51.566 48.629 110.540 1.00 21.00 258 GLU B CA 1
ATOM 4131 C C . GLU B 1 259 ? 50.049 48.649 110.288 1.00 20.97 258 GLU B C 1
ATOM 4132 O O . GLU B 1 259 ? 49.307 49.119 111.133 1.00 19.96 258 GLU B O 1
ATOM 4138 N N . GLY B 1 260 ? 49.586 48.137 109.141 1.00 18.60 259 GLY B N 1
ATOM 4139 C CA . GLY B 1 260 ? 48.167 48.099 108.856 1.00 18.07 259 GLY B CA 1
ATOM 4140 C C . GLY B 1 260 ? 47.382 47.118 109.683 1.00 17.49 259 GLY B C 1
ATOM 4141 O O . GLY B 1 260 ? 46.292 47.434 110.166 1.00 16.10 259 GLY B O 1
ATOM 4142 N N . THR B 1 261 ? 47.918 45.909 109.812 1.00 18.47 260 THR B N 1
ATOM 4143 C CA . THR B 1 261 ? 47.228 44.816 110.508 1.00 19.86 260 THR B CA 1
ATOM 4144 C C . THR B 1 261 ? 47.591 44.713 111.994 1.00 20.84 260 THR B C 1
ATOM 4145 O O . THR B 1 261 ? 46.824 44.143 112.757 1.00 22.00 260 THR B O 1
ATOM 4149 N N . ARG B 1 262 ? 48.745 45.289 112.365 1.00 21.35 261 ARG B N 1
ATOM 4150 C CA . ARG B 1 262 ? 49.378 45.226 113.693 1.00 21.95 261 ARG B CA 1
ATOM 4151 C C . ARG B 1 262 ? 50.073 43.865 113.988 1.00 21.45 261 ARG B C 1
ATOM 4152 O O . ARG B 1 262 ? 50.464 43.615 115.132 1.00 19.40 261 ARG B O 1
ATOM 4160 N N . GLU B 1 263 ? 50.168 42.999 112.985 1.00 22.22 262 GLU B N 1
ATOM 4161 C CA . GLU B 1 263 ? 50.713 41.645 113.140 1.00 24.60 262 GLU B CA 1
ATOM 4162 C C . GLU B 1 263 ? 52.231 41.674 113.221 1.00 22.60 262 GLU B C 1
ATOM 4163 O O . GLU B 1 263 ? 52.891 42.406 112.489 1.00 22.24 262 GLU B O 1
ATOM 4169 N N . ARG B 1 264 ? 52.788 40.833 114.077 1.00 21.83 263 ARG B N 1
ATOM 4170 C CA . ARG B 1 264 ? 54.235 40.714 114.159 1.00 21.01 263 ARG B CA 1
ATOM 4171 C C . ARG B 1 264 ? 54.745 40.352 112.778 1.00 21.13 263 ARG B C 1
ATOM 4172 O O . ARG B 1 264 ? 54.098 39.574 112.070 1.00 19.98 263 ARG B O 1
ATOM 4180 N N . ASN B 1 265 ? 55.875 40.932 112.372 1.00 19.52 264 ASN B N 1
ATOM 4181 C CA . ASN B 1 265 ? 56.462 40.521 111.105 1.00 19.18 264 ASN B CA 1
ATOM 4182 C C . ASN B 1 265 ? 57.735 39.673 111.299 1.00 19.32 264 ASN B C 1
ATOM 4183 O O . ASN B 1 265 ? 58.068 39.273 112.411 1.00 17.00 264 ASN B O 1
ATOM 4188 N N . GLU B 1 266 ? 58.407 39.365 110.199 1.00 21.33 265 GLU B N 1
ATOM 4189 C CA . GLU B 1 266 ? 59.625 38.543 110.204 1.00 22.66 265 GLU B CA 1
ATOM 4190 C C . GLU B 1 266 ? 60.818 39.132 110.989 1.00 23.65 265 GLU B C 1
ATOM 4191 O O . GLU B 1 266 ? 61.768 38.406 111.317 1.00 24.88 265 GLU B O 1
ATOM 4197 N N . GLY B 1 267 ? 60.789 40.433 111.262 1.00 18.21 266 GLY B N 1
ATOM 4198 C CA . GLY B 1 267 ? 61.832 41.066 112.031 1.00 16.50 266 GLY B CA 1
ATOM 4199 C C . GLY B 1 267 ? 61.528 41.047 113.532 1.00 15.31 266 GLY B C 1
ATOM 4200 O O . GLY B 1 267 ? 62.405 41.317 114.318 1.00 19.36 266 GLY B O 1
ATOM 4201 N N . PHE B 1 268 ? 60.320 40.680 113.951 1.00 15.33 267 PHE B N 1
ATOM 4202 C CA . PHE B 1 268 ? 60.021 40.594 115.376 1.00 15.39 267 PHE B CA 1
ATOM 4203 C C . PHE B 1 268 ? 61.002 39.675 116.150 1.00 16.21 267 PHE B C 1
ATOM 4204 O O . PHE B 1 268 ? 61.587 40.088 117.151 1.00 18.96 267 PHE B O 1
ATOM 4212 N N . ALA B 1 269 ? 61.151 38.423 115.716 1.00 16.07 268 ALA B N 1
ATOM 4213 C CA . ALA B 1 269 ? 61.997 37.444 116.427 1.00 16.86 268 ALA B CA 1
ATOM 4214 C C . ALA B 1 269 ? 63.440 37.938 116.613 1.00 15.86 268 ALA B C 1
ATOM 4215 O O . ALA B 1 269 ? 64.004 37.870 117.723 1.00 12.97 268 ALA B O 1
ATOM 4217 N N . THR B 1 270 ? 63.997 38.450 115.523 1.00 16.35 269 THR B N 1
ATOM 4218 C CA . THR B 1 270 ? 65.319 39.075 115.484 1.00 18.46 269 THR B CA 1
ATOM 4219 C C . THR B 1 270 ? 65.489 40.275 116.413 1.00 16.87 269 THR B C 1
ATOM 4220 O O . THR B 1 270 ? 66.498 40.397 117.142 1.00 13.81 269 THR B O 1
ATOM 4224 N N . LEU B 1 271 ? 64.513 41.183 116.383 1.00 18.17 270 LEU B N 1
ATOM 4225 C CA . LEU B 1 271 ? 64.575 42.386 117.201 1.00 14.52 270 LEU B CA 1
ATOM 4226 C C . LEU B 1 271 ? 64.493 42.042 118.686 1.00 16.76 270 LEU B C 1
ATOM 4227 O O . LEU B 1 271 ? 65.254 42.572 119.479 1.00 14.01 270 LEU B O 1
ATOM 4232 N N . GLN B 1 272 ? 63.559 41.159 119.040 1.00 16.72 271 GLN B N 1
ATOM 4233 C CA . GLN B 1 272 ? 63.401 40.632 120.400 1.00 15.78 271 GLN B CA 1
ATOM 4234 C C . GLN B 1 272 ? 64.650 39.931 120.850 1.00 14.30 271 GLN B C 1
ATOM 4235 O O . GLN B 1 272 ? 65.021 40.036 121.991 1.00 16.48 271 GLN B O 1
ATOM 4241 N N . ARG B 1 273 ? 65.307 39.214 119.967 1.00 15.85 272 ARG B N 1
ATOM 4242 C CA . ARG B 1 273 ? 66.584 38.564 120.345 1.00 14.97 272 ARG B CA 1
ATOM 4243 C C . ARG B 1 273 ? 67.664 39.632 120.598 1.00 16.50 272 ARG B C 1
ATOM 4244 O O . ARG B 1 273 ? 68.363 39.603 121.605 1.00 15.38 272 ARG B O 1
ATOM 4252 N N . ASP B 1 274 ? 67.774 40.603 119.706 1.00 17.63 273 ASP B N 1
ATOM 4253 C CA . ASP B 1 274 ? 68.698 41.723 119.943 1.00 17.36 273 ASP B CA 1
ATOM 4254 C C . ASP B 1 274 ? 68.428 42.519 121.228 1.00 14.12 273 ASP B C 1
ATOM 4255 O O . ASP B 1 274 ? 69.342 42.955 121.903 1.00 14.00 273 ASP B O 1
ATOM 4260 N N . LEU B 1 275 ? 67.168 42.733 121.556 1.00 19.38 274 LEU B N 1
ATOM 4261 C CA . LEU B 1 275 ? 66.795 43.467 122.769 1.00 17.37 274 LEU B CA 1
ATOM 4262 C C . LEU B 1 275 ? 67.119 42.655 124.033 1.00 15.60 274 LEU B C 1
ATOM 4263 O O . LEU B 1 275 ? 67.463 43.202 125.059 1.00 17.03 274 LEU B O 1
ATOM 4268 N N . THR B 1 276 ? 67.006 41.335 123.960 1.00 14.26 275 THR B N 1
ATOM 4269 C CA . THR B 1 276 ? 67.476 40.480 125.023 1.00 14.15 275 THR B CA 1
ATOM 4270 C C . THR B 1 276 ? 68.950 40.630 125.315 1.00 12.48 275 THR B C 1
ATOM 4271 O O . THR B 1 276 ? 69.374 40.642 126.477 1.00 12.45 275 THR B O 1
ATOM 4275 N N . LEU B 1 277 ? 69.727 40.672 124.236 1.00 13.08 276 LEU B N 1
ATOM 4276 C CA A LEU B 1 277 ? 71.162 40.848 124.320 0.50 13.74 276 LEU B CA 1
ATOM 4277 C CA B LEU B 1 277 ? 71.166 40.855 124.309 0.50 14.49 276 LEU B CA 1
ATOM 4278 C C . LEU B 1 277 ? 71.511 42.236 124.861 1.00 14.95 276 LEU B C 1
ATOM 4279 O O . LEU B 1 277 ? 72.428 42.360 125.688 1.00 16.65 276 LEU B O 1
ATOM 4288 N N . LEU B 1 278 ? 70.768 43.265 124.419 1.00 12.64 277 LEU B N 1
ATOM 4289 C CA . LEU B 1 278 ? 70.956 44.650 124.949 1.00 15.02 277 LEU B CA 1
ATOM 4290 C C . LEU B 1 278 ? 70.609 44.709 126.441 1.00 14.80 277 LEU B C 1
ATOM 4291 O O . LEU B 1 278 ? 71.335 45.312 127.214 1.00 13.00 277 LEU B O 1
ATOM 4296 N N . THR B 1 279 ? 69.519 44.058 126.829 1.00 12.75 278 THR B N 1
ATOM 4297 C CA . THR B 1 279 ? 69.042 44.068 128.213 1.00 14.72 278 THR B CA 1
ATOM 4298 C C . THR B 1 279 ? 70.039 43.463 129.194 1.00 13.99 278 THR B C 1
ATOM 4299 O O . THR B 1 279 ? 70.168 43.918 130.330 1.00 17.44 278 THR B O 1
ATOM 4303 N N . LEU B 1 280 ? 70.674 42.382 128.773 1.00 16.18 279 LEU B N 1
ATOM 4304 C CA . LEU B 1 280 ? 71.729 41.716 129.525 1.00 16.67 279 LEU B CA 1
ATOM 4305 C C . LEU B 1 280 ? 72.912 42.669 129.710 1.00 14.83 279 LEU B C 1
ATOM 4306 O O . LEU B 1 280 ? 73.510 42.755 130.791 1.00 12.23 279 LEU B O 1
ATOM 4311 N N . ARG B 1 281 ? 73.253 43.386 128.650 1.00 13.87 280 ARG B N 1
ATOM 4312 C CA A ARG B 1 281 ? 74.327 44.359 128.760 0.50 14.89 280 ARG B CA 1
ATOM 4313 C CA B ARG B 1 281 ? 74.315 44.383 128.739 0.50 15.98 280 ARG B CA 1
ATOM 4314 C C . ARG B 1 281 ? 73.907 45.474 129.710 1.00 13.47 280 ARG B C 1
ATOM 4315 O O . ARG B 1 281 ? 74.694 45.902 130.529 1.00 16.62 280 ARG B O 1
ATOM 4330 N N . ILE B 1 282 ? 72.667 45.941 129.603 1.00 17.13 281 ILE B N 1
ATOM 4331 C CA . ILE B 1 282 ? 72.168 46.982 130.513 1.00 16.28 281 ILE B CA 1
ATOM 4332 C C . ILE B 1 282 ? 72.143 46.501 131.985 1.00 15.49 281 ILE B C 1
ATOM 4333 O O . ILE B 1 282 ? 72.542 47.232 132.884 1.00 14.68 281 ILE B O 1
ATOM 4338 N N . ALA B 1 283 ? 71.664 45.270 132.226 1.00 16.39 282 ALA B N 1
ATOM 4339 C CA . ALA B 1 283 ? 71.713 44.626 133.566 1.00 16.84 282 ALA B CA 1
ATOM 4340 C C . ALA B 1 283 ? 73.115 44.648 134.192 1.00 17.59 282 ALA B C 1
ATOM 4341 O O . ALA B 1 283 ? 73.306 44.993 135.375 1.00 16.26 282 ALA B O 1
ATOM 4343 N N . GLU B 1 284 ? 74.106 44.287 133.377 1.00 20.56 283 GLU B N 1
ATOM 4344 C CA . GLU B 1 284 ? 75.508 44.373 133.766 1.00 16.99 283 GLU B CA 1
ATOM 4345 C C . GLU B 1 284 ? 75.982 45.774 134.123 1.00 15.98 283 GLU B C 1
ATOM 4346 O O . GLU B 1 284 ? 76.634 45.955 135.148 1.00 16.28 283 GLU B O 1
ATOM 4352 N N . TYR B 1 285 ? 75.657 46.746 133.276 1.00 15.98 284 TYR B N 1
ATOM 4353 C CA . TYR B 1 285 ? 75.921 48.173 133.571 1.00 15.54 284 TYR B CA 1
ATOM 4354 C C . TYR B 1 285 ? 75.312 48.625 134.900 1.00 13.90 284 TYR B C 1
ATOM 4355 O O . TYR B 1 285 ? 75.988 49.191 135.769 1.00 10.17 284 TYR B O 1
ATOM 4364 N N . VAL B 1 286 ? 74.033 48.349 135.063 1.00 14.87 285 VAL B N 1
ATOM 4365 C CA . VAL B 1 286 ? 73.274 48.752 136.281 1.00 15.61 285 VAL B CA 1
ATOM 4366 C C . VAL B 1 286 ? 73.874 48.147 137.564 1.00 15.09 285 VAL B C 1
ATOM 4367 O O . VAL B 1 286 ? 74.094 48.856 138.529 1.00 13.31 285 VAL B O 1
ATOM 4371 N N . ARG B 1 287 ? 74.148 46.835 137.572 1.00 16.57 286 ARG B N 1
ATOM 4372 C CA . ARG B 1 287 ? 74.849 46.200 138.700 1.00 17.23 286 ARG B CA 1
ATOM 4373 C C . ARG B 1 287 ? 76.169 46.876 139.069 1.00 14.36 286 ARG B C 1
ATOM 4374 O O . ARG B 1 287 ? 76.497 47.038 140.265 1.00 12.76 286 ARG B O 1
ATOM 4382 N N . ARG B 1 288 ? 76.963 47.199 138.056 1.00 14.79 287 ARG B N 1
ATOM 4383 C CA . ARG B 1 288 ? 78.237 47.887 138.264 1.00 16.36 287 ARG B CA 1
ATOM 4384 C C . ARG B 1 288 ? 78.092 49.361 138.707 1.00 18.83 287 ARG B C 1
ATOM 4385 O O . ARG B 1 288 ? 79.074 49.957 139.182 1.00 17.85 287 ARG B O 1
ATOM 4393 N N . GLY B 1 289 ? 76.892 49.936 138.515 1.00 17.09 288 GLY B N 1
ATOM 4394 C CA . GLY B 1 289 ? 76.585 51.338 138.825 1.00 18.37 288 GLY B CA 1
ATOM 4395 C C . GLY B 1 289 ? 76.104 51.552 140.260 1.00 20.98 288 GLY B C 1
ATOM 4396 O O . GLY B 1 289 ? 76.026 52.676 140.740 1.00 17.37 288 GLY B O 1
ATOM 4397 N N . VAL B 1 290 ? 75.791 50.457 140.939 1.00 24.36 289 VAL B N 1
ATOM 4398 C CA . VAL B 1 290 ? 75.196 50.508 142.259 1.00 27.84 289 VAL B CA 1
ATOM 4399 C C . VAL B 1 290 ? 76.359 50.460 143.222 1.00 31.56 289 VAL B C 1
ATOM 4400 O O . VAL B 1 290 ? 77.029 49.416 143.379 1.00 31.84 289 VAL B O 1
#

B-factor: mean 20.72, std 8.45, range [2.01, 60.26]

InterPro domains:
  IPR007709 N-formylglutamate amidohydrolase [PF05013] (24-256)

Radius of gyration: 28.45 Å; Cα contacts (8 Å, |Δi|>4): 1136; chains: 2; bounding box: 73×42×79 Å

Solvent-accessible surface area: 24242 Å² total

Sequence (545 aa):
IAPFTLALPEGEALPLVCDSPHSGTFYPADFGAVVAPERLRGGEDTHVDALWEAVPRVGGTLLAATFPRVVYIDPNRLDDIDPAQLEGPWPTPLAPGTGLIWSNVDAPIYDRKLTVAEVQRRINRYYRPYHAALTEAVEGAYQRFGAVWHLNLHSPNNAYERLKIQSPRPLADFVLGDRDGTTCEPGLVDLVERELREKGYTVARNDPYKGQLIAQIGRPAERRNSLQIEIRRPLYEEGTRERNEGFATLQRDLTLLLTLRIAEYVRRGVIAPFTLALPEGEALPLVCDSPHSGTFYPADFGAVVAPERLRGGEDTHVDALWEAVPRVGGTLLAATFPRVVYIDPNRLDDIDPAQLEGPWPTPLAPGEKTRLGYGLIWSNVDAATPIYDRKLTVAEVQRRINRYYRPYHAALTEAVEGAYQRFGAVWHLNLHSPNNAYEERLKIQSPRPLADFVLGDRDGTTCEPGLVDLLVERELREKGYTVARNDPYKKGVQQLIAQIGRPAERRNSLQIEIRRPLYEEGTRERNEGFATLQRDLTLLLTLRRIAEYVRRGV

Nearest PDB structures (foldseek):
  2q7s-assembly1_A  TM=1.004E+00  e=5.956E-62  Cupriavidus pinatubonensis JMP134
  2q7s-assembly2_B  TM=9.987E-01  e=3.899E-57  Cupriavidus pinatubonensis JMP134
  3var-assembly1_A  TM=4.568E-01  e=3.032E-02  Bos taurus
  1i01-assembly2_F  TM=4.757E-01  e=6.595E+00  Escherichia coli
  2q7s-assembly2_B  TM=1.004E+00  e=5.646E-63  Cupriavidus pinatubonensis JMP134

Foldseek 3Di:
DQFKDKQAAPDAAFQEEEEAQAAADDEDPPLQWPDDVLLVCLSGLHCQQVLQVLQSVQRYMYMYGNYHVLQFGLQFLLQDDQVLEDDGAPDHHDHPHGRHHADSPPHTHPDRHYNVRVVVCCVRHNVVSVVVRCCSNVVNCVVPVAHEYEYEGEEQVPQVVPVHDDPDGDWQKEKAQQVCAQAPVVLVVLLCVLQVVVPTGYHYVVVNNGVVSVVQGHCVSRGHYMYMYGHQVQQDSSVSDGDPNSVVSSVSSSVSSNVVSVVRVVVD/DQFKDKQAAPDAAFQEEEEEQAQADDEDPPLAWPDPVLLVCLRHLHCQQVLQVLQNPLHYMYMYGNYHVLAFGLQAVLQADQVLEDDGAPDHHDHDPCRVQQNTRHRQASHNVGGGHPDHHYNVSSVVCCVRHNVVSVVVRVCSNVVNCVVPVAHEYEYIGEEQCVCVVVVHDDPDGDWQKEKAQQVCAQAPVVLVVLLCVLVVVVVTGYDYPVPNNGDVVSVVQRHVVSRGHYMYMYGHPVQQDSSVSDGDPNSVVSSVSSSVSSNVSSVVRVVVD

CATH classification: 3.40.630.40